Protein AF-A0A812RZK5-F1 (afdb_monomer_lite)

Secondary structure (DSSP, 8-state):
--B--BS-BSTTS---GGGEEEEEE--BHHHHSTTSHHHHTT--HHHHHTTHHHHHHHHHHHHHTT-EEEEEEE-B-TT-TTS-HHHHHHHHHTT--TTSEETTEETTBTTSGGGSBPGGGPPPTT-EEEEESSSSSSTTSSHHHHHHHTT--EEEEEEE-IIIIIHHHHHHHHHTT-EEEEEEEEEE-SSHHHHHHHHHHHHSTTTSS-EEE-HHHHHHHTT----HHHHHTEEEEEEETTEEEEEEPPPTT-----SGGGT-PPP-SPPPTT-B--BSSSBSTTSS--TTTEEEEEE---HHHHSTTSHHHHTT---HHHHHTHHHHHHHHHHHHHTT-EEEEEEE-B-TT-TTS-GGGGGS-TT-EETTEETTBTTSGGGSPPGGGPPPTTSEEEEESSSSTTTTSSHHHHHHHTT--EEEEEES-IIIIIHHHHHHHHHTT-EEEEEEEEE--S-HHHHHHHHHHHHHHHHTT-EEE-HHHHHHHHHHHHTTS--

InterPro domains:
  IPR000868 Isochorismatase-like domain [PF00857] (20-212)
  IPR000868 Isochorismatase-like domain [PF00857] (294-484)
  IPR036380 Isochorismatase-like superfamily [G3DSA:3.40.50.850] (14-223)
  IPR036380 Isochorismatase-like superfamily [G3DSA:3.40.50.850] (288-495)
  IPR036380 Isochorismatase-like superfamily [SSF52499] (5-219)
  IPR036380 Isochorismatase-like superfamily [SSF52499] (277-490)
  IPR050272 Isochorismatase-like hydrolase [PTHR43540] (4-222)

pLDDT: mean 92.92, std 10.5, range [37.25, 98.88]

Structure (mmCIF, N/CA/C/O backbone):
data_AF-A0A812RZK5-F1
#
_entry.id   AF-A0A812RZK5-F1
#
loop_
_atom_site.group_PDB
_atom_site.id
_atom_site.type_symbol
_atom_site.label_atom_id
_atom_site.label_alt_id
_atom_site.label_comp_id
_atom_site.label_asym_id
_atom_site.label_entity_id
_atom_site.label_seq_id
_atom_site.pdbx_PDB_ins_code
_atom_site.Cartn_x
_atom_site.Cartn_y
_atom_site.Cartn_z
_atom_site.occupancy
_atom_site.B_iso_or_equiv
_atom_site.auth_seq_id
_atom_site.auth_comp_id
_atom_site.auth_asym_id
_atom_site.auth_atom_id
_atom_site.pdbx_PDB_model_num
ATOM 1 N N . MET A 1 1 ? -19.596 20.618 13.378 1.00 61.50 1 MET A N 1
ATOM 2 C CA . MET A 1 1 ? -18.471 21.515 13.007 1.00 61.50 1 MET A CA 1
ATOM 3 C C . MET A 1 1 ? -17.629 20.790 11.958 1.00 61.50 1 MET A C 1
ATOM 5 O O . MET A 1 1 ? -17.820 19.596 11.800 1.00 61.50 1 MET A O 1
ATOM 9 N N . ALA A 1 2 ? -16.742 21.446 11.209 1.00 83.06 2 ALA A N 1
ATOM 10 C CA . ALA A 1 2 ? -15.856 20.712 10.293 1.00 83.06 2 ALA A CA 1
ATOM 11 C C . ALA A 1 2 ? -14.781 19.939 11.082 1.00 83.06 2 ALA A C 1
ATOM 13 O O . ALA A 1 2 ? -14.304 20.433 12.106 1.00 83.06 2 ALA A O 1
ATOM 14 N N . VAL A 1 3 ? -14.393 18.746 10.618 1.00 92.31 3 VAL A N 1
ATOM 15 C CA . VAL A 1 3 ? -13.252 18.012 11.192 1.00 92.31 3 VAL A CA 1
ATOM 16 C C . VAL A 1 3 ? -11.978 18.792 10.871 1.00 92.31 3 VAL A C 1
ATOM 18 O O . VAL A 1 3 ? -11.711 19.108 9.711 1.00 92.31 3 VAL A O 1
ATOM 21 N N . ARG A 1 4 ? -11.166 19.097 11.890 1.00 93.69 4 ARG A N 1
ATOM 22 C CA . ARG A 1 4 ? -9.840 19.697 11.683 1.00 93.69 4 ARG A CA 1
ATOM 23 C C . ARG A 1 4 ? -8.889 18.625 11.143 1.00 93.69 4 ARG A C 1
ATOM 25 O O . ARG A 1 4 ? -8.203 17.955 11.906 1.00 93.69 4 ARG A O 1
ATOM 32 N N . ALA A 1 5 ? -8.868 18.479 9.824 1.00 94.44 5 ALA A N 1
ATOM 33 C CA . ALA A 1 5 ? -7.996 17.564 9.099 1.00 94.44 5 ALA A CA 1
ATOM 34 C C . ALA A 1 5 ? -7.138 18.321 8.081 1.00 94.44 5 ALA A C 1
ATOM 36 O O . ALA A 1 5 ? -7.543 19.375 7.580 1.00 94.44 5 ALA A O 1
ATOM 37 N N . PHE A 1 6 ? -5.977 17.764 7.740 1.00 92.88 6 PHE A N 1
ATOM 38 C CA . PHE A 1 6 ? -5.187 18.234 6.606 1.00 92.88 6 PHE A CA 1
ATOM 39 C C . PHE A 1 6 ? -4.929 17.098 5.607 1.00 92.88 6 PHE A C 1
ATOM 41 O O . PHE A 1 6 ? -4.591 15.990 6.028 1.00 92.88 6 PHE A O 1
ATOM 48 N N . PRO A 1 7 ? -5.090 17.355 4.295 1.00 92.19 7 PRO A N 1
ATOM 49 C CA . PRO A 1 7 ? -5.936 18.421 3.719 1.00 92.19 7 PRO A CA 1
ATOM 50 C C . PRO A 1 7 ? -7.391 18.380 4.259 1.00 92.19 7 PRO A C 1
ATOM 52 O O . PRO A 1 7 ? -7.775 17.380 4.869 1.00 92.19 7 PRO A O 1
ATOM 55 N N . PRO A 1 8 ? -8.219 19.426 4.059 1.00 93.62 8 PRO A N 1
ATOM 56 C CA . PRO A 1 8 ? -9.573 19.492 4.623 1.00 93.62 8 PRO A CA 1
ATOM 57 C C . PRO A 1 8 ? -10.441 18.285 4.257 1.00 93.62 8 PRO A C 1
ATOM 59 O O . PRO A 1 8 ? -10.485 17.903 3.089 1.00 93.62 8 PRO A O 1
ATOM 62 N N . TRP A 1 9 ? -11.137 17.707 5.238 1.00 95.06 9 TRP A N 1
ATOM 63 C CA . TRP A 1 9 ? -11.994 16.529 5.073 1.00 95.06 9 TRP A CA 1
ATOM 64 C C . TRP A 1 9 ? -13.361 16.743 5.746 1.00 95.06 9 TRP A C 1
ATOM 66 O O . TRP A 1 9 ? -13.399 17.331 6.832 1.00 95.06 9 TRP A O 1
ATOM 76 N N . PRO A 1 10 ? -14.467 16.235 5.171 1.00 94.25 10 PRO A N 1
ATOM 77 C CA . PRO A 1 10 ? -14.548 15.541 3.880 1.00 94.25 10 PRO A CA 1
ATOM 78 C C . PRO A 1 10 ? -14.326 16.449 2.664 1.00 94.25 10 PRO A C 1
ATOM 80 O O . PRO A 1 10 ? -14.496 17.663 2.746 1.00 94.25 10 PRO A O 1
ATOM 83 N N . LEU A 1 11 ? -13.974 15.856 1.523 1.00 90.25 11 LEU A N 1
ATOM 84 C CA . LEU A 1 11 ? -13.768 16.529 0.236 1.00 90.25 11 LEU A CA 1
ATOM 85 C C . LEU A 1 11 ? -14.982 17.342 -0.229 1.00 90.25 11 LEU A C 1
ATOM 87 O O . LEU A 1 11 ? -14.821 18.382 -0.864 1.00 90.25 11 LEU A O 1
ATOM 91 N N . ASP A 1 12 ? -16.188 16.850 0.049 1.00 90.00 12 ASP A N 1
ATOM 92 C CA . ASP A 1 12 ? -17.458 17.498 -0.295 1.00 90.00 12 ASP A CA 1
ATOM 93 C C . ASP A 1 12 ? -18.018 18.377 0.839 1.00 90.00 12 ASP A C 1
ATOM 95 O O . ASP A 1 12 ? -19.047 19.021 0.658 1.00 90.00 12 ASP A O 1
ATOM 99 N N . GLY A 1 13 ? -17.347 18.418 1.996 1.00 89.81 13 GLY A N 1
ATOM 100 C CA . GLY A 1 13 ? -17.791 19.138 3.191 1.00 89.81 13 GLY A CA 1
ATOM 101 C C . GLY A 1 13 ? -18.961 18.493 3.946 1.00 89.81 13 GLY A C 1
ATOM 102 O O . GLY A 1 13 ? -19.357 19.011 4.990 1.00 89.81 13 GLY A O 1
ATOM 103 N N . CYS A 1 14 ? -19.498 17.364 3.476 1.00 89.81 14 CYS A N 1
ATOM 104 C CA . CYS A 1 14 ? -20.695 16.731 4.029 1.00 89.81 14 CYS A CA 1
ATOM 105 C C . CYS A 1 14 ? -20.331 15.489 4.843 1.00 89.81 14 CYS A C 1
ATOM 107 O O . CYS A 1 14 ? -19.944 14.468 4.285 1.00 89.81 14 CYS A O 1
ATOM 109 N N . LEU A 1 15 ? -20.491 15.529 6.164 1.00 93.50 15 LEU A N 1
ATOM 110 C CA . LEU A 1 15 ? -20.230 14.375 7.026 1.00 93.50 15 LEU A CA 1
ATOM 111 C C . LEU A 1 15 ? -21.544 13.746 7.502 1.00 93.50 15 LEU A C 1
ATOM 113 O O . LEU A 1 15 ? -22.174 14.230 8.439 1.00 93.50 15 LEU A O 1
ATOM 117 N N . GLU A 1 16 ? -21.951 12.672 6.828 1.00 95.31 16 GLU A N 1
ATOM 118 C CA . GLU A 1 16 ? -23.228 11.983 7.044 1.00 95.31 16 GLU A CA 1
ATOM 119 C C . GLU A 1 16 ? -22.983 10.598 7.672 1.00 95.31 16 GLU A C 1
ATOM 121 O O . GLU A 1 16 ? -22.227 9.806 7.089 1.00 95.31 16 GLU A O 1
ATOM 126 N N . PRO A 1 17 ? -23.605 10.269 8.822 1.00 97.50 17 PRO A N 1
ATOM 127 C CA . PRO A 1 17 ? -23.391 8.984 9.493 1.00 97.50 17 PRO A CA 1
ATOM 128 C C . PRO A 1 17 ? -23.720 7.764 8.624 1.00 97.50 17 PRO A C 1
ATOM 130 O O . PRO A 1 17 ? -22.959 6.801 8.588 1.00 97.50 17 PRO A O 1
ATOM 133 N N . ASP A 1 18 ? -24.797 7.820 7.838 1.00 97.56 18 ASP A N 1
ATOM 134 C CA . ASP A 1 18 ? -25.257 6.704 7.006 1.00 97.56 18 ASP A CA 1
ATOM 135 C C . ASP A 1 18 ? -24.410 6.488 5.737 1.00 97.56 18 ASP A C 1
ATOM 137 O O . ASP A 1 18 ? -24.559 5.463 5.068 1.00 97.56 18 ASP A O 1
ATOM 141 N N . LYS A 1 19 ? -23.522 7.434 5.403 1.00 97.88 19 LYS A N 1
ATOM 142 C CA . LYS A 1 19 ? -22.592 7.387 4.258 1.00 97.88 19 LYS A CA 1
ATOM 143 C C . LYS A 1 19 ? -21.128 7.273 4.682 1.00 97.88 19 LYS A C 1
ATOM 145 O O . LYS A 1 19 ? -20.245 7.287 3.817 1.00 97.88 19 LYS A O 1
ATOM 150 N N . THR A 1 20 ? -20.865 7.148 5.980 1.00 98.62 20 THR A N 1
ATOM 151 C CA . THR A 1 20 ? -19.516 7.140 6.547 1.00 98.62 20 THR A CA 1
ATOM 152 C C . THR A 1 20 ? -19.315 5.904 7.411 1.00 98.62 20 THR A C 1
ATOM 154 O O . THR A 1 20 ? -20.154 5.592 8.254 1.00 98.62 20 THR A O 1
ATOM 157 N N . ALA A 1 21 ? -18.198 5.205 7.216 1.00 98.75 21 ALA A N 1
ATOM 158 C CA . ALA A 1 21 ? -17.830 4.061 8.042 1.00 98.75 21 ALA A CA 1
ATOM 159 C C . ALA A 1 21 ? -16.449 4.242 8.675 1.00 98.75 21 ALA A C 1
ATOM 161 O O . ALA A 1 21 ? -15.533 4.752 8.031 1.00 98.75 21 ALA A O 1
ATOM 162 N N . LEU A 1 22 ? -16.290 3.781 9.914 1.00 98.88 22 LEU A N 1
ATOM 163 C CA . LEU A 1 22 ? -14.983 3.486 10.491 1.00 98.88 22 LEU A CA 1
ATOM 164 C C . LEU A 1 22 ? -14.555 2.078 10.072 1.00 98.88 22 LEU A C 1
ATOM 166 O O . LEU A 1 22 ? -15.308 1.127 10.268 1.00 98.88 22 LEU A O 1
ATOM 170 N N . LEU A 1 23 ? -13.341 1.952 9.540 1.00 98.81 23 LEU A N 1
ATOM 171 C CA . LEU A 1 23 ? -12.631 0.685 9.409 1.00 98.81 23 LEU A CA 1
ATOM 172 C C . LEU A 1 23 ? -11.642 0.563 10.573 1.00 98.81 23 LEU A C 1
ATOM 174 O O . LEU A 1 23 ? -10.639 1.280 10.612 1.00 98.81 23 LEU A O 1
ATOM 178 N N . ALA A 1 24 ? -11.943 -0.325 11.519 1.00 98.75 24 ALA A N 1
ATOM 179 C CA . ALA A 1 24 ? -11.078 -0.677 12.638 1.00 98.75 24 ALA A CA 1
ATOM 180 C C . ALA A 1 24 ? -10.235 -1.902 12.266 1.00 98.75 24 ALA A C 1
ATOM 182 O O . ALA A 1 24 ? -10.737 -3.025 12.199 1.00 98.75 24 ALA A O 1
ATOM 183 N N . ILE A 1 25 ? -8.960 -1.666 11.967 1.00 98.88 25 ILE A N 1
ATOM 184 C CA . ILE A 1 25 ? -8.109 -2.651 11.303 1.00 98.88 25 ILE A CA 1
ATOM 185 C C . ILE A 1 25 ? -7.287 -3.446 12.317 1.00 98.88 25 ILE A C 1
ATOM 187 O O . ILE A 1 25 ? -6.461 -2.884 13.034 1.00 98.88 25 ILE A O 1
ATOM 191 N N . ASP A 1 26 ? -7.510 -4.759 12.333 1.00 98.75 26 ASP A N 1
ATOM 192 C CA . ASP A 1 26 ? -6.625 -5.791 12.885 1.00 98.75 26 ASP A CA 1
ATOM 193 C C . ASP A 1 26 ? -6.194 -5.563 14.345 1.00 98.75 26 ASP A C 1
ATOM 195 O O . ASP A 1 26 ? -5.062 -5.851 14.736 1.00 98.75 26 ASP A O 1
ATOM 199 N N . MET A 1 27 ? -7.114 -5.084 15.189 1.00 98.81 27 MET A N 1
ATOM 200 C CA . MET A 1 27 ? -6.910 -4.972 16.642 1.00 98.81 27 MET A CA 1
ATOM 201 C C . MET A 1 27 ? -7.002 -6.351 17.320 1.00 98.81 27 MET A C 1
ATOM 203 O O . MET A 1 27 ? -7.849 -6.586 18.180 1.00 98.81 27 MET A O 1
ATOM 207 N N . GLN A 1 28 ? -6.153 -7.280 16.880 1.00 98.88 28 GLN A N 1
ATOM 208 C CA . GLN A 1 28 ? -6.097 -8.679 17.305 1.00 98.88 28 GLN A CA 1
ATOM 209 C C . GLN A 1 28 ? -4.957 -8.916 18.297 1.00 98.88 28 GLN A C 1
ATOM 211 O O . GLN A 1 28 ? -3.947 -8.206 18.288 1.00 98.88 28 GLN A O 1
ATOM 216 N N . ILE A 1 29 ? -5.079 -9.973 19.102 1.00 98.75 29 ILE A N 1
ATOM 217 C CA . ILE A 1 29 ? -4.019 -10.412 20.025 1.00 98.75 29 ILE A CA 1
ATOM 218 C C . ILE A 1 29 ? -2.714 -10.687 19.260 1.00 98.75 29 ILE A C 1
ATOM 220 O O . ILE A 1 29 ? -1.642 -10.318 19.730 1.00 98.75 29 ILE A O 1
ATOM 224 N N . ASP A 1 30 ? -2.784 -11.228 18.045 1.00 98.69 30 ASP A N 1
ATOM 225 C CA . ASP A 1 30 ? -1.613 -11.474 17.204 1.00 98.69 30 ASP A CA 1
ATOM 226 C C . ASP A 1 30 ? -0.828 -10.192 16.872 1.00 98.69 30 ASP A C 1
ATOM 228 O O . ASP A 1 30 ? 0.386 -10.253 16.694 1.00 98.69 30 ASP A O 1
ATOM 232 N N . PHE A 1 31 ? -1.464 -9.017 16.846 1.00 98.56 31 PHE A N 1
ATOM 233 C CA . PHE A 1 31 ? -0.800 -7.757 16.488 1.00 98.56 31 PHE A CA 1
ATOM 234 C C . PHE A 1 31 ? -0.451 -6.854 17.678 1.00 98.56 31 PHE A C 1
ATOM 236 O O . PHE A 1 31 ? 0.464 -6.029 17.578 1.00 98.56 31 PHE A O 1
ATOM 243 N N . CYS A 1 32 ? -1.159 -6.979 18.801 1.00 98.19 32 CYS A N 1
ATOM 244 C CA . CYS A 1 32 ? -0.963 -6.109 19.966 1.00 98.19 32 CYS A CA 1
ATOM 245 C C . CYS A 1 32 ? -1.107 -6.817 21.324 1.00 98.19 32 CYS A C 1
ATOM 247 O O . CYS A 1 32 ? -1.241 -6.166 22.362 1.00 98.19 32 CYS A O 1
ATOM 249 N N . GLY A 1 33 ? -1.094 -8.147 21.348 1.00 97.56 33 GLY A N 1
ATOM 250 C CA . GLY A 1 33 ? -1.139 -8.969 22.553 1.00 97.56 33 GLY A CA 1
ATOM 251 C C . GLY A 1 33 ? 0.172 -9.711 22.810 1.00 97.56 33 GLY A C 1
ATOM 252 O O . GLY A 1 33 ? 0.972 -9.944 21.906 1.00 97.56 33 GLY A O 1
ATOM 253 N N . LYS A 1 34 ? 0.384 -10.096 24.073 1.00 97.50 34 LYS A N 1
ATOM 254 C CA . LYS A 1 34 ? 1.516 -10.947 24.469 1.00 97.50 34 LYS A CA 1
ATOM 255 C C . LYS A 1 34 ? 1.360 -12.346 23.878 1.00 97.50 34 LYS A C 1
ATOM 257 O O . LYS A 1 34 ? 0.262 -12.892 23.907 1.00 97.50 34 LYS A O 1
ATOM 262 N N . GLY A 1 35 ? 2.455 -12.930 23.402 1.00 96.00 35 GLY A N 1
ATOM 263 C CA . GLY A 1 35 ? 2.492 -14.256 22.785 1.00 96.00 35 GLY A CA 1
ATOM 264 C C . GLY A 1 35 ? 1.926 -14.327 21.362 1.00 96.00 35 GLY A C 1
ATOM 265 O O . GLY A 1 35 ? 1.909 -15.412 20.782 1.00 96.00 35 GLY A O 1
ATOM 266 N N . GLY A 1 36 ? 1.471 -13.201 20.804 1.00 97.31 36 GLY A N 1
ATOM 267 C CA . GLY A 1 36 ? 0.966 -13.101 19.437 1.00 97.31 36 GLY A CA 1
ATOM 268 C C . GLY A 1 36 ? 2.069 -13.019 18.375 1.00 97.31 36 GLY A C 1
ATOM 269 O O . GLY A 1 36 ? 3.261 -12.975 18.692 1.00 97.31 36 GLY A O 1
ATOM 270 N N . TYR A 1 37 ? 1.672 -12.953 17.102 1.00 97.88 37 TYR A N 1
ATOM 271 C CA . TYR A 1 37 ? 2.569 -12.788 15.947 1.00 97.88 37 TYR A CA 1
ATOM 272 C C . TYR A 1 37 ? 3.606 -11.656 16.108 1.00 97.88 37 TYR A C 1
ATOM 274 O O . TYR A 1 37 ? 4.801 -11.887 15.932 1.00 97.88 37 TYR A O 1
ATOM 282 N N . VAL A 1 38 ? 3.185 -10.439 16.472 1.00 97.19 38 VAL A N 1
ATOM 283 C CA . VAL A 1 38 ? 4.072 -9.264 16.598 1.00 97.19 38 VAL A CA 1
ATOM 284 C C . VAL A 1 38 ? 5.032 -9.372 17.779 1.00 97.19 38 VAL A C 1
ATOM 286 O O . VAL A 1 38 ? 6.207 -9.033 17.633 1.00 97.19 38 VAL A O 1
ATOM 289 N N . ASP A 1 39 ? 4.561 -9.895 18.910 1.00 97.06 39 ASP A N 1
ATOM 290 C CA . ASP A 1 39 ? 5.392 -10.145 20.093 1.00 97.06 39 ASP A CA 1
ATOM 291 C C . ASP A 1 39 ? 6.445 -11.229 19.810 1.00 97.06 39 ASP A C 1
ATOM 293 O O . ASP A 1 39 ? 7.616 -11.076 20.149 1.00 97.06 39 ASP A O 1
ATOM 297 N N . SER A 1 40 ? 6.066 -12.282 19.075 1.00 94.94 40 SER A N 1
ATOM 298 C CA . SER A 1 40 ? 6.971 -13.375 18.681 1.00 94.94 40 SER A CA 1
ATOM 299 C C . SER A 1 40 ? 8.107 -12.913 17.758 1.00 94.94 40 SER A C 1
ATOM 301 O O . SER A 1 40 ? 9.180 -13.510 17.759 1.00 94.94 40 SER A O 1
ATOM 303 N N . MET A 1 41 ? 7.902 -11.828 17.002 1.00 93.00 41 MET A N 1
ATOM 304 C CA . MET A 1 41 ? 8.948 -11.176 16.201 1.00 93.00 41 MET A CA 1
ATOM 305 C C . MET A 1 41 ? 9.883 -10.273 17.033 1.00 93.00 41 MET A C 1
ATOM 307 O O . MET A 1 41 ? 10.865 -9.759 16.496 1.00 93.00 41 MET A O 1
ATOM 311 N N . GLY A 1 42 ? 9.589 -10.049 18.319 1.00 93.81 42 GLY A N 1
ATOM 312 C CA . GLY A 1 42 ? 10.382 -9.213 19.225 1.00 93.81 42 GLY A CA 1
ATOM 313 C C . GLY A 1 42 ? 10.115 -7.707 19.124 1.00 93.81 42 GLY A C 1
ATOM 314 O O . GLY A 1 42 ? 10.941 -6.914 19.576 1.00 93.81 42 GLY A O 1
ATOM 315 N N . TYR A 1 43 ? 8.997 -7.289 18.520 1.00 93.06 43 TYR A N 1
ATOM 316 C CA . TYR A 1 43 ? 8.611 -5.876 18.483 1.00 93.06 43 TYR A CA 1
ATOM 317 C C . TYR A 1 43 ? 7.982 -5.418 19.804 1.00 93.06 43 TYR A C 1
ATOM 319 O O . TYR A 1 43 ? 7.334 -6.187 20.509 1.00 93.06 43 TYR A O 1
ATOM 327 N N . ASP A 1 44 ? 8.112 -4.125 20.104 1.00 90.88 44 ASP A N 1
ATOM 328 C CA . ASP A 1 44 ? 7.465 -3.517 21.265 1.00 90.88 44 ASP A CA 1
ATOM 329 C C . ASP A 1 44 ? 5.950 -3.366 21.043 1.00 90.88 44 ASP A C 1
ATOM 331 O O . ASP A 1 44 ? 5.471 -2.415 20.418 1.00 90.88 44 ASP A O 1
ATOM 335 N N . ILE A 1 45 ? 5.177 -4.303 21.593 1.00 94.62 45 ILE A N 1
ATOM 336 C CA . ILE A 1 45 ? 3.712 -4.284 21.524 1.00 94.62 45 ILE A CA 1
ATOM 337 C C . ILE A 1 45 ? 3.081 -3.105 22.277 1.00 94.62 45 ILE A C 1
ATOM 339 O O . ILE A 1 45 ? 1.911 -2.804 22.048 1.00 94.62 45 ILE A O 1
ATOM 343 N N . SER A 1 46 ? 3.807 -2.393 23.151 1.00 91.62 46 SER A N 1
ATOM 344 C CA . SER A 1 46 ? 3.263 -1.183 23.784 1.00 91.62 46 SER A CA 1
ATOM 345 C C . SER A 1 46 ? 2.933 -0.110 22.740 1.00 91.62 46 SER A C 1
ATOM 347 O O . SER A 1 46 ? 1.926 0.589 22.870 1.00 91.62 46 SER A O 1
ATOM 349 N N . MET A 1 47 ? 3.699 -0.063 21.642 1.00 89.94 47 MET A N 1
ATOM 350 C CA . MET A 1 47 ? 3.429 0.818 20.511 1.00 89.94 47 MET A CA 1
ATOM 351 C C . MET A 1 47 ? 2.121 0.450 19.809 1.00 89.94 47 MET A C 1
ATOM 353 O O . MET A 1 47 ? 1.277 1.317 19.599 1.00 89.94 47 MET A O 1
ATOM 357 N N . THR A 1 48 ? 1.912 -0.828 19.475 1.00 95.44 48 THR A N 1
ATOM 358 C CA . THR A 1 48 ? 0.695 -1.275 18.771 1.00 95.44 48 THR A CA 1
ATOM 359 C C . THR A 1 48 ? -0.545 -1.316 19.667 1.00 95.44 48 THR A C 1
ATOM 361 O O . THR A 1 48 ? -1.663 -1.352 19.156 1.00 95.44 48 THR A O 1
ATOM 364 N N . ARG A 1 49 ? -0.377 -1.230 20.993 1.00 97.00 49 ARG A N 1
ATOM 365 C CA . ARG A 1 49 ? -1.466 -1.054 21.970 1.00 97.00 49 ARG A CA 1
ATOM 366 C C . ARG A 1 49 ? -1.837 0.406 22.238 1.00 97.00 49 ARG A C 1
ATOM 368 O O . ARG A 1 49 ? -2.947 0.656 22.704 1.00 97.00 49 ARG A O 1
ATOM 375 N N . ALA A 1 50 ? -0.963 1.369 21.939 1.00 94.25 50 ALA A N 1
ATOM 376 C CA . ALA A 1 50 ? -1.219 2.794 22.182 1.00 94.25 50 ALA A CA 1
ATOM 377 C C . ALA A 1 50 ? -2.558 3.321 21.602 1.00 94.25 50 ALA A C 1
ATOM 379 O O . ALA A 1 50 ? -3.198 4.137 22.269 1.00 94.25 50 ALA A O 1
ATOM 380 N N . PRO A 1 51 ? -3.047 2.840 20.438 1.00 97.00 51 PRO A N 1
ATOM 381 C CA . PRO A 1 51 ? -4.333 3.263 19.878 1.00 97.00 51 PRO A CA 1
ATOM 382 C C . PRO A 1 51 ? -5.591 2.848 20.652 1.00 97.00 51 PRO A C 1
ATOM 384 O O . PRO A 1 51 ? -6.664 3.361 20.344 1.00 97.00 51 PRO A O 1
ATOM 387 N N . ILE A 1 52 ? -5.509 1.909 21.606 1.00 97.94 52 ILE A N 1
ATOM 388 C CA . ILE A 1 52 ? -6.694 1.256 22.196 1.00 97.94 52 ILE A CA 1
ATOM 389 C C . ILE A 1 52 ? -7.614 2.260 22.901 1.00 97.94 52 ILE A C 1
ATOM 391 O O . ILE A 1 52 ? -8.813 2.294 22.625 1.00 97.94 52 ILE A O 1
ATOM 395 N N . GLU A 1 53 ? -7.075 3.093 23.793 1.00 96.06 53 GLU A N 1
ATOM 396 C CA . GLU A 1 53 ? -7.900 4.025 24.573 1.00 96.06 53 GLU A CA 1
ATOM 397 C C . GLU A 1 53 ? -8.533 5.135 23.713 1.00 96.06 53 GLU A C 1
ATOM 399 O O . GLU A 1 53 ? -9.747 5.331 23.820 1.00 96.06 53 GLU A O 1
ATOM 404 N N . PRO A 1 54 ? -7.803 5.812 22.800 1.00 96.88 54 PRO A N 1
ATOM 405 C CA . PRO A 1 54 ? -8.425 6.716 21.830 1.00 96.88 54 PRO A CA 1
ATOM 406 C C . PRO A 1 54 ? -9.524 6.040 21.000 1.00 96.88 54 PRO A C 1
ATOM 408 O O . PRO A 1 54 ? -10.604 6.607 20.815 1.00 96.88 54 PRO A O 1
ATOM 411 N N . LEU A 1 55 ? -9.292 4.802 20.555 1.00 97.94 55 LEU A N 1
ATOM 412 C CA . LEU A 1 55 ? -10.230 4.079 19.703 1.00 97.94 55 LEU A CA 1
ATOM 413 C C . LEU A 1 55 ? -11.514 3.673 20.442 1.00 97.94 55 LEU A C 1
ATOM 415 O O . LEU A 1 55 ? -12.590 3.756 19.851 1.00 97.94 55 LEU A O 1
ATOM 419 N N . LYS A 1 56 ? -11.449 3.340 21.739 1.00 98.06 56 LYS A N 1
ATOM 420 C CA . LYS A 1 56 ? -12.643 3.106 22.581 1.00 98.06 56 LYS A CA 1
ATOM 421 C C . LYS A 1 56 ? -13.565 4.324 22.615 1.00 98.06 56 LYS A C 1
ATOM 423 O O . LYS A 1 56 ? -14.781 4.180 22.472 1.00 98.06 56 LYS A O 1
ATOM 428 N N . VAL A 1 57 ? -12.995 5.524 22.753 1.00 97.94 57 VAL A N 1
ATOM 429 C CA . VAL A 1 57 ? -13.765 6.779 22.748 1.00 97.94 57 VAL A CA 1
ATOM 430 C C . VAL A 1 57 ? -14.384 7.028 21.371 1.00 97.94 57 VAL A C 1
ATOM 432 O O . VAL A 1 57 ? -15.560 7.380 21.278 1.00 97.94 57 VAL A O 1
ATOM 435 N N . VAL A 1 58 ? -13.629 6.793 20.291 1.00 98.56 58 VAL A N 1
ATOM 436 C CA . VAL A 1 58 ? -14.148 6.914 18.920 1.00 98.56 58 VAL A CA 1
ATOM 437 C C . VAL A 1 58 ? -15.287 5.921 18.672 1.00 98.56 58 VAL A C 1
ATOM 439 O O . VAL A 1 58 ? -16.327 6.328 18.162 1.00 98.56 58 VAL A O 1
ATOM 442 N N . PHE A 1 59 ? -15.153 4.653 19.074 1.00 98.62 59 PHE A N 1
ATOM 443 C CA . PHE A 1 59 ? -16.221 3.653 18.951 1.00 98.62 59 PHE A CA 1
ATOM 444 C C . PHE A 1 59 ? -17.491 4.099 19.670 1.00 98.62 59 PHE A C 1
ATOM 446 O O . PHE A 1 59 ? -18.567 4.088 19.076 1.00 98.62 59 PHE A O 1
ATOM 453 N N . GLN A 1 60 ? -17.373 4.535 20.927 1.00 98.19 60 GLN A N 1
ATOM 454 C CA . GLN A 1 60 ? -18.508 5.045 21.693 1.00 98.19 60 GLN A CA 1
ATOM 455 C C . GLN A 1 60 ? -19.208 6.190 20.952 1.00 98.19 60 GLN A C 1
ATOM 457 O O . GLN A 1 60 ? -20.429 6.167 20.787 1.00 98.19 60 GLN A O 1
ATOM 462 N N . ALA A 1 61 ? -18.440 7.170 20.479 1.00 98.31 61 ALA A N 1
ATOM 463 C CA . ALA A 1 61 ? -18.984 8.336 19.804 1.00 98.31 61 ALA A CA 1
ATOM 464 C C . ALA A 1 61 ? -19.673 7.987 18.481 1.00 98.31 61 ALA A C 1
ATOM 466 O O . ALA A 1 61 ? -20.791 8.434 18.225 1.00 98.31 61 ALA A O 1
ATOM 467 N N . LEU A 1 62 ? -19.035 7.160 17.653 1.00 98.50 62 LEU A N 1
ATOM 468 C CA . LEU A 1 62 ? -19.572 6.754 16.359 1.00 98.50 62 LEU A CA 1
ATOM 469 C C . LEU A 1 62 ? -20.830 5.891 16.502 1.00 98.50 62 LEU A C 1
ATOM 471 O O . LEU A 1 62 ? -21.799 6.140 15.786 1.00 98.50 62 LEU A O 1
ATOM 475 N N . ARG A 1 63 ? -20.870 4.972 17.479 1.00 98.12 63 ARG A N 1
ATOM 476 C CA . ARG A 1 63 ? -22.075 4.195 17.826 1.00 98.12 63 ARG A CA 1
ATOM 477 C C . ARG A 1 63 ? -23.230 5.113 18.227 1.00 98.12 63 ARG A C 1
ATOM 479 O O . ARG A 1 63 ? -24.320 5.003 17.676 1.00 98.12 63 ARG A O 1
ATOM 486 N N . GLN A 1 64 ? -22.989 6.069 19.128 1.00 97.81 64 GLN A N 1
ATOM 487 C CA . GLN A 1 64 ? -24.022 7.013 19.582 1.00 97.81 64 GLN A CA 1
ATOM 488 C C . GLN A 1 64 ? -24.525 7.943 18.470 1.00 97.81 64 GLN A C 1
ATOM 490 O O . GLN A 1 64 ? -25.678 8.371 18.495 1.00 97.81 64 GLN A O 1
ATOM 495 N N . LYS A 1 65 ? -23.672 8.265 17.495 1.00 97.31 65 LYS A N 1
ATOM 496 C CA . LYS A 1 65 ? -24.019 9.121 16.354 1.00 97.31 65 LYS A CA 1
ATOM 497 C C . LYS A 1 65 ? -24.531 8.340 15.135 1.00 97.31 65 LYS A C 1
ATOM 499 O O . LYS A 1 65 ? -24.837 8.966 14.124 1.00 97.31 65 LYS A O 1
ATOM 504 N N . GLY A 1 66 ? -24.641 7.011 15.222 1.00 97.25 66 GLY A N 1
ATOM 505 C CA . GLY A 1 66 ? -25.203 6.161 14.167 1.00 97.25 66 GLY A CA 1
ATOM 506 C C . GLY A 1 66 ? -24.311 5.988 12.934 1.00 97.25 66 GLY A C 1
ATOM 507 O O . GLY A 1 66 ? -24.827 5.809 11.834 1.00 97.25 66 GLY A O 1
ATOM 508 N N . TYR A 1 67 ? -22.989 6.079 13.092 1.00 98.56 67 TYR A N 1
ATOM 509 C CA . TYR A 1 67 ? -22.038 5.756 12.024 1.00 98.56 67 TYR A CA 1
ATOM 510 C C . TYR A 1 67 ? -21.885 4.244 11.875 1.00 98.56 67 TYR A C 1
ATOM 512 O O . TYR A 1 67 ? -22.040 3.489 12.835 1.00 98.56 67 TYR A O 1
ATOM 520 N N . HIS A 1 68 ? -21.500 3.802 10.680 1.00 98.75 68 HIS A N 1
ATOM 521 C CA . HIS A 1 68 ? -21.139 2.403 10.463 1.00 98.75 68 HIS A CA 1
ATOM 522 C C . HIS A 1 68 ? -19.756 2.114 11.054 1.00 98.75 68 HIS A C 1
ATOM 524 O O . HIS A 1 68 ? -18.831 2.914 10.908 1.00 98.75 68 HIS A O 1
ATOM 530 N N . ILE A 1 69 ? -19.593 0.951 11.679 1.00 98.81 69 ILE A N 1
ATOM 531 C CA . ILE A 1 69 ? -18.298 0.454 12.152 1.00 98.81 69 ILE A CA 1
ATOM 532 C C . ILE A 1 69 ? -18.095 -0.940 11.564 1.00 98.81 69 ILE A C 1
ATOM 534 O O . ILE A 1 69 ? -18.985 -1.789 11.623 1.00 98.81 69 ILE A O 1
ATOM 538 N N . ILE A 1 70 ? -16.936 -1.138 10.946 1.00 98.88 70 ILE A N 1
ATOM 539 C CA . ILE A 1 70 ? -16.514 -2.397 10.341 1.00 98.88 70 ILE A CA 1
ATOM 540 C C . ILE A 1 70 ? -15.150 -2.741 10.926 1.00 98.88 70 ILE A C 1
ATOM 542 O O . ILE A 1 70 ? -14.232 -1.920 10.910 1.00 98.88 70 ILE A O 1
ATOM 546 N N . HIS A 1 71 ? -15.014 -3.963 11.418 1.00 98.88 71 HIS A N 1
ATOM 547 C CA . HIS A 1 71 ? -13.777 -4.496 11.975 1.00 98.88 71 HIS A CA 1
ATOM 548 C C . HIS A 1 71 ? -13.113 -5.416 10.965 1.00 98.88 71 HIS A C 1
ATOM 550 O O . HIS A 1 71 ? -13.801 -6.096 10.202 1.00 98.88 71 HIS A O 1
ATOM 556 N N . THR A 1 72 ? -11.786 -5.481 10.969 1.00 98.88 72 THR A N 1
ATOM 557 C CA . THR A 1 72 ? -11.056 -6.471 10.169 1.00 98.88 72 THR A CA 1
ATOM 558 C C . THR A 1 72 ? -10.176 -7.348 11.037 1.00 98.88 72 THR A C 1
ATOM 560 O O . THR A 1 72 ? -9.690 -6.921 12.085 1.00 98.88 72 THR A O 1
ATOM 563 N N . ARG A 1 73 ? -9.982 -8.587 10.585 1.00 98.88 73 ARG A N 1
ATOM 564 C CA . ARG A 1 73 ? -9.030 -9.536 11.150 1.00 98.88 73 ARG A CA 1
ATOM 565 C C . ARG A 1 73 ? -8.178 -10.116 10.033 1.00 98.88 73 ARG A C 1
ATOM 567 O O . ARG A 1 73 ? -8.700 -10.786 9.138 1.00 98.88 73 ARG A O 1
ATOM 574 N N . GLU A 1 74 ? -6.868 -9.908 10.082 1.00 98.88 74 GLU A N 1
ATOM 575 C CA . GLU A 1 74 ? -5.954 -10.646 9.217 1.00 98.88 74 GLU A CA 1
ATOM 576 C C . GLU A 1 74 ? -5.858 -12.092 9.709 1.00 98.88 74 GLU A C 1
ATOM 578 O O . GLU A 1 74 ? -5.569 -12.345 10.877 1.00 98.88 74 GLU A O 1
ATOM 583 N N . GLY A 1 75 ? -6.103 -13.052 8.820 1.00 98.62 75 GLY A N 1
ATOM 584 C CA . GLY A 1 75 ? -5.873 -14.458 9.115 1.00 98.62 75 GLY A CA 1
ATOM 585 C C . GLY A 1 75 ? -6.266 -15.404 7.993 1.00 98.62 75 GLY A C 1
ATOM 586 O O . GLY A 1 75 ? -7.052 -15.087 7.092 1.00 98.62 75 GLY A O 1
ATOM 587 N N . HIS A 1 76 ? -5.731 -16.611 8.086 1.00 98.81 76 HIS A N 1
ATOM 588 C CA . HIS A 1 76 ? -5.828 -17.643 7.064 1.00 98.81 76 HIS A CA 1
ATOM 589 C C . HIS A 1 76 ? -6.755 -18.776 7.482 1.00 98.81 76 HIS A C 1
ATOM 591 O O . HIS A 1 76 ? -6.912 -19.078 8.668 1.00 98.81 76 HIS A O 1
ATOM 597 N N . LYS A 1 77 ? -7.357 -19.440 6.495 1.00 98.62 77 LYS A N 1
ATOM 598 C CA . LYS A 1 77 ? -8.126 -20.667 6.727 1.00 98.62 77 LYS A CA 1
ATOM 599 C C . LYS A 1 77 ? -7.265 -21.689 7.484 1.00 98.62 77 LYS A C 1
ATOM 601 O O . LYS A 1 77 ? -6.062 -21.754 7.238 1.00 98.62 77 LYS A O 1
ATOM 606 N N . PRO A 1 78 ? -7.852 -22.572 8.313 1.00 98.62 78 PRO A N 1
ATOM 607 C CA . PRO A 1 78 ? -7.095 -23.623 8.998 1.00 98.62 78 PRO A CA 1
ATOM 608 C C . PRO A 1 78 ? -6.235 -24.501 8.073 1.00 98.62 78 PRO A C 1
ATOM 610 O O . PRO A 1 78 ? -5.160 -24.941 8.486 1.00 98.62 78 PRO A O 1
ATOM 613 N N . SER A 1 79 ? -6.675 -24.705 6.824 1.00 98.31 79 SER A N 1
ATOM 614 C CA . SER A 1 79 ? -5.946 -25.429 5.772 1.00 98.31 79 SER A CA 1
ATOM 615 C C . SER A 1 79 ? -4.797 -24.646 5.128 1.00 98.31 79 SER A C 1
ATOM 617 O O . SER A 1 79 ? -4.033 -25.227 4.366 1.00 98.31 79 SER A O 1
ATOM 619 N N . LEU A 1 80 ? -4.686 -23.342 5.399 1.00 98.44 80 LEU A N 1
ATOM 620 C CA . LEU A 1 80 ? -3.751 -22.396 4.780 1.00 98.44 80 LEU A CA 1
ATOM 621 C C . LEU A 1 80 ? -3.908 -22.238 3.257 1.00 98.44 80 LEU A C 1
ATOM 623 O O . LEU A 1 80 ? -3.036 -21.668 2.613 1.00 98.44 80 LEU A O 1
ATOM 627 N N . ALA A 1 81 ? -5.025 -22.690 2.677 1.00 97.94 81 ALA A N 1
ATOM 628 C CA . ALA A 1 81 ? -5.270 -22.622 1.231 1.00 97.94 81 ALA A CA 1
ATOM 629 C C . ALA A 1 81 ? -5.351 -21.187 0.669 1.00 97.94 81 ALA A C 1
ATOM 631 O O . ALA A 1 81 ? -5.328 -20.998 -0.541 1.00 97.94 81 ALA A O 1
ATOM 632 N N . ASP A 1 82 ? -5.488 -20.184 1.535 1.00 97.94 82 ASP A N 1
ATOM 633 C CA . ASP A 1 82 ? -5.486 -18.759 1.202 1.00 97.94 82 ASP A CA 1
ATOM 634 C C . ASP A 1 82 ? -4.232 -18.032 1.722 1.00 97.94 82 ASP A C 1
ATOM 636 O O . ASP A 1 82 ? -4.240 -16.810 1.859 1.00 97.94 82 ASP A O 1
ATOM 640 N N . CYS A 1 83 ? -3.164 -18.762 2.061 1.00 98.25 83 CYS A N 1
ATOM 641 C CA . CYS A 1 83 ? -1.878 -18.194 2.458 1.00 98.25 83 CYS A CA 1
ATOM 642 C C . CYS A 1 83 ? -0.860 -18.350 1.321 1.00 98.25 83 CYS A C 1
ATOM 644 O O . CYS A 1 83 ? -0.441 -19.478 1.060 1.00 98.25 83 CYS A O 1
ATOM 646 N N . PRO A 1 84 ? -0.442 -17.256 0.656 1.00 97.31 84 PRO A N 1
ATOM 647 C CA . PRO A 1 84 ? 0.601 -17.324 -0.360 1.00 97.31 84 PRO A CA 1
ATOM 648 C C . PRO A 1 84 ? 1.906 -17.923 0.178 1.00 97.31 84 PRO A C 1
ATOM 650 O O . PRO A 1 84 ? 2.322 -17.624 1.304 1.00 97.31 84 PRO A O 1
ATOM 653 N N . ASP A 1 85 ? 2.579 -18.729 -0.645 1.00 97.06 85 ASP A N 1
ATOM 654 C CA . ASP A 1 85 ? 3.792 -19.450 -0.244 1.00 97.06 85 ASP A CA 1
ATOM 655 C C . ASP A 1 85 ? 4.908 -18.510 0.213 1.00 97.06 85 ASP A C 1
ATOM 657 O O . ASP A 1 85 ? 5.560 -18.776 1.223 1.00 97.06 85 ASP A O 1
ATOM 661 N N . ASN A 1 86 ? 5.084 -17.372 -0.463 1.00 96.56 86 ASN A N 1
ATOM 662 C CA . ASN A 1 86 ? 6.074 -16.372 -0.076 1.00 96.56 86 ASN A CA 1
ATOM 663 C C . ASN A 1 86 ? 5.752 -15.742 1.289 1.00 96.56 86 ASN A C 1
ATOM 665 O O . ASN A 1 86 ? 6.628 -15.655 2.147 1.00 96.56 86 ASN A O 1
ATOM 669 N N . LYS A 1 87 ? 4.492 -15.372 1.549 1.00 98.31 87 LYS A N 1
ATOM 670 C CA . LYS A 1 87 ? 4.042 -14.845 2.847 1.00 98.31 87 LYS A CA 1
ATOM 671 C C . LYS A 1 87 ? 4.331 -15.847 3.967 1.00 98.31 87 LYS A C 1
ATOM 673 O O . LYS A 1 87 ? 4.904 -15.485 4.997 1.00 98.31 87 LYS A O 1
ATOM 678 N N . ARG A 1 88 ? 3.993 -17.121 3.741 1.00 97.75 88 ARG A N 1
ATOM 679 C CA . ARG A 1 88 ? 4.262 -18.210 4.687 1.00 97.75 88 ARG A CA 1
ATOM 680 C C . ARG A 1 88 ? 5.760 -18.413 4.898 1.00 97.75 88 ARG A C 1
ATOM 682 O O . ARG A 1 88 ? 6.205 -18.494 6.042 1.00 97.75 88 ARG A O 1
ATOM 689 N N . TRP A 1 89 ? 6.544 -18.456 3.824 1.00 97.88 89 TRP A N 1
ATOM 690 C CA . TRP A 1 89 ? 7.993 -18.625 3.885 1.00 97.88 89 TRP A CA 1
ATOM 691 C C . TRP A 1 89 ? 8.660 -17.510 4.700 1.00 97.88 89 TRP A C 1
ATOM 693 O O . TRP A 1 89 ? 9.410 -17.821 5.625 1.00 97.88 89 TRP A O 1
ATOM 703 N N . ARG A 1 90 ? 8.324 -16.236 4.444 1.00 97.31 90 ARG A N 1
ATOM 704 C CA . ARG A 1 90 ? 8.893 -15.071 5.152 1.00 97.31 90 ARG A CA 1
ATOM 705 C C . ARG A 1 90 ? 8.578 -15.089 6.642 1.00 97.31 90 ARG A C 1
ATOM 707 O O . ARG A 1 90 ? 9.473 -14.888 7.455 1.00 97.31 90 ARG A O 1
ATOM 714 N N . SER A 1 91 ? 7.333 -15.409 7.004 1.00 97.56 91 SER A N 1
ATOM 715 C CA . SER A 1 91 ? 6.923 -15.499 8.413 1.00 97.56 91 SER A CA 1
ATOM 716 C C . SER A 1 91 ? 7.741 -16.532 9.206 1.00 97.56 91 SER A C 1
ATOM 718 O O . SER A 1 91 ? 8.055 -16.327 10.376 1.00 97.56 91 SER A O 1
ATOM 720 N N . ARG A 1 92 ? 8.176 -17.619 8.554 1.00 97.25 92 ARG A N 1
ATOM 721 C CA . ARG A 1 92 ? 9.046 -18.631 9.170 1.00 97.25 92 ARG A CA 1
ATOM 722 C C . ARG A 1 92 ? 10.485 -18.162 9.334 1.00 97.25 92 ARG A C 1
ATOM 724 O O . ARG A 1 92 ? 11.115 -18.532 10.319 1.00 97.25 92 ARG A O 1
ATOM 731 N N . GLN A 1 93 ? 10.988 -17.319 8.430 1.00 95.44 93 GLN A N 1
ATOM 732 C CA . GLN A 1 93 ? 12.350 -16.774 8.535 1.00 95.44 93 GLN A CA 1
ATOM 733 C C . GLN A 1 93 ? 12.539 -15.868 9.760 1.00 95.44 93 GLN A C 1
ATOM 735 O O . GLN A 1 93 ? 13.661 -15.671 10.215 1.00 95.44 93 GLN A O 1
ATOM 740 N N . ILE A 1 94 ? 11.446 -15.334 10.309 1.00 93.88 94 ILE A N 1
ATOM 741 C CA . ILE A 1 94 ? 11.441 -14.454 11.489 1.00 93.88 94 ILE A CA 1
ATOM 742 C C . ILE A 1 94 ? 10.925 -15.141 12.754 1.00 93.88 94 ILE A C 1
ATOM 744 O O . ILE A 1 94 ? 10.609 -14.465 13.726 1.00 93.88 94 ILE A O 1
ATOM 748 N N . GLY A 1 95 ? 10.818 -16.474 12.749 1.00 94.50 95 GLY A N 1
ATOM 749 C CA . GLY A 1 95 ? 10.402 -17.242 13.926 1.00 94.50 95 GLY A CA 1
ATOM 750 C C . GLY A 1 95 ? 8.922 -17.104 14.301 1.00 94.50 95 GLY A C 1
ATOM 751 O O . GLY A 1 95 ? 8.534 -17.549 15.375 1.00 94.50 95 GLY A O 1
ATOM 752 N N . ALA A 1 96 ? 8.089 -16.535 13.425 1.00 96.25 96 ALA A N 1
ATOM 753 C CA . ALA A 1 96 ? 6.660 -16.311 13.649 1.00 96.25 96 ALA A CA 1
ATOM 754 C C . ALA A 1 96 ? 5.825 -16.946 12.519 1.00 96.25 96 ALA A C 1
ATOM 756 O O . ALA A 1 96 ? 4.998 -16.300 11.881 1.00 96.25 96 ALA A O 1
ATOM 757 N N . GLY A 1 97 ? 6.094 -18.218 12.211 1.00 98.06 97 GLY A N 1
ATOM 758 C CA . GLY A 1 97 ? 5.547 -18.903 11.040 1.00 98.06 97 GLY A CA 1
ATOM 759 C C . GLY A 1 97 ? 4.019 -18.992 11.026 1.00 98.06 97 GLY A C 1
ATOM 760 O O . GLY A 1 97 ? 3.419 -19.607 11.902 1.00 98.06 97 GLY A O 1
ATOM 761 N N . ILE A 1 98 ? 3.378 -18.438 9.993 1.00 98.62 98 ILE A N 1
ATOM 762 C CA . ILE A 1 98 ? 1.923 -18.516 9.806 1.00 98.62 98 ILE A CA 1
ATOM 763 C C . ILE A 1 98 ? 1.484 -19.983 9.754 1.00 98.62 98 ILE A C 1
ATOM 765 O O . ILE A 1 98 ? 1.931 -20.765 8.906 1.00 98.62 98 ILE A O 1
ATOM 769 N N . GLY A 1 99 ? 0.557 -20.332 10.644 1.00 98.50 99 GLY A N 1
ATOM 770 C CA . GLY A 1 99 ? 0.026 -21.679 10.802 1.00 98.50 99 GLY A CA 1
ATOM 771 C C . GLY A 1 99 ? 0.844 -22.612 11.692 1.00 98.50 99 GLY A C 1
ATOM 772 O O . GLY A 1 99 ? 0.325 -23.688 12.007 1.00 98.50 99 GLY A O 1
ATOM 773 N N . ASP A 1 100 ? 2.049 -22.220 12.104 1.00 98.50 100 ASP A N 1
ATOM 774 C CA . ASP A 1 100 ? 2.850 -22.949 13.086 1.00 98.50 100 ASP A CA 1
ATOM 775 C C . ASP A 1 100 ? 2.297 -22.658 14.509 1.00 98.50 100 ASP A C 1
ATOM 777 O O . ASP A 1 100 ? 1.663 -21.617 14.726 1.00 98.50 100 ASP A O 1
ATOM 781 N N . PRO A 1 101 ? 2.432 -23.585 15.479 1.00 98.19 101 PRO A N 1
ATOM 782 C CA . PRO A 1 101 ? 1.899 -23.394 16.828 1.00 98.19 101 PRO A CA 1
ATOM 783 C C . PRO A 1 101 ? 2.682 -22.323 17.602 1.00 98.19 101 PRO A C 1
ATOM 785 O O . PRO A 1 101 ? 3.911 -22.319 17.590 1.00 98.19 101 PRO A O 1
ATOM 788 N N . GLY A 1 102 ? 1.967 -21.462 18.325 1.00 96.25 102 GLY A N 1
ATOM 789 C CA . GLY A 1 102 ? 2.522 -20.453 19.224 1.00 96.25 102 GLY A CA 1
ATOM 790 C C . GLY A 1 102 ? 1.758 -20.361 20.554 1.00 96.25 102 GLY A C 1
ATOM 791 O O . GLY A 1 102 ? 0.804 -21.112 20.781 1.00 96.25 102 GLY A O 1
ATOM 792 N N . PRO A 1 103 ? 2.154 -19.438 21.452 1.00 97.00 103 PRO A N 1
ATOM 793 C CA . PRO A 1 103 ? 1.543 -19.279 22.777 1.00 97.00 103 PRO A CA 1
ATOM 794 C C . PRO A 1 103 ? 0.032 -19.012 22.755 1.00 97.00 103 PRO A C 1
ATOM 796 O O . PRO A 1 103 ? -0.669 -19.353 23.706 1.00 97.00 103 PRO A O 1
ATOM 799 N N . CYS A 1 104 ? -0.473 -18.422 21.670 1.00 97.56 104 CYS A N 1
ATOM 800 C CA . CYS A 1 104 ? -1.883 -18.083 21.490 1.00 97.56 104 CYS A CA 1
ATOM 801 C C . CYS A 1 104 ? -2.588 -18.963 20.437 1.00 97.56 104 CYS A C 1
ATOM 803 O O . CYS A 1 104 ? -3.565 -18.527 19.832 1.00 97.56 104 CYS A O 1
ATOM 805 N N . GLY A 1 105 ? -2.117 -20.194 20.217 1.00 98.31 105 GLY A N 1
ATOM 806 C CA . GLY A 1 105 ? -2.618 -21.082 19.162 1.00 98.31 105 GLY A CA 1
ATOM 807 C C . GLY A 1 105 ? -1.799 -20.970 17.877 1.00 98.31 105 GLY A C 1
ATOM 808 O O . GLY A 1 105 ? -0.666 -20.487 17.893 1.00 98.31 105 GLY A O 1
ATOM 809 N N . ARG A 1 106 ? -2.331 -21.457 16.754 1.00 98.69 106 ARG A N 1
ATOM 810 C CA . ARG A 1 106 ? -1.648 -21.356 15.454 1.00 98.69 106 ARG A CA 1
ATOM 811 C C . ARG A 1 106 ? -1.633 -19.906 14.970 1.00 98.69 106 ARG A C 1
ATOM 813 O O . ARG A 1 106 ? -2.678 -19.282 14.804 1.00 98.69 106 ARG A O 1
ATOM 820 N N . VAL A 1 107 ? -0.438 -19.399 14.689 1.00 98.62 107 VAL A N 1
ATOM 821 C CA . VAL A 1 107 ? -0.191 -17.996 14.326 1.00 98.62 107 VAL A CA 1
ATOM 822 C C . VAL A 1 107 ? -1.015 -17.577 13.102 1.00 98.62 107 VAL A C 1
ATOM 824 O O . VAL A 1 107 ? -0.903 -18.208 12.044 1.00 98.62 107 VAL A O 1
ATOM 827 N N . LEU A 1 108 ? -1.803 -16.498 13.227 1.00 98.62 108 LEU A N 1
ATOM 828 C CA . LEU A 1 108 ? -2.647 -15.922 12.168 1.00 98.62 108 LEU A CA 1
ATOM 829 C C . LEU A 1 108 ? -3.612 -16.921 11.497 1.00 98.62 108 LEU A C 1
ATOM 831 O O . LEU A 1 108 ? -3.942 -16.781 10.313 1.00 98.62 108 LEU A O 1
ATOM 835 N N . VAL A 1 109 ? -4.090 -17.931 12.231 1.00 98.88 109 VAL A N 1
ATOM 836 C CA . VAL A 1 109 ? -5.097 -18.886 11.743 1.00 98.88 109 VAL A CA 1
ATOM 837 C C . VAL A 1 109 ? -6.476 -18.566 12.313 1.00 98.88 109 VAL A C 1
ATOM 839 O O . VAL A 1 109 ? -6.649 -18.383 13.515 1.00 98.88 109 VAL A O 1
ATOM 842 N N . ARG A 1 110 ? -7.487 -18.540 11.438 1.00 98.81 110 ARG A N 1
ATOM 843 C CA . ARG A 1 110 ? -8.876 -18.252 11.817 1.00 98.81 110 ARG A CA 1
ATOM 844 C C . ARG A 1 110 ? -9.396 -19.263 12.837 1.00 98.81 110 ARG A C 1
ATOM 846 O O . ARG A 1 110 ? -9.292 -20.469 12.618 1.00 98.81 110 ARG A O 1
ATOM 853 N N . GLY A 1 111 ? -10.012 -18.745 13.897 1.00 98.12 111 GLY A N 1
ATOM 854 C CA . GLY A 1 111 ? -10.561 -19.519 15.014 1.00 98.12 111 GLY A CA 1
ATOM 855 C C . GLY A 1 111 ? -9.603 -19.704 16.194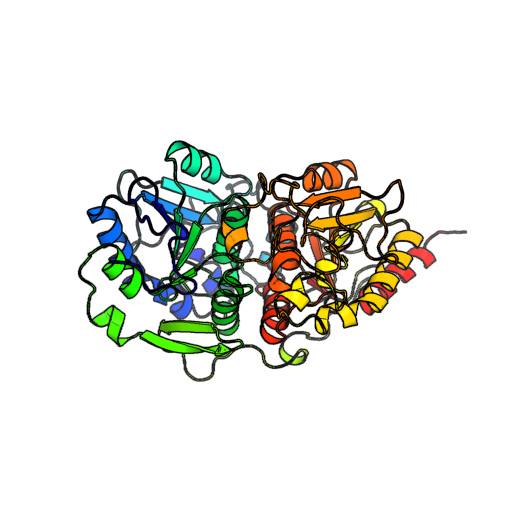 1.00 98.12 111 GLY A C 1
ATOM 856 O O . GLY A 1 111 ? -10.058 -20.082 17.270 1.00 98.12 111 GLY A O 1
ATOM 857 N N . GLU A 1 112 ? -8.313 -19.399 16.037 1.00 98.75 112 GLU A N 1
ATOM 858 C CA . GLU A 1 112 ? -7.344 -19.514 17.129 1.00 98.75 112 GLU A CA 1
ATOM 859 C C . GLU A 1 112 ? -7.438 -18.327 18.104 1.00 98.75 112 GLU A C 1
ATOM 861 O O . GLU A 1 112 ? -7.810 -17.223 17.692 1.00 98.75 112 GLU A O 1
ATOM 866 N N . PRO A 1 113 ? -7.074 -18.502 19.390 1.00 98.50 113 PRO A N 1
ATOM 867 C CA . PRO A 1 113 ? -7.142 -17.433 20.385 1.00 98.50 113 PRO A CA 1
ATOM 868 C C . PRO A 1 113 ? -6.414 -16.148 19.969 1.00 98.50 113 PRO A C 1
ATOM 870 O O . PRO A 1 113 ? -7.008 -15.075 20.037 1.00 98.50 113 PRO A O 1
ATOM 873 N N . GLY A 1 114 ? -5.171 -16.256 19.486 1.00 98.56 114 GLY A N 1
ATOM 874 C CA . GLY A 1 114 ? -4.336 -15.125 19.063 1.00 98.56 114 GLY A CA 1
ATOM 875 C C . GLY A 1 114 ? -4.913 -14.347 17.883 1.00 98.56 114 GLY A C 1
ATOM 876 O O . GLY A 1 114 ? -4.744 -13.135 17.779 1.00 98.56 114 GLY A O 1
ATOM 877 N N . TRP A 1 115 ? -5.681 -15.016 17.031 1.00 98.81 115 TRP A N 1
ATOM 878 C CA . TRP A 1 115 ? -6.298 -14.391 15.872 1.00 98.81 115 TRP A CA 1
ATOM 879 C C . TRP A 1 115 ? -7.518 -13.523 16.230 1.00 98.81 115 TRP A C 1
ATOM 881 O O . TRP A 1 115 ? -7.932 -12.676 15.436 1.00 98.81 115 TRP A O 1
ATOM 891 N N . ASN A 1 116 ? -8.118 -13.687 17.408 1.00 98.56 116 ASN A N 1
ATOM 892 C CA . ASN A 1 116 ? -9.300 -12.912 17.772 1.00 98.56 116 ASN A CA 1
ATOM 893 C C . ASN A 1 116 ? -8.971 -11.442 18.067 1.00 98.56 116 ASN A C 1
ATOM 895 O O . ASN A 1 116 ? -7.861 -11.095 18.480 1.00 98.56 116 ASN A O 1
ATOM 899 N N . LEU A 1 117 ? -9.977 -10.582 17.872 1.00 98.81 117 LEU A N 1
ATOM 900 C CA . LEU A 1 117 ? -9.934 -9.197 18.340 1.00 98.81 117 LEU A CA 1
ATOM 901 C C . LEU A 1 117 ? -9.720 -9.173 19.856 1.00 98.81 117 LEU A C 1
ATOM 903 O O . LEU A 1 117 ? -10.202 -10.057 20.568 1.00 98.81 117 LEU A O 1
ATOM 907 N N . ILE A 1 118 ? -9.011 -8.159 20.342 1.00 98.69 118 ILE A N 1
ATOM 908 C CA . ILE A 1 118 ? -8.776 -7.971 21.774 1.00 98.69 118 ILE A CA 1
ATOM 909 C C . ILE A 1 118 ? -10.086 -7.681 22.524 1.00 98.69 118 ILE A C 1
ATOM 911 O O . ILE A 1 118 ? -11.048 -7.162 21.954 1.00 98.69 118 ILE A O 1
ATOM 915 N N . GLU A 1 119 ? -10.138 -8.006 23.813 1.00 98.06 119 GLU A N 1
ATOM 916 C CA . GLU A 1 119 ? -11.335 -7.832 24.648 1.00 98.06 119 GLU A CA 1
ATOM 917 C C . GLU A 1 119 ? -11.778 -6.360 24.724 1.00 98.06 119 GLU A C 1
ATOM 919 O O . GLU A 1 119 ? -12.967 -6.050 24.690 1.00 98.06 119 GLU A O 1
ATOM 924 N N . GLU A 1 120 ? -10.820 -5.434 24.739 1.00 98.44 120 GLU A N 1
ATOM 925 C CA . GLU A 1 120 ? -11.053 -3.998 24.895 1.00 98.44 120 GLU A CA 1
ATOM 926 C C . GLU A 1 120 ? -11.797 -3.356 23.712 1.00 98.44 120 GLU A C 1
ATOM 928 O O . GLU A 1 120 ? -12.345 -2.260 23.856 1.00 98.44 120 GLU A O 1
ATOM 933 N N . LEU A 1 121 ? -11.797 -4.010 22.544 1.00 98.19 121 LEU A N 1
ATOM 934 C CA . LEU A 1 121 ? -12.305 -3.477 21.276 1.00 98.19 121 LEU A CA 1
ATOM 935 C C . LEU A 1 121 ? -13.233 -4.465 20.559 1.00 98.19 121 LEU A C 1
ATOM 937 O O . LEU A 1 121 ? -13.222 -4.559 19.331 1.00 98.19 121 LEU A O 1
ATOM 941 N N . GLN A 1 122 ? -14.053 -5.197 21.316 1.00 98.25 122 GLN A N 1
ATOM 942 C CA . GLN A 1 122 ? -15.018 -6.117 20.719 1.00 98.25 122 GLN A CA 1
ATOM 943 C C . GLN A 1 122 ? -16.072 -5.386 19.857 1.00 98.25 122 GLN A C 1
ATOM 945 O O . GLN A 1 122 ? -16.550 -4.297 20.223 1.00 98.25 122 GLN A O 1
ATOM 950 N N . PRO A 1 123 ? -16.470 -5.993 18.724 1.00 98.38 123 PRO A N 1
ATOM 951 C CA . PRO A 1 123 ? -17.594 -5.526 17.927 1.00 98.38 123 PRO A CA 1
ATOM 952 C C . PRO A 1 123 ? -18.892 -5.521 18.740 1.00 98.38 123 PRO A C 1
ATOM 954 O O . PRO A 1 123 ? -19.153 -6.435 19.523 1.00 98.38 123 PRO A O 1
ATOM 957 N N . ALA A 1 124 ? -19.718 -4.497 18.542 1.00 97.75 124 ALA A N 1
ATOM 958 C CA . ALA A 1 124 ? -21.089 -4.486 19.039 1.00 97.75 124 ALA A CA 1
ATOM 959 C C . ALA A 1 124 ? -22.012 -5.285 18.104 1.00 97.75 124 ALA A C 1
ATOM 961 O O . ALA A 1 124 ? -21.666 -5.583 16.958 1.00 97.75 124 ALA A O 1
ATOM 962 N N . GLU A 1 125 ? -23.211 -5.613 18.583 1.00 96.00 125 GLU A N 1
ATOM 963 C CA . GLU A 1 125 ? -24.230 -6.261 17.757 1.00 96.00 125 GLU A CA 1
ATOM 964 C C . GLU A 1 125 ? -24.519 -5.435 16.489 1.00 96.00 125 GLU A C 1
ATOM 966 O O . GLU A 1 125 ? -24.739 -4.225 16.552 1.00 96.00 125 GLU A O 1
ATOM 971 N N . GLY A 1 126 ? -24.501 -6.096 15.328 1.00 93.69 126 GLY A N 1
ATOM 972 C CA . GLY A 1 126 ? -24.738 -5.470 14.024 1.00 93.69 126 GLY A CA 1
ATOM 973 C C . GLY A 1 126 ? -23.514 -4.814 13.370 1.00 93.69 126 GLY A C 1
ATOM 974 O O . GLY A 1 126 ? -23.624 -4.364 12.227 1.00 93.69 126 GLY A O 1
ATOM 975 N N . GLU A 1 127 ? -22.356 -4.775 14.037 1.00 98.31 127 GLU A N 1
ATOM 976 C CA . GLU A 1 127 ? -21.096 -4.339 13.424 1.00 98.31 127 GLU A CA 1
ATOM 977 C C . GLU A 1 127 ? -20.486 -5.464 12.579 1.00 98.31 127 GLU A C 1
ATOM 979 O O . GLU A 1 127 ? -20.404 -6.616 13.006 1.00 98.31 127 GLU A O 1
ATOM 984 N N . GLU A 1 128 ? -20.054 -5.134 11.361 1.00 98.00 128 GLU A N 1
ATOM 985 C CA . GLU A 1 128 ? -19.487 -6.123 10.439 1.00 98.00 128 GLU A CA 1
ATOM 986 C C . GLU A 1 128 ? -18.074 -6.515 10.893 1.00 98.00 128 GLU A C 1
ATOM 988 O O . GLU A 1 128 ? -17.281 -5.651 11.276 1.00 98.00 128 GLU A O 1
ATOM 993 N N . VAL A 1 129 ? -17.726 -7.799 10.787 1.00 98.50 129 VAL A N 1
ATOM 994 C CA . VAL A 1 129 ? -16.368 -8.301 11.043 1.00 98.50 129 VAL A CA 1
ATOM 995 C C . VAL A 1 129 ? -15.876 -9.045 9.812 1.00 98.50 129 VAL A C 1
ATOM 997 O O . VAL A 1 129 ? -16.446 -10.059 9.417 1.00 98.50 129 VAL A O 1
ATOM 1000 N N . LEU A 1 130 ? -14.812 -8.530 9.207 1.00 98.12 130 LEU A N 1
ATOM 1001 C CA . LEU A 1 130 ? -14.260 -9.014 7.953 1.00 98.12 130 LEU A CA 1
ATOM 1002 C C . LEU A 1 130 ? -12.966 -9.795 8.177 1.00 98.12 130 LEU A C 1
ATOM 1004 O O . LEU A 1 130 ? -11.996 -9.260 8.713 1.00 98.12 130 LEU A O 1
ATOM 1008 N N . ASP A 1 131 ? -12.908 -11.017 7.660 1.00 98.75 131 ASP A N 1
ATOM 1009 C CA . ASP A 1 131 ? -11.691 -11.825 7.689 1.00 98.75 131 ASP A CA 1
ATOM 1010 C C . ASP A 1 131 ? -10.941 -11.699 6.367 1.00 98.75 131 ASP A C 1
ATOM 1012 O O . ASP A 1 131 ? -11.470 -12.042 5.307 1.00 98.75 131 ASP A O 1
ATOM 1016 N N . LYS A 1 132 ? -9.691 -11.236 6.424 1.00 98.62 132 LYS A N 1
ATOM 1017 C CA . LYS A 1 132 ? -8.865 -10.992 5.237 1.00 98.62 132 LYS A CA 1
ATOM 1018 C C . LYS A 1 132 ? -7.597 -11.854 5.233 1.00 98.62 132 LYS A C 1
ATOM 1020 O O . LYS A 1 132 ? -6.913 -11.936 6.254 1.00 98.62 132 LYS A O 1
ATOM 1025 N N . PRO A 1 133 ? -7.240 -12.489 4.102 1.00 98.31 133 PRO A N 1
ATOM 1026 C CA . PRO A 1 133 ? -5.982 -13.230 3.983 1.00 98.31 133 PRO A CA 1
ATOM 1027 C C . PRO A 1 133 ? -4.780 -12.322 3.653 1.00 98.31 133 PRO A C 1
ATOM 1029 O O . PRO A 1 133 ? -3.632 -12.712 3.877 1.00 98.31 133 PRO A O 1
ATOM 1032 N N . GLY A 1 134 ? -5.023 -11.125 3.111 1.00 97.31 134 GLY A N 1
ATOM 1033 C CA . GLY A 1 134 ? -4.002 -10.149 2.719 1.00 97.31 134 GLY A CA 1
ATOM 1034 C C . GLY A 1 134 ? -3.790 -9.026 3.737 1.00 97.31 134 GLY A C 1
ATOM 1035 O O . GLY A 1 134 ? -4.429 -8.969 4.794 1.00 97.31 134 GLY A O 1
ATOM 1036 N N . LYS A 1 135 ? -2.879 -8.108 3.406 1.00 98.50 135 LYS A N 1
ATOM 1037 C CA . LYS A 1 135 ? -2.665 -6.870 4.163 1.00 98.50 135 LYS A CA 1
ATOM 1038 C C . LYS A 1 135 ? -3.796 -5.883 3.895 1.00 98.50 135 LYS A C 1
ATOM 1040 O O . LYS A 1 135 ? -4.381 -5.375 4.851 1.00 98.50 135 LYS A O 1
ATOM 1045 N N . GLY A 1 136 ? -4.117 -5.651 2.625 1.00 98.38 136 GLY A N 1
ATOM 1046 C CA . GLY A 1 136 ? -5.280 -4.894 2.183 1.00 98.38 136 GLY A CA 1
ATOM 1047 C C . GLY A 1 136 ? -6.584 -5.634 2.457 1.00 98.38 136 GLY A C 1
ATOM 1048 O O . GLY A 1 136 ? -6.693 -6.842 2.239 1.00 98.38 136 GLY A O 1
ATOM 1049 N N . SER A 1 137 ? -7.588 -4.914 2.952 1.00 98.62 137 SER A N 1
ATOM 1050 C CA . SER A 1 137 ? -8.883 -5.505 3.299 1.00 98.62 137 SER A CA 1
ATOM 1051 C C . SER A 1 137 ? -9.826 -5.682 2.110 1.00 98.62 137 SER A C 1
ATOM 1053 O O . SER A 1 137 ? -10.911 -6.216 2.311 1.00 98.62 137 SER A O 1
ATOM 1055 N N . PHE A 1 138 ? -9.467 -5.252 0.893 1.00 98.19 138 PHE A N 1
ATOM 1056 C CA . PHE A 1 138 ? -10.328 -5.401 -0.291 1.00 98.19 138 PHE A CA 1
ATOM 1057 C C . PHE A 1 138 ? -10.044 -6.665 -1.110 1.00 98.19 138 PHE A C 1
ATOM 1059 O O . PHE A 1 138 ? -10.955 -7.213 -1.730 1.00 98.19 138 PHE A O 1
ATOM 1066 N N . VAL A 1 139 ? -8.792 -7.123 -1.156 1.00 94.00 139 VAL A N 1
ATOM 1067 C CA . VAL A 1 139 ? -8.403 -8.286 -1.967 1.00 94.00 139 VAL A CA 1
ATOM 1068 C C . VAL A 1 139 ? -8.924 -9.572 -1.328 1.00 94.00 139 VAL A C 1
ATOM 1070 O O . VAL A 1 139 ? -8.655 -9.845 -0.162 1.00 94.00 139 VAL A O 1
ATOM 1073 N N . ALA A 1 140 ? -9.636 -10.380 -2.120 1.00 95.56 140 ALA A N 1
ATOM 1074 C CA . ALA A 1 140 ? -10.216 -11.660 -1.703 1.00 95.56 140 ALA A CA 1
ATOM 1075 C C . ALA A 1 140 ? -11.200 -11.564 -0.514 1.00 95.56 140 ALA A C 1
ATOM 1077 O O . ALA A 1 140 ? -11.336 -12.513 0.260 1.00 95.56 140 ALA A O 1
ATOM 1078 N N . THR A 1 141 ? -11.910 -10.437 -0.393 1.00 98.00 141 THR A N 1
ATOM 1079 C CA . THR A 1 141 ? -12.984 -10.223 0.588 1.00 98.00 141 THR A CA 1
ATOM 1080 C C . THR A 1 141 ? -14.224 -9.609 -0.075 1.00 98.00 141 THR A C 1
ATOM 1082 O O . THR A 1 141 ? -14.206 -9.242 -1.251 1.00 98.00 141 THR A O 1
ATOM 1085 N N . ASP A 1 142 ? -15.315 -9.468 0.676 1.00 97.75 142 ASP A N 1
ATOM 1086 C CA . ASP A 1 142 ? -16.546 -8.799 0.250 1.00 97.75 142 ASP A CA 1
ATOM 1087 C C . ASP A 1 142 ? -16.651 -7.337 0.732 1.00 97.75 142 ASP A C 1
ATOM 1089 O O . ASP A 1 142 ? -17.705 -6.714 0.575 1.00 97.75 142 ASP A O 1
ATOM 1093 N N . LEU A 1 143 ? -15.562 -6.731 1.235 1.00 98.62 143 LEU A N 1
ATOM 1094 C CA . LEU A 1 143 ? -15.583 -5.369 1.789 1.00 98.62 143 LEU A CA 1
ATOM 1095 C C . LEU A 1 143 ? -16.177 -4.344 0.819 1.00 98.62 143 LEU A C 1
ATOM 1097 O O . LEU A 1 143 ? -17.034 -3.549 1.202 1.00 98.62 143 LEU A O 1
ATOM 1101 N N . HIS A 1 144 ? -15.761 -4.360 -0.453 1.00 97.56 144 HIS A N 1
ATOM 1102 C CA . HIS A 1 144 ? -16.290 -3.405 -1.429 1.00 97.56 144 HIS A CA 1
ATOM 1103 C C . HIS A 1 144 ? -17.800 -3.572 -1.634 1.00 97.56 144 HIS A C 1
ATOM 1105 O O . HIS A 1 144 ? -18.521 -2.580 -1.738 1.00 97.56 144 HIS A O 1
ATOM 1111 N N . LEU A 1 145 ? -18.284 -4.816 -1.655 1.00 98.19 145 LEU A N 1
ATOM 1112 C CA . LEU A 1 145 ? -19.702 -5.123 -1.809 1.00 98.19 145 LEU A CA 1
ATOM 1113 C C . LEU A 1 145 ? -20.504 -4.642 -0.592 1.00 98.19 145 LEU A C 1
ATOM 1115 O O . LEU A 1 145 ? -21.553 -4.017 -0.762 1.00 98.19 145 LEU A O 1
ATOM 1119 N N . ILE A 1 146 ? -19.989 -4.868 0.621 1.00 98.25 146 ILE A N 1
ATOM 1120 C CA . ILE A 1 146 ? -20.582 -4.382 1.875 1.00 98.25 146 ILE A CA 1
ATOM 1121 C C . ILE A 1 146 ? -20.695 -2.852 1.853 1.00 98.25 146 ILE A C 1
ATOM 1123 O O . ILE A 1 146 ? -21.778 -2.304 2.082 1.00 98.25 146 ILE A O 1
ATOM 1127 N N . LEU A 1 147 ? -19.602 -2.156 1.524 1.00 98.56 147 LEU A N 1
ATOM 1128 C CA . LEU A 1 147 ? -19.559 -0.694 1.466 1.00 98.56 147 LEU A CA 1
ATOM 1129 C C . LEU A 1 147 ? -20.523 -0.127 0.410 1.00 98.56 147 LEU A C 1
ATOM 1131 O O . LEU A 1 147 ? -21.257 0.819 0.701 1.00 98.56 147 LEU A O 1
ATOM 1135 N N . GLN A 1 148 ? -20.595 -0.733 -0.782 1.00 98.06 148 GLN A N 1
ATOM 1136 C CA . GLN A 1 148 ? -21.546 -0.357 -1.838 1.00 98.06 148 GLN A CA 1
ATOM 1137 C C . GLN A 1 148 ? -23.000 -0.551 -1.391 1.00 98.06 148 GLN A C 1
ATOM 1139 O O . GLN A 1 148 ? -23.820 0.358 -1.545 1.00 98.06 148 GLN A O 1
ATOM 1144 N N . LYS A 1 149 ? -23.321 -1.698 -0.778 1.00 98.06 149 LYS A N 1
ATOM 1145 C CA . LYS A 1 149 ? -24.667 -2.006 -0.270 1.00 98.06 149 LYS A CA 1
ATOM 1146 C C . LYS A 1 149 ? -25.110 -1.007 0.802 1.00 98.06 149 LYS A C 1
ATOM 1148 O O . LYS A 1 149 ? -26.250 -0.548 0.771 1.00 98.06 149 LYS A O 1
ATOM 1153 N N . LYS A 1 150 ? -24.202 -0.624 1.706 1.00 97.75 150 LYS A N 1
ATOM 1154 C CA . LYS A 1 150 ? -24.432 0.413 2.729 1.00 97.75 150 LYS A CA 1
ATOM 1155 C C . LYS A 1 150 ? -24.348 1.843 2.167 1.00 97.75 150 LYS A C 1
ATOM 1157 O O . LYS A 1 150 ? -24.637 2.797 2.879 1.00 97.75 150 LYS A O 1
ATOM 1162 N N . ARG A 1 151 ? -24.018 2.005 0.876 1.00 97.56 151 ARG A N 1
ATOM 1163 C CA . ARG A 1 151 ? -23.835 3.286 0.168 1.00 97.56 151 ARG A CA 1
ATOM 1164 C C . ARG A 1 151 ? -22.762 4.178 0.798 1.00 97.56 151 ARG A C 1
ATOM 1166 O O . ARG A 1 151 ? -22.850 5.399 0.687 1.00 97.56 151 ARG A O 1
ATOM 1173 N N . ILE A 1 152 ? -21.750 3.582 1.422 1.00 98.38 152 ILE A N 1
ATOM 1174 C CA . ILE A 1 152 ? -20.640 4.313 2.032 1.00 98.38 152 ILE A CA 1
ATOM 1175 C C . ILE A 1 152 ? -19.869 5.073 0.954 1.00 98.38 152 ILE A C 1
ATOM 1177 O O . ILE A 1 152 ? -19.666 4.582 -0.157 1.00 98.38 152 ILE A O 1
ATOM 1181 N N . LYS A 1 153 ? -19.464 6.296 1.285 1.00 96.88 153 LYS A N 1
ATOM 1182 C CA . LYS A 1 153 ? -18.640 7.178 0.447 1.00 96.88 153 LYS A CA 1
ATOM 1183 C C . LYS A 1 153 ? -17.380 7.641 1.168 1.00 96.88 153 LYS A C 1
ATOM 1185 O O . LYS A 1 153 ? -16.398 7.973 0.512 1.00 96.88 153 LYS A O 1
ATOM 1190 N N . LYS A 1 154 ? -17.412 7.636 2.500 1.00 97.88 154 LYS A N 1
ATOM 1191 C CA . LYS A 1 154 ? -16.370 8.178 3.368 1.00 97.88 154 LYS A CA 1
ATOM 1192 C C . LYS A 1 154 ? -15.880 7.095 4.316 1.00 97.88 154 LYS A C 1
ATOM 1194 O O . LYS A 1 154 ? -16.693 6.384 4.907 1.00 97.88 154 LYS A O 1
ATOM 1199 N N . LEU A 1 155 ? -14.566 6.963 4.448 1.00 98.69 155 LEU A N 1
ATOM 1200 C CA . LEU A 1 155 ? -13.946 5.954 5.299 1.00 98.69 155 LEU A CA 1
ATOM 1201 C C . LEU A 1 155 ? -13.000 6.615 6.293 1.00 98.69 155 LEU A C 1
ATOM 1203 O O . LEU A 1 155 ? -12.089 7.343 5.909 1.00 98.69 155 LEU A O 1
ATOM 1207 N N . ILE A 1 156 ? -13.222 6.341 7.572 1.00 98.88 156 ILE A N 1
ATOM 1208 C CA . ILE A 1 156 ? -12.321 6.702 8.661 1.00 98.88 156 ILE A CA 1
ATOM 1209 C C . ILE A 1 156 ? -11.469 5.464 8.953 1.00 98.88 156 ILE A C 1
ATOM 1211 O O . ILE A 1 156 ? -12.002 4.365 9.067 1.00 98.88 156 ILE A O 1
ATOM 1215 N N . PHE A 1 157 ? -10.156 5.625 9.057 1.00 98.88 157 PHE A N 1
ATOM 1216 C CA . PHE A 1 157 ? -9.194 4.546 9.256 1.00 98.88 157 PHE A CA 1
ATOM 1217 C C . PHE A 1 157 ? -8.568 4.640 10.644 1.00 98.88 157 PHE A C 1
ATOM 1219 O O . PHE A 1 157 ? -8.012 5.677 11.019 1.00 98.88 157 PHE A O 1
ATOM 1226 N N . ALA A 1 158 ? -8.636 3.527 11.369 1.00 98.81 158 ALA A N 1
ATOM 1227 C CA . ALA A 1 158 ? -7.998 3.307 12.658 1.00 98.81 158 ALA A CA 1
ATOM 1228 C C . ALA A 1 158 ? -7.526 1.848 12.765 1.00 98.81 158 ALA A C 1
ATOM 1230 O O . ALA A 1 158 ? -7.908 0.999 11.961 1.00 98.81 158 ALA A O 1
ATOM 1231 N N . GLY A 1 159 ? -6.705 1.548 13.765 1.00 98.69 159 GLY A N 1
ATOM 1232 C CA . GLY A 1 159 ? -6.130 0.224 13.986 1.00 98.69 159 GLY A CA 1
ATOM 1233 C C . GLY A 1 159 ? -4.679 0.111 13.524 1.00 98.69 159 GLY A C 1
ATOM 1234 O O . GLY A 1 159 ? -3.966 1.115 13.409 1.00 98.69 159 GLY A O 1
ATOM 1235 N N . ILE A 1 160 ? -4.215 -1.115 13.297 1.00 98.75 160 ILE A N 1
ATOM 1236 C CA . ILE A 1 160 ? -2.792 -1.444 13.168 1.00 98.75 160 ILE A CA 1
ATOM 1237 C C . ILE A 1 160 ? -2.500 -2.441 12.027 1.00 98.75 160 ILE A C 1
ATOM 1239 O O . ILE A 1 160 ? -3.375 -3.155 11.569 1.00 98.75 160 ILE A O 1
ATOM 1243 N N . THR A 1 161 ? -1.274 -2.509 11.503 1.00 98.44 161 THR A N 1
ATOM 1244 C CA . THR A 1 161 ? -0.248 -1.465 11.649 1.00 98.44 161 THR A CA 1
ATOM 1245 C C . THR A 1 161 ? -0.456 -0.353 10.622 1.00 98.44 161 THR A C 1
ATOM 1247 O O . THR A 1 161 ? -0.915 -0.606 9.503 1.00 98.44 161 THR A O 1
ATOM 1250 N N . THR A 1 162 ? -0.111 0.885 10.990 1.00 98.44 162 THR A N 1
ATOM 1251 C CA . THR A 1 162 ? -0.313 2.086 10.162 1.00 98.44 162 THR A CA 1
ATOM 1252 C C . THR A 1 162 ? 0.263 1.908 8.764 1.00 98.44 162 THR A C 1
ATOM 1254 O O . THR A 1 162 ? -0.405 2.186 7.775 1.00 98.44 162 THR A O 1
ATOM 1257 N N . ASP A 1 163 ? 1.491 1.406 8.681 1.00 97.50 163 ASP A N 1
ATOM 1258 C CA . ASP A 1 163 ? 2.303 1.293 7.473 1.00 97.50 163 ASP A CA 1
ATOM 1259 C C . ASP A 1 163 ? 2.058 0.016 6.656 1.00 97.50 163 ASP A C 1
ATOM 1261 O O . ASP A 1 163 ? 2.432 -0.026 5.482 1.00 97.50 163 ASP A O 1
ATOM 1265 N N . VAL A 1 164 ? 1.409 -1.011 7.220 1.00 98.38 164 VAL A N 1
ATOM 1266 C CA . VAL A 1 164 ? 1.143 -2.291 6.539 1.00 98.38 164 VAL A CA 1
ATOM 1267 C C . VAL A 1 164 ? -0.340 -2.428 6.198 1.00 98.38 164 VAL A C 1
ATOM 1269 O O . VAL A 1 164 ? -0.738 -2.018 5.106 1.00 98.38 164 VAL A O 1
ATOM 1272 N N . CYS A 1 165 ? -1.158 -2.991 7.090 1.00 98.69 165 CYS A N 1
ATOM 1273 C CA . CYS A 1 165 ? -2.555 -3.336 6.808 1.00 98.69 165 CYS A CA 1
ATOM 1274 C C . CYS A 1 165 ? -3.415 -2.093 6.589 1.00 98.69 165 CYS A C 1
ATOM 1276 O O . CYS A 1 165 ? -4.165 -2.010 5.611 1.00 98.69 165 CYS A O 1
ATOM 1278 N N . LEU A 1 166 ? -3.244 -1.084 7.450 1.00 98.69 166 LEU A N 1
ATOM 1279 C CA . LEU A 1 166 ? -4.017 0.146 7.363 1.00 98.69 166 LEU A CA 1
ATOM 1280 C C . LEU A 1 166 ? -3.687 0.919 6.086 1.00 98.69 166 LEU A C 1
ATOM 1282 O O . LEU A 1 166 ? -4.594 1.222 5.312 1.00 98.69 166 LEU A O 1
ATOM 1286 N N . SER A 1 167 ? -2.403 1.197 5.819 1.00 98.56 167 SER A N 1
ATOM 1287 C CA . SER A 1 167 ? -2.014 1.938 4.611 1.00 98.56 167 SER A CA 1
ATOM 1288 C C . SER A 1 167 ? -2.416 1.199 3.339 1.00 98.56 167 SER A C 1
ATOM 1290 O O . SER A 1 167 ? -2.884 1.835 2.399 1.00 98.56 167 SER A O 1
ATOM 1292 N N . THR A 1 168 ? -2.277 -0.131 3.292 1.00 98.81 168 THR A N 1
ATOM 1293 C CA . THR A 1 168 ? -2.676 -0.910 2.107 1.00 98.81 168 THR A CA 1
ATOM 1294 C C . THR A 1 168 ? -4.177 -0.786 1.858 1.00 98.81 168 THR A C 1
ATOM 1296 O O . THR A 1 168 ? -4.580 -0.420 0.757 1.00 98.81 168 THR A O 1
ATOM 1299 N N . THR A 1 169 ? -4.995 -0.956 2.899 1.00 98.88 169 THR A N 1
ATOM 1300 C CA . THR A 1 169 ? -6.455 -0.822 2.794 1.00 98.88 169 THR A CA 1
ATOM 1301 C C . THR A 1 169 ? -6.877 0.599 2.413 1.00 98.88 169 THR A C 1
ATOM 1303 O O . THR A 1 169 ? -7.759 0.778 1.576 1.00 98.88 169 THR A O 1
ATOM 1306 N N . MET A 1 170 ? -6.229 1.625 2.972 1.00 98.62 170 MET A N 1
ATOM 1307 C CA . MET A 1 170 ? -6.506 3.026 2.636 1.00 98.62 170 MET A CA 1
ATOM 1308 C C . MET A 1 170 ? -6.144 3.349 1.184 1.00 98.62 170 MET A C 1
ATOM 1310 O O . MET A 1 170 ? -6.894 4.046 0.506 1.00 98.62 170 MET A O 1
ATOM 1314 N N . ARG A 1 171 ? -5.033 2.808 0.670 1.00 98.00 171 ARG A N 1
ATOM 1315 C CA . ARG A 1 171 ? -4.631 2.962 -0.738 1.00 98.00 171 ARG A CA 1
ATOM 1316 C C . ARG A 1 171 ? -5.649 2.326 -1.685 1.00 98.00 171 ARG A C 1
ATOM 1318 O O . ARG A 1 171 ? -6.035 2.958 -2.664 1.00 98.00 171 ARG A O 1
ATOM 1325 N N . GLU A 1 172 ? -6.114 1.118 -1.370 1.00 98.12 172 GLU A N 1
ATOM 1326 C CA . GLU A 1 172 ? -7.147 0.412 -2.139 1.00 98.12 172 GLU A CA 1
ATOM 1327 C C . GLU A 1 172 ? -8.488 1.155 -2.122 1.00 98.12 172 GLU A C 1
ATOM 1329 O O . GLU A 1 172 ? -9.095 1.368 -3.173 1.00 98.12 172 GLU A O 1
ATOM 1334 N N . ALA A 1 173 ? -8.927 1.607 -0.945 1.00 97.75 173 ALA A N 1
ATOM 1335 C CA . ALA A 1 173 ? -10.131 2.414 -0.787 1.00 97.75 173 ALA A CA 1
ATOM 1336 C C . ALA A 1 173 ? -10.057 3.723 -1.581 1.00 97.75 173 ALA A C 1
ATOM 1338 O O . ALA A 1 173 ? -10.989 4.080 -2.304 1.00 97.75 173 ALA A O 1
ATOM 1339 N N . ASN A 1 174 ? -8.935 4.427 -1.468 1.00 95.62 174 ASN A N 1
ATOM 1340 C CA . ASN A 1 174 ? -8.697 5.656 -2.200 1.00 95.62 174 ASN A CA 1
ATOM 1341 C C . ASN A 1 174 ? -8.764 5.414 -3.712 1.00 95.62 174 ASN A C 1
ATOM 1343 O O . ASN A 1 174 ? -9.398 6.203 -4.410 1.00 95.62 174 ASN A O 1
ATOM 1347 N N . ASP A 1 175 ? -8.157 4.332 -4.216 1.00 94.75 175 ASP A N 1
ATOM 1348 C CA . ASP A 1 175 ? -8.231 3.941 -5.628 1.00 94.75 175 ASP A CA 1
ATOM 1349 C C . ASP A 1 175 ? -9.676 3.700 -6.082 1.00 94.75 175 ASP A C 1
ATOM 1351 O O . ASP A 1 175 ? -10.071 4.250 -7.107 1.00 94.75 175 ASP A O 1
ATOM 1355 N N . LEU A 1 176 ? -10.490 3.040 -5.252 1.00 94.12 176 LEU A N 1
ATOM 1356 C CA . LEU A 1 176 ? -11.937 2.844 -5.445 1.00 94.12 176 LEU A CA 1
ATOM 1357 C C . LEU A 1 176 ? -12.783 4.125 -5.298 1.00 94.12 176 LEU A C 1
ATOM 1359 O O . LEU A 1 176 ? -14.001 4.077 -5.477 1.00 94.12 176 LEU A O 1
ATOM 1363 N N . GLY A 1 177 ? -12.163 5.266 -4.986 1.00 92.94 177 GLY A N 1
ATOM 1364 C CA . GLY A 1 177 ? -12.814 6.573 -4.925 1.00 92.94 177 GLY A CA 1
ATOM 1365 C C . GLY A 1 177 ? -13.473 6.915 -3.588 1.00 92.94 177 GLY A C 1
ATOM 1366 O O . GLY A 1 177 ? -14.223 7.890 -3.537 1.00 92.94 177 GLY A O 1
ATOM 1367 N N . TYR A 1 178 ? -13.210 6.157 -2.519 1.00 96.19 178 TYR A N 1
ATOM 1368 C CA . TYR A 1 178 ? -13.652 6.529 -1.172 1.00 96.19 178 TYR A CA 1
ATOM 1369 C C . TYR A 1 178 ? -12.860 7.736 -0.651 1.00 96.19 178 TYR A C 1
ATOM 1371 O O . TYR A 1 178 ? -11.645 7.827 -0.836 1.00 96.19 178 TYR A O 1
ATOM 1379 N N . ASP A 1 179 ? -13.540 8.650 0.041 1.00 96.44 179 ASP A N 1
ATOM 1380 C CA . ASP A 1 179 ? -12.906 9.796 0.694 1.00 96.44 179 ASP A CA 1
ATOM 1381 C C . ASP A 1 179 ? -12.393 9.399 2.084 1.00 96.44 179 ASP A C 1
ATOM 1383 O O . ASP A 1 179 ? -13.171 9.106 2.997 1.00 96.44 179 ASP A O 1
ATOM 1387 N N . CYS A 1 180 ? -11.072 9.342 2.227 1.00 97.75 180 CYS A N 1
ATOM 1388 C CA . CYS A 1 180 ? -10.419 8.658 3.335 1.00 97.75 180 CYS A CA 1
ATOM 1389 C C . CYS A 1 180 ? -9.859 9.637 4.382 1.00 97.75 180 CYS A C 1
ATOM 1391 O O . CYS A 1 180 ? -9.173 10.605 4.045 1.00 97.75 180 CYS A O 1
ATOM 1393 N N . LEU A 1 181 ? -10.085 9.332 5.661 1.00 98.56 181 LEU A N 1
ATOM 1394 C CA . LEU A 1 181 ? -9.510 10.019 6.818 1.00 98.56 181 LEU A CA 1
ATOM 1395 C C . LEU A 1 181 ? -8.713 9.029 7.669 1.00 98.56 181 LEU A C 1
ATOM 1397 O O . LEU A 1 181 ? -9.270 8.042 8.129 1.00 98.56 181 LEU A O 1
ATOM 1401 N N . LEU A 1 182 ? -7.440 9.307 7.934 1.00 98.75 182 LEU A N 1
ATOM 1402 C CA . LEU A 1 182 ? -6.606 8.546 8.864 1.00 98.75 182 LEU A CA 1
ATOM 1403 C C . LEU A 1 182 ? -6.541 9.243 10.226 1.00 98.75 182 LEU A C 1
ATOM 1405 O O . LEU A 1 182 ? -6.198 10.425 10.303 1.00 98.75 182 LEU A O 1
ATOM 1409 N N . LEU A 1 183 ? -6.844 8.507 11.295 1.00 98.69 183 LEU A N 1
ATOM 1410 C CA . LEU A 1 183 ? -6.727 8.993 12.668 1.00 98.69 183 LEU A CA 1
ATOM 1411 C C . LEU A 1 183 ? -5.316 8.753 13.219 1.00 98.69 183 LEU A C 1
ATOM 1413 O O . LEU A 1 183 ? -4.920 7.607 13.421 1.00 98.69 183 LEU A O 1
ATOM 1417 N N . SER A 1 184 ? -4.563 9.826 13.466 1.00 97.31 184 SER A N 1
ATOM 1418 C CA . SER A 1 184 ? -3.147 9.772 13.861 1.00 97.31 184 SER A CA 1
ATOM 1419 C C . SER A 1 184 ? -2.917 9.095 15.215 1.00 97.31 184 SER A C 1
ATOM 1421 O O . SER A 1 184 ? -1.970 8.340 15.373 1.00 97.31 184 SER A O 1
ATOM 1423 N N . ASP A 1 185 ? -3.796 9.317 16.186 1.00 96.25 185 ASP A N 1
ATOM 1424 C CA . ASP A 1 185 ? -3.737 8.765 17.544 1.00 96.25 185 ASP A CA 1
ATOM 1425 C C . ASP A 1 185 ? -4.542 7.468 17.723 1.00 96.25 185 ASP A C 1
ATOM 1427 O O . ASP A 1 185 ? -4.470 6.843 18.778 1.00 96.25 185 ASP A O 1
ATOM 1431 N N . CYS A 1 186 ? -5.270 7.029 16.693 1.00 98.19 186 CYS A N 1
ATOM 1432 C CA . CYS A 1 186 ? -5.960 5.736 16.664 1.00 98.19 186 CYS A CA 1
ATOM 1433 C C . CYS A 1 186 ? -5.257 4.733 15.737 1.00 98.19 186 CYS A C 1
ATOM 1435 O O . CYS A 1 186 ? -5.884 3.797 15.242 1.00 98.19 186 CYS A O 1
ATOM 1437 N N . THR A 1 187 ? -3.959 4.910 15.491 1.00 98.31 187 THR A N 1
ATOM 1438 C CA . THR A 1 187 ? -3.137 3.976 14.721 1.00 98.31 187 THR A CA 1
ATOM 1439 C C . THR A 1 187 ? -1.708 3.922 15.250 1.00 98.31 187 THR A C 1
ATOM 1441 O O . THR A 1 187 ? -1.247 4.847 15.912 1.00 98.31 187 THR A O 1
ATOM 1444 N N . ALA A 1 188 ? -1.006 2.826 14.975 1.00 95.81 188 ALA A N 1
ATOM 1445 C CA . ALA A 1 188 ? 0.397 2.655 15.329 1.00 95.81 188 ALA A CA 1
ATOM 1446 C C . ALA A 1 188 ? 1.095 1.658 14.398 1.00 95.81 188 ALA A C 1
ATOM 1448 O O . ALA A 1 188 ? 0.449 0.824 13.762 1.00 95.81 188 ALA A O 1
ATOM 1449 N N . ALA A 1 189 ? 2.424 1.715 14.346 1.00 93.94 189 ALA A N 1
ATOM 1450 C CA . ALA A 1 189 ? 3.259 0.758 13.629 1.00 93.94 189 ALA A CA 1
ATOM 1451 C C . ALA A 1 189 ? 4.331 0.163 14.545 1.00 93.94 189 ALA A C 1
ATOM 1453 O O . ALA A 1 189 ? 4.637 0.725 15.593 1.00 93.94 189 ALA A O 1
ATOM 1454 N N . THR A 1 190 ? 4.929 -0.953 14.122 1.00 91.62 190 THR A N 1
ATOM 1455 C CA . THR A 1 190 ? 6.061 -1.587 14.825 1.00 91.62 190 THR A CA 1
ATOM 1456 C C . THR A 1 190 ? 7.355 -0.773 14.722 1.00 91.62 190 THR A C 1
ATOM 1458 O O . THR A 1 190 ? 8.317 -1.045 15.431 1.00 91.62 190 THR A O 1
ATOM 1461 N N . ASP A 1 191 ? 7.394 0.209 13.818 1.00 90.19 191 ASP A N 1
ATOM 1462 C CA . ASP A 1 191 ? 8.475 1.176 13.665 1.00 90.19 191 ASP A CA 1
ATOM 1463 C C . ASP A 1 191 ? 7.897 2.593 13.599 1.00 90.19 191 ASP A C 1
ATOM 1465 O O . ASP A 1 191 ? 7.050 2.906 12.758 1.00 90.19 191 ASP A O 1
ATOM 1469 N N . TYR A 1 192 ? 8.374 3.473 14.478 1.00 87.88 192 TYR A N 1
ATOM 1470 C CA . TYR A 1 192 ? 7.838 4.829 14.578 1.00 87.88 192 TYR A CA 1
ATOM 1471 C C . TYR A 1 192 ? 8.144 5.683 13.337 1.00 87.88 192 TYR A C 1
ATOM 1473 O O . TYR A 1 192 ? 7.314 6.486 12.913 1.00 87.88 192 TYR A O 1
ATOM 1481 N N . GLY A 1 193 ? 9.308 5.488 12.708 1.00 88.56 193 GLY A N 1
ATOM 1482 C CA . GLY A 1 193 ? 9.667 6.180 11.468 1.00 88.56 193 GLY A CA 1
ATOM 1483 C C . GLY A 1 193 ? 8.697 5.852 10.330 1.00 88.56 193 GLY A C 1
ATOM 1484 O O . GLY A 1 193 ? 8.255 6.755 9.619 1.00 88.56 193 GLY A O 1
ATOM 1485 N N . ASN A 1 194 ? 8.297 4.584 10.202 1.00 90.88 194 ASN A N 1
ATOM 1486 C CA . ASN A 1 194 ? 7.297 4.151 9.227 1.00 90.88 194 ASN A CA 1
ATOM 1487 C C . ASN A 1 194 ? 5.892 4.694 9.527 1.00 90.88 194 ASN A C 1
ATOM 1489 O O . ASN A 1 194 ? 5.167 5.049 8.591 1.00 90.88 194 ASN A O 1
ATOM 1493 N N . TYR A 1 195 ? 5.513 4.792 10.806 1.00 93.12 195 TYR A N 1
ATOM 1494 C CA . TYR A 1 195 ? 4.281 5.468 11.224 1.00 93.12 195 TYR A CA 1
ATOM 1495 C C . TYR A 1 195 ? 4.270 6.928 10.736 1.00 93.12 195 TYR A C 1
ATOM 1497 O O . TYR A 1 195 ? 3.365 7.318 9.994 1.00 93.12 195 TYR A O 1
ATOM 1505 N N . LEU A 1 196 ? 5.324 7.701 11.029 1.00 92.19 196 LEU A N 1
ATOM 1506 C CA . LEU A 1 196 ? 5.457 9.091 10.567 1.00 92.19 196 LEU A CA 1
ATOM 1507 C C . LEU A 1 196 ? 5.433 9.204 9.038 1.00 92.19 196 LEU A C 1
ATOM 1509 O O . LEU A 1 196 ? 4.750 10.069 8.485 1.00 92.19 196 LEU A O 1
ATOM 1513 N N . ALA A 1 197 ? 6.148 8.315 8.346 1.00 92.19 197 ALA A N 1
ATOM 1514 C CA . ALA A 1 197 ? 6.181 8.288 6.889 1.00 92.19 197 ALA A CA 1
ATOM 1515 C C . ALA A 1 197 ? 4.803 8.053 6.285 1.00 92.19 197 ALA A C 1
ATOM 1517 O O . ALA A 1 197 ? 4.438 8.706 5.313 1.00 92.19 197 ALA A O 1
ATOM 1518 N N . THR A 1 198 ? 4.014 7.165 6.884 1.00 95.56 198 THR A N 1
ATOM 1519 C CA . THR A 1 198 ? 2.674 6.860 6.391 1.00 95.56 198 THR A CA 1
ATOM 1520 C C . THR A 1 198 ? 1.729 8.045 6.569 1.00 95.56 198 THR A C 1
ATOM 1522 O O . THR A 1 198 ? 0.998 8.383 5.635 1.00 95.56 198 THR A O 1
ATOM 1525 N N . LEU A 1 199 ? 1.791 8.741 7.711 1.00 95.69 199 LEU A N 1
ATOM 1526 C CA . LEU A 1 199 ? 1.049 9.991 7.911 1.00 95.69 199 LEU A CA 1
ATOM 1527 C C . LEU A 1 199 ? 1.452 11.052 6.880 1.00 95.69 199 LEU A C 1
ATOM 1529 O O . LEU A 1 199 ? 0.590 11.725 6.310 1.00 95.69 199 LEU A O 1
ATOM 1533 N N . LYS A 1 200 ? 2.755 11.182 6.602 1.00 94.56 200 LYS A N 1
ATOM 1534 C CA . LYS A 1 200 ? 3.282 12.127 5.613 1.00 94.56 200 LYS A CA 1
ATOM 1535 C C . LYS A 1 200 ? 2.819 11.792 4.195 1.00 94.56 200 LYS A C 1
ATOM 1537 O O . LYS A 1 200 ? 2.226 12.643 3.541 1.00 94.56 200 LYS A O 1
ATOM 1542 N N . THR A 1 201 ? 3.039 10.566 3.726 1.00 94.56 201 THR A N 1
ATOM 1543 C CA . THR A 1 201 ? 2.656 10.122 2.376 1.00 94.56 201 THR A CA 1
ATOM 1544 C C . THR A 1 201 ? 1.140 10.206 2.166 1.00 94.56 201 THR A C 1
ATOM 1546 O O . THR A 1 201 ? 0.707 10.571 1.078 1.00 94.56 201 THR A O 1
ATOM 1549 N N . THR A 1 202 ? 0.321 9.971 3.198 1.00 95.88 202 THR A N 1
ATOM 1550 C CA . THR A 1 202 ? -1.142 10.159 3.117 1.00 95.88 202 THR A CA 1
ATOM 1551 C C . THR A 1 202 ? -1.523 11.574 2.664 1.00 95.88 202 THR A C 1
ATOM 1553 O O . THR A 1 202 ? -2.421 11.735 1.838 1.00 95.88 202 THR A O 1
ATOM 1556 N N . GLN A 1 203 ? -0.802 12.582 3.165 1.00 93.44 203 GLN A N 1
ATOM 1557 C CA . GLN A 1 203 ? -1.045 14.010 2.924 1.00 93.44 203 GLN A CA 1
ATOM 1558 C C . GLN A 1 203 ? -0.204 14.594 1.781 1.00 93.44 203 GLN A C 1
ATOM 1560 O O . GLN A 1 203 ? -0.473 15.707 1.325 1.00 93.44 203 GLN A O 1
ATOM 1565 N N . ALA A 1 204 ? 0.819 13.871 1.318 1.00 89.88 204 ALA A N 1
ATOM 1566 C CA . ALA A 1 204 ? 1.641 14.271 0.183 1.00 89.88 204 ALA A CA 1
ATOM 1567 C C . ALA A 1 204 ? 0.778 14.444 -1.074 1.00 89.88 204 ALA A C 1
ATOM 1569 O O . ALA A 1 204 ? -0.331 13.924 -1.151 1.00 89.88 204 ALA A O 1
ATOM 1570 N N . TYR A 1 205 ? 1.270 15.181 -2.067 1.00 88.00 205 TYR A N 1
ATOM 1571 C CA . TYR A 1 205 ? 0.539 15.431 -3.317 1.00 88.00 205 TYR A CA 1
ATOM 1572 C C . TYR A 1 205 ? -0.870 16.022 -3.123 1.00 88.00 205 TYR A C 1
ATOM 1574 O O . TYR A 1 205 ? -1.814 15.641 -3.812 1.00 88.00 205 TYR A O 1
ATOM 1582 N N . GLY A 1 206 ? -1.025 16.899 -2.125 1.00 87.44 206 GLY A N 1
ATOM 1583 C CA . GLY A 1 206 ? -2.311 17.502 -1.780 1.00 87.44 206 GLY A CA 1
ATOM 1584 C C . GLY A 1 206 ? -3.298 16.551 -1.098 1.00 87.44 206 GLY A C 1
ATOM 1585 O O . GLY A 1 206 ? -4.453 16.929 -0.948 1.00 87.44 206 GLY A O 1
ATOM 1586 N N . GLY A 1 207 ? -2.872 15.352 -0.683 1.00 90.88 207 GLY A N 1
ATOM 1587 C CA . GLY A 1 207 ? -3.716 14.304 -0.101 1.00 90.88 207 GLY A CA 1
ATOM 1588 C C . GLY A 1 207 ? -3.806 13.056 -0.973 1.00 90.88 207 GLY A C 1
ATOM 1589 O O . GLY A 1 207 ? -4.910 12.649 -1.330 1.00 90.88 207 GLY A O 1
ATOM 1590 N N . ALA A 1 208 ? -2.659 12.464 -1.324 1.00 90.44 208 ALA A N 1
ATOM 1591 C CA . ALA A 1 208 ? -2.520 11.342 -2.254 1.00 90.44 208 ALA A CA 1
ATOM 1592 C C . ALA A 1 208 ? -3.445 10.164 -1.931 1.00 90.44 208 ALA A C 1
ATOM 1594 O O . ALA A 1 208 ? -3.941 9.514 -2.857 1.00 90.44 208 ALA A O 1
ATOM 1595 N N . PHE A 1 209 ? -3.653 9.911 -0.635 1.00 95.50 209 PHE A N 1
ATOM 1596 C CA . PHE A 1 209 ? -4.499 8.829 -0.130 1.00 95.50 209 PHE A CA 1
ATOM 1597 C C . PHE A 1 209 ? -5.652 9.307 0.751 1.00 95.50 209 PHE A C 1
ATOM 1599 O O . PHE A 1 209 ? -6.471 8.486 1.148 1.00 95.50 209 PHE A O 1
ATOM 1606 N N . GLY A 1 210 ? -5.726 10.602 1.066 1.00 95.50 210 GLY A N 1
ATOM 1607 C CA . GLY A 1 210 ? -6.770 11.157 1.918 1.00 95.50 210 GLY A CA 1
ATOM 1608 C C . GLY A 1 210 ? -6.269 12.285 2.809 1.00 95.50 210 GLY A C 1
ATOM 1609 O O . GLY A 1 210 ? -5.415 13.081 2.418 1.00 95.50 210 GLY A O 1
ATOM 1610 N N . SER A 1 211 ? -6.847 12.358 4.001 1.00 96.75 211 SER A N 1
ATOM 1611 C CA . SER A 1 211 ? -6.563 13.368 5.018 1.00 96.75 211 SER A CA 1
ATOM 1612 C C . SER A 1 211 ? -6.142 12.726 6.336 1.00 96.75 211 SER A C 1
ATOM 1614 O O . SER A 1 211 ? -6.426 11.555 6.573 1.00 96.75 211 SER A O 1
ATOM 1616 N N . VAL A 1 212 ? -5.496 13.495 7.211 1.00 97.94 212 VAL A N 1
ATOM 1617 C CA . VAL A 1 212 ? -5.131 13.064 8.568 1.00 97.94 212 VAL A CA 1
ATOM 1618 C C . VAL A 1 212 ? -5.761 13.997 9.601 1.00 97.94 212 VAL A C 1
ATOM 1620 O O . VAL A 1 212 ? -5.740 15.218 9.429 1.00 97.94 212 VAL A O 1
ATOM 1623 N N . ALA A 1 213 ? -6.299 13.426 10.678 1.00 97.69 213 ALA A N 1
ATOM 1624 C CA . ALA A 1 213 ? -6.798 14.142 11.855 1.00 97.69 213 ALA A CA 1
ATOM 1625 C C . ALA A 1 213 ? -6.502 13.349 13.137 1.00 97.69 213 ALA A C 1
ATOM 1627 O O . ALA A 1 213 ? -6.146 12.179 13.068 1.00 97.69 213 ALA A O 1
ATOM 1628 N N . SER A 1 214 ? -6.668 13.973 14.303 1.00 97.38 214 SER A N 1
ATOM 1629 C CA . SER A 1 214 ? -6.713 13.246 15.581 1.00 97.38 214 SER A CA 1
ATOM 1630 C C . SER A 1 214 ? -8.139 12.790 15.910 1.00 97.38 214 SER A C 1
ATOM 1632 O O . SER A 1 214 ? -9.109 13.343 15.381 1.00 97.38 214 SER A O 1
ATOM 1634 N N . ALA A 1 215 ? -8.289 11.845 16.838 1.00 97.50 215 ALA A N 1
ATOM 1635 C CA . ALA A 1 215 ? -9.574 11.447 17.400 1.00 97.50 215 ALA A CA 1
ATOM 1636 C C . ALA A 1 215 ? -10.318 12.660 17.963 1.00 97.50 215 ALA A C 1
ATOM 1638 O O . ALA A 1 215 ? -11.488 12.862 17.654 1.00 97.50 215 ALA A O 1
ATOM 1639 N N . ALA A 1 216 ? -9.628 13.534 18.701 1.00 96.56 216 ALA A N 1
ATOM 1640 C CA . ALA A 1 216 ? -10.214 14.759 19.242 1.00 96.56 216 ALA A CA 1
ATOM 1641 C C . ALA A 1 216 ? -10.798 15.683 18.156 1.00 96.56 216 ALA A C 1
ATOM 1643 O O . ALA A 1 216 ? -11.860 16.286 18.331 1.00 96.56 216 ALA A O 1
ATOM 1644 N N . ASP A 1 217 ? -10.116 15.798 17.015 1.00 96.50 217 ASP A N 1
ATOM 1645 C CA . ASP A 1 217 ? -10.586 16.611 15.893 1.00 96.50 217 ASP A CA 1
ATOM 1646 C C . ASP A 1 217 ? -11.793 15.975 15.184 1.00 96.50 217 ASP A C 1
ATOM 1648 O O . ASP A 1 217 ? -12.713 16.699 14.789 1.00 96.50 217 ASP A O 1
ATOM 1652 N N . LEU A 1 218 ? -11.839 14.641 15.087 1.00 97.69 218 LEU A N 1
ATOM 1653 C CA . LEU A 1 218 ? -13.012 13.909 14.604 1.00 97.69 218 LEU A CA 1
ATOM 1654 C C . LEU A 1 218 ? -14.214 14.088 15.542 1.00 97.69 218 LEU A C 1
ATOM 1656 O O . LEU A 1 218 ? -15.286 14.472 15.075 1.00 97.69 218 LEU A O 1
ATOM 1660 N N . LEU A 1 219 ? -14.034 13.848 16.847 1.00 97.19 219 LEU A N 1
ATOM 1661 C CA . LEU A 1 219 ? -15.089 13.934 17.867 1.00 97.19 219 LEU A CA 1
ATOM 1662 C C . LEU A 1 219 ? -15.763 15.311 17.850 1.00 97.19 219 LEU A C 1
ATOM 1664 O O . LEU A 1 219 ? -16.988 15.409 17.774 1.00 97.19 219 LEU A O 1
ATOM 1668 N N . ARG A 1 220 ? -14.970 16.387 17.793 1.00 95.06 220 ARG A N 1
ATOM 1669 C CA . ARG A 1 220 ? -15.498 17.751 17.638 1.00 95.06 220 ARG A CA 1
ATOM 1670 C C . ARG A 1 220 ? -16.229 17.964 16.317 1.00 95.06 220 ARG A C 1
ATOM 1672 O O . ARG A 1 220 ? -17.276 18.615 16.295 1.00 95.06 220 ARG A O 1
ATOM 1679 N N . GLY A 1 221 ? -15.709 17.415 15.220 1.00 95.19 221 GLY A N 1
ATOM 1680 C CA . GLY A 1 221 ? -16.358 17.493 13.911 1.00 95.19 221 GLY A CA 1
ATOM 1681 C C . GLY A 1 221 ? -17.775 16.913 13.934 1.00 95.19 221 GLY A C 1
ATOM 1682 O O . GLY A 1 221 ? -18.725 17.565 13.496 1.00 95.19 221 GLY A O 1
ATOM 1683 N N . ILE A 1 222 ? -17.946 15.749 14.565 1.00 96.25 222 ILE A N 1
ATOM 1684 C CA . ILE A 1 222 ? -19.243 15.062 14.691 1.00 96.25 222 ILE A CA 1
ATOM 1685 C C . ILE A 1 222 ? -20.111 15.570 15.859 1.00 96.25 222 ILE A C 1
ATOM 1687 O O . ILE A 1 222 ? -21.184 15.019 16.123 1.00 96.25 222 ILE A O 1
ATOM 1691 N N . GLY A 1 223 ? -19.673 16.622 16.561 1.00 94.81 223 GLY A N 1
ATOM 1692 C CA . GLY A 1 223 ? -20.397 17.217 17.687 1.00 94.81 223 GLY A CA 1
ATOM 1693 C C . GLY A 1 223 ? -20.531 16.264 18.875 1.00 94.81 223 GLY A C 1
ATOM 1694 O O . GLY A 1 223 ? -21.634 16.089 19.398 1.00 94.81 223 GLY A O 1
ATOM 1695 N N . PHE A 1 224 ? -19.440 15.589 19.228 1.00 95.00 224 PHE A N 1
ATOM 1696 C CA . PHE A 1 224 ? -19.309 14.736 20.404 1.00 95.00 224 PHE A CA 1
ATOM 1697 C C . PHE A 1 224 ? -18.332 15.371 21.400 1.00 95.00 224 PHE A C 1
ATOM 1699 O O . PHE A 1 224 ? -17.311 15.929 20.989 1.00 95.00 224 PHE A O 1
ATOM 1706 N N . ASP A 1 225 ? -18.634 15.274 22.694 1.00 92.38 225 ASP A N 1
ATOM 1707 C CA . ASP A 1 225 ? -17.792 15.846 23.744 1.00 92.38 225 ASP A CA 1
ATOM 1708 C C . ASP A 1 225 ? -16.448 15.112 23.803 1.00 92.38 225 ASP A C 1
ATOM 1710 O O . ASP A 1 225 ? -16.377 13.912 24.073 1.00 92.38 225 ASP A O 1
ATOM 1714 N N . CYS A 1 226 ? -15.364 15.831 23.509 1.00 88.94 226 CYS A N 1
ATOM 1715 C CA . CYS A 1 226 ? -14.022 15.263 23.503 1.00 88.94 226 CYS A CA 1
ATOM 1716 C C . CYS A 1 226 ? -13.452 15.225 24.930 1.00 88.94 226 CYS A C 1
ATOM 1718 O O . CYS A 1 226 ? -13.332 16.281 25.554 1.00 88.94 226 CYS A O 1
ATOM 1720 N N . PRO A 1 227 ? -13.030 14.056 25.449 1.00 90.88 227 PRO A N 1
ATOM 1721 C CA . PRO A 1 227 ? -12.330 13.991 26.726 1.00 90.88 227 PRO A CA 1
ATOM 1722 C C . PRO A 1 227 ? -11.026 14.799 26.694 1.00 90.88 227 PRO A C 1
ATOM 1724 O O . PRO A 1 227 ? -10.205 14.624 25.790 1.00 90.88 227 PRO A O 1
ATOM 1727 N N . GLU A 1 228 ? -10.782 15.623 27.719 1.00 88.56 228 GLU A N 1
ATOM 1728 C CA . GLU A 1 228 ? -9.570 16.457 27.802 1.00 88.56 228 GLU A CA 1
ATOM 1729 C C . GLU A 1 228 ? -8.272 15.639 27.722 1.00 88.56 228 GLU A C 1
ATOM 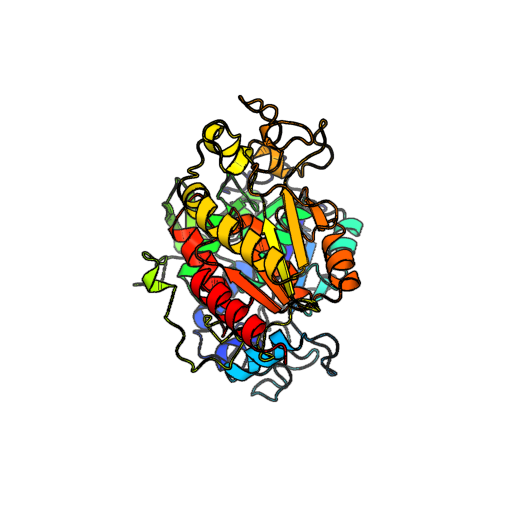1731 O O . GLU A 1 228 ? -7.266 16.112 27.195 1.00 88.56 228 GLU A O 1
ATOM 1736 N N . ALA A 1 229 ? -8.286 14.398 28.220 1.00 86.56 229 ALA A N 1
ATOM 1737 C CA . ALA A 1 229 ? -7.132 13.504 28.195 1.00 86.56 229 ALA A CA 1
ATOM 1738 C C . ALA A 1 229 ? -6.650 13.188 26.767 1.00 86.56 229 ALA A C 1
ATOM 1740 O O . ALA A 1 229 ? -5.443 13.100 26.548 1.00 86.56 229 ALA A O 1
ATOM 1741 N N . LEU A 1 230 ? -7.564 13.073 25.792 1.00 87.12 230 LEU A N 1
ATOM 1742 C CA . LEU A 1 230 ? -7.182 12.872 24.390 1.00 87.12 230 LEU A CA 1
ATOM 1743 C C . LEU A 1 230 ? -6.495 14.111 23.823 1.00 87.12 230 LEU A C 1
ATOM 1745 O O . LEU A 1 230 ? -5.580 13.996 23.021 1.00 87.12 230 LEU A O 1
ATOM 1749 N N . GLU A 1 231 ? -6.891 15.305 24.259 1.00 86.94 231 GLU A N 1
ATOM 1750 C CA . GLU A 1 231 ? -6.317 16.546 23.748 1.00 86.94 231 GLU A CA 1
ATOM 1751 C C . GLU A 1 231 ? -4.950 16.871 24.332 1.00 86.94 231 GLU A C 1
ATOM 1753 O O . GLU A 1 231 ? -4.070 17.324 23.597 1.00 86.94 231 GLU A O 1
ATOM 1758 N N . ARG A 1 232 ? -4.776 16.646 25.639 1.00 85.00 232 ARG A N 1
ATOM 1759 C CA . ARG A 1 232 ? -3.544 16.974 26.373 1.00 85.00 232 ARG A CA 1
ATOM 1760 C C . ARG A 1 232 ? -2.326 16.198 25.868 1.00 85.00 232 ARG A C 1
ATOM 1762 O O . ARG A 1 232 ? -1.211 16.691 25.988 1.00 85.00 232 ARG A O 1
ATOM 1769 N N . ASN A 1 233 ? -2.543 15.024 25.280 1.00 81.69 233 ASN A N 1
ATOM 1770 C CA . ASN A 1 233 ? -1.476 14.160 24.773 1.00 81.69 233 ASN A CA 1
ATOM 1771 C C . ASN A 1 233 ? -1.052 14.483 23.330 1.00 81.69 233 ASN A C 1
ATOM 1773 O O . ASN A 1 233 ? -0.104 13.877 22.826 1.00 81.69 233 ASN A O 1
ATOM 1777 N N . LEU A 1 234 ? -1.740 15.411 22.653 1.00 88.88 234 LEU A N 1
ATOM 1778 C CA . LEU A 1 234 ? -1.490 15.737 21.250 1.00 88.88 234 LEU A CA 1
ATOM 1779 C C . LEU A 1 234 ? -0.546 16.929 21.093 1.00 88.88 234 LEU A C 1
ATOM 1781 O O . LEU A 1 234 ? -0.769 18.005 21.645 1.00 88.88 234 LEU A O 1
ATOM 1785 N N . VAL A 1 235 ? 0.444 16.766 20.223 1.00 89.25 235 VAL A N 1
ATOM 1786 C CA . VAL A 1 235 ? 1.387 17.806 19.805 1.00 89.25 235 VAL A CA 1
ATOM 1787 C C . VAL A 1 235 ? 1.302 18.028 18.296 1.00 89.25 235 VAL A C 1
ATOM 1789 O O . VAL A 1 235 ? 0.938 17.126 17.541 1.00 89.25 235 VAL A O 1
ATOM 1792 N N . GLU A 1 236 ? 1.624 19.239 17.841 1.00 89.62 236 GLU A N 1
ATOM 1793 C CA . GLU A 1 236 ? 1.789 19.523 16.412 1.00 89.62 236 GLU A CA 1
ATOM 1794 C C . GLU A 1 236 ? 3.225 19.190 15.995 1.00 89.62 236 GLU A C 1
ATOM 1796 O O . GLU A 1 236 ? 4.181 19.767 16.514 1.00 89.62 236 GLU A O 1
ATOM 1801 N N . VAL A 1 237 ? 3.381 18.265 15.049 1.00 87.44 237 VAL A N 1
ATOM 1802 C CA . VAL A 1 237 ? 4.683 17.847 14.520 1.00 87.44 237 VAL A CA 1
ATOM 1803 C C . VAL A 1 237 ? 4.783 18.176 13.040 1.00 87.44 237 VAL A C 1
ATOM 1805 O O . VAL A 1 237 ? 3.877 17.904 12.255 1.00 87.44 237 VAL A O 1
ATOM 1808 N N . ASN A 1 238 ? 5.912 18.769 12.657 1.00 87.69 238 ASN A N 1
ATOM 1809 C CA . ASN A 1 238 ? 6.239 19.070 11.272 1.00 87.69 238 ASN A CA 1
ATOM 1810 C C . ASN A 1 238 ? 6.927 17.858 10.631 1.00 87.69 238 ASN A C 1
ATOM 1812 O O . ASN A 1 238 ? 8.030 17.491 11.030 1.00 87.69 238 ASN A O 1
ATOM 1816 N N . LEU A 1 239 ? 6.283 17.257 9.631 1.00 85.06 239 LEU A N 1
ATOM 1817 C CA . LEU A 1 239 ? 6.820 16.121 8.874 1.00 85.06 239 LEU A CA 1
ATOM 1818 C C . LEU A 1 239 ? 7.610 16.574 7.629 1.00 85.06 239 LEU A C 1
ATOM 1820 O O . LEU A 1 239 ? 8.041 15.755 6.820 1.00 85.06 239 LEU A O 1
ATOM 1824 N N . GLY A 1 240 ? 7.823 17.879 7.454 1.00 82.69 240 GLY A N 1
ATOM 1825 C CA . GLY A 1 240 ? 8.487 18.474 6.295 1.00 82.69 240 GLY A CA 1
ATOM 1826 C C . GLY A 1 240 ? 7.544 18.686 5.107 1.00 82.69 240 GLY A C 1
ATOM 1827 O O . GLY A 1 240 ? 6.402 18.235 5.101 1.00 82.69 240 GLY A O 1
ATOM 1828 N N . ASN A 1 241 ? 8.024 19.401 4.082 1.00 77.75 241 ASN A N 1
ATOM 1829 C CA . ASN A 1 241 ? 7.257 19.753 2.872 1.00 77.75 241 ASN A CA 1
ATOM 1830 C C . ASN A 1 241 ? 5.907 20.440 3.160 1.00 77.75 241 ASN A C 1
ATOM 1832 O O . ASN A 1 241 ? 4.929 20.222 2.454 1.00 77.75 241 ASN A O 1
ATOM 1836 N N . GLY A 1 242 ? 5.849 21.247 4.225 1.00 80.38 242 GLY A N 1
ATOM 1837 C CA . GLY A 1 242 ? 4.634 21.953 4.644 1.00 80.38 242 GLY A CA 1
ATOM 1838 C C . GLY A 1 242 ? 3.584 21.078 5.339 1.00 80.38 242 GLY A C 1
ATOM 1839 O O . GLY A 1 242 ? 2.542 21.598 5.726 1.00 80.38 242 GLY A O 1
ATOM 1840 N N . ILE A 1 243 ? 3.848 19.783 5.542 1.00 85.19 243 ILE A N 1
ATOM 1841 C CA . ILE A 1 243 ? 2.918 18.862 6.199 1.00 85.19 243 ILE A CA 1
ATOM 1842 C C . ILE A 1 243 ? 3.111 18.940 7.711 1.00 85.19 243 ILE A C 1
ATOM 1844 O O . ILE A 1 243 ? 4.188 18.648 8.239 1.00 85.19 243 ILE A O 1
ATOM 1848 N N . LYS A 1 244 ? 2.038 19.295 8.415 1.00 87.44 244 LYS A N 1
ATOM 1849 C CA . LYS A 1 244 ? 1.973 19.302 9.874 1.00 87.44 244 LYS A CA 1
ATOM 1850 C C . LYS A 1 244 ? 0.860 18.389 10.347 1.00 87.44 244 LYS A C 1
ATOM 1852 O O . LYS A 1 244 ? -0.241 18.438 9.807 1.00 87.44 244 LYS A O 1
ATOM 1857 N N . VAL A 1 245 ? 1.135 17.597 11.375 1.00 88.94 245 VAL A N 1
ATOM 1858 C CA . VAL A 1 245 ? 0.171 16.642 11.921 1.00 88.94 245 VAL A CA 1
ATOM 1859 C C . VAL A 1 245 ? 0.029 16.843 13.412 1.00 88.94 245 VAL A C 1
ATOM 1861 O O . VAL A 1 245 ? 1.019 16.979 14.127 1.00 88.94 245 VAL A O 1
ATOM 1864 N N . ARG A 1 246 ? -1.218 16.837 13.877 1.00 91.50 246 ARG A N 1
ATOM 1865 C CA . ARG A 1 246 ? -1.539 16.756 15.296 1.00 91.50 246 ARG A CA 1
ATOM 1866 C C . ARG A 1 246 ? -1.630 15.284 15.687 1.00 91.50 246 ARG A C 1
ATOM 1868 O O . ARG A 1 246 ? -2.455 14.561 15.133 1.00 91.50 246 ARG A O 1
ATOM 1875 N N . MET A 1 247 ? -0.751 14.828 16.571 1.00 89.88 247 MET A N 1
ATOM 1876 C CA . MET A 1 247 ? -0.594 13.409 16.919 1.00 89.88 247 MET A CA 1
ATOM 1877 C C . MET A 1 247 ? -0.010 13.244 18.329 1.00 89.88 247 MET A C 1
ATOM 1879 O O . MET A 1 247 ? 0.428 14.247 18.901 1.00 89.88 247 MET A O 1
ATOM 1883 N N . PRO A 1 248 ? 0.005 12.027 18.907 1.00 85.00 248 PRO A N 1
ATOM 1884 C CA . PRO A 1 248 ? 0.567 11.804 20.233 1.00 85.00 248 PRO A CA 1
ATOM 1885 C C . PRO A 1 248 ? 2.039 12.210 20.308 1.00 85.00 248 PRO A C 1
ATOM 1887 O O . PRO A 1 248 ? 2.754 12.188 19.300 1.00 85.00 248 PRO A O 1
ATOM 1890 N N . GLN A 1 249 ? 2.498 12.574 21.505 1.00 79.38 249 GLN A N 1
ATOM 1891 C CA . GLN A 1 249 ? 3.902 12.907 21.721 1.00 79.38 249 GLN A CA 1
ATOM 1892 C C . GLN A 1 249 ? 4.817 11.748 21.270 1.00 79.38 249 GLN A C 1
ATOM 1894 O O . GLN A 1 249 ? 4.623 10.615 21.717 1.00 79.38 249 GLN A O 1
ATOM 1899 N N . PRO A 1 250 ? 5.820 12.010 20.408 1.00 71.25 250 PRO A N 1
ATOM 1900 C CA . PRO A 1 250 ? 6.774 10.991 19.992 1.00 71.25 250 PRO A CA 1
ATOM 1901 C C . PRO A 1 250 ? 7.525 10.391 21.186 1.00 71.25 250 PRO A C 1
ATOM 1903 O O . PRO A 1 250 ? 7.937 11.152 22.069 1.00 71.25 250 PRO A O 1
ATOM 1906 N N . PRO A 1 251 ? 7.808 9.077 21.194 1.00 70.19 251 PRO A N 1
ATOM 1907 C CA . PRO A 1 251 ? 8.804 8.522 22.103 1.00 70.19 251 PRO A CA 1
ATOM 1908 C C . PRO A 1 251 ? 10.168 9.194 21.861 1.00 70.19 251 PRO A C 1
ATOM 1910 O O . PRO A 1 251 ? 10.508 9.549 20.727 1.00 70.19 251 PRO A O 1
ATOM 1913 N N . SER A 1 252 ? 10.961 9.395 22.916 1.00 61.53 252 SER A N 1
ATOM 1914 C CA . SER A 1 252 ? 12.272 10.042 22.802 1.00 61.53 252 SER A CA 1
ATOM 1915 C C . SER A 1 252 ? 13.227 9.232 21.910 1.00 61.53 252 SER A C 1
ATOM 1917 O O . SER A 1 252 ? 13.325 8.014 22.021 1.00 61.53 252 SER A O 1
ATOM 1919 N N . GLY A 1 253 ? 13.952 9.913 21.013 1.00 58.84 253 GLY A N 1
ATOM 1920 C CA . GLY A 1 253 ? 15.003 9.296 20.188 1.00 58.84 253 GLY A CA 1
ATOM 1921 C C . GLY A 1 253 ? 14.551 8.625 18.881 1.00 58.84 253 GLY A C 1
ATOM 1922 O O . GLY A 1 253 ? 15.399 8.085 18.176 1.00 58.84 253 GLY A O 1
ATOM 1923 N N . LEU A 1 254 ? 13.265 8.688 18.514 1.00 62.81 254 LEU A N 1
ATOM 1924 C CA . LEU A 1 254 ? 12.739 8.108 17.269 1.00 62.81 254 LEU A CA 1
ATOM 1925 C C . LEU A 1 254 ? 12.424 9.183 16.213 1.00 62.81 254 LEU A C 1
ATOM 1927 O O . LEU A 1 254 ? 11.898 10.249 16.525 1.00 62.81 254 LEU A O 1
ATOM 1931 N N . GLY A 1 255 ? 12.725 8.903 14.941 1.00 63.16 255 GLY A N 1
ATOM 1932 C CA . GLY A 1 255 ? 12.507 9.830 13.824 1.00 63.16 255 GLY A CA 1
ATOM 1933 C C . GLY A 1 255 ? 12.482 9.134 12.462 1.00 63.16 255 GLY A C 1
ATOM 1934 O O . GLY A 1 255 ? 12.656 7.920 12.371 1.00 63.16 255 GLY A O 1
ATOM 1935 N N . MET A 1 256 ? 12.242 9.900 11.393 1.00 64.44 256 MET A N 1
ATOM 1936 C CA . MET A 1 256 ? 12.273 9.370 10.024 1.00 64.44 256 MET A CA 1
ATOM 1937 C C . MET A 1 256 ? 13.715 9.039 9.593 1.00 64.44 256 MET A C 1
ATOM 1939 O O . MET A 1 256 ? 14.642 9.734 10.028 1.00 64.44 256 MET A O 1
ATOM 1943 N N . PRO A 1 257 ? 13.924 8.022 8.731 1.00 58.03 257 PRO A N 1
ATOM 1944 C CA . PRO A 1 257 ? 15.239 7.733 8.157 1.00 58.03 257 PRO A CA 1
ATOM 1945 C C . PRO A 1 257 ? 15.822 8.973 7.469 1.00 58.03 257 PRO A C 1
ATOM 1947 O O . PRO A 1 257 ? 15.100 9.676 6.757 1.00 58.03 257 PRO A O 1
ATOM 1950 N N . LYS A 1 258 ? 17.118 9.245 7.672 1.00 60.81 258 LYS A N 1
ATOM 1951 C CA . LYS A 1 258 ? 17.768 10.458 7.144 1.00 60.81 258 LYS A CA 1
ATOM 1952 C C . LYS A 1 258 ? 18.597 10.186 5.892 1.00 60.81 258 LYS A C 1
ATOM 1954 O O . LYS A 1 258 ? 18.763 11.094 5.082 1.00 60.81 258 LYS A O 1
ATOM 1959 N N . THR A 1 259 ? 19.111 8.968 5.717 1.00 55.19 259 THR A N 1
ATOM 1960 C CA . THR A 1 259 ? 20.010 8.610 4.610 1.00 55.19 259 THR A CA 1
ATOM 1961 C C . THR A 1 259 ? 19.660 7.269 3.959 1.00 55.19 259 THR A C 1
ATOM 1963 O O . THR A 1 259 ? 19.005 6.416 4.552 1.00 55.19 259 THR A O 1
ATOM 1966 N N . VAL A 1 260 ? 20.121 7.068 2.716 1.00 49.72 260 VAL A N 1
ATOM 1967 C CA . VAL A 1 260 ? 19.961 5.801 1.970 1.00 49.72 260 VAL A CA 1
ATOM 1968 C C . VAL A 1 260 ? 20.676 4.644 2.661 1.00 49.72 260 VAL A C 1
ATOM 1970 O O . VAL A 1 260 ? 20.132 3.544 2.703 1.00 49.72 260 VAL A O 1
ATOM 1973 N N . SER A 1 261 ? 21.840 4.898 3.258 1.00 46.47 261 SER A N 1
ATOM 1974 C CA . SER A 1 261 ? 22.596 3.923 4.052 1.00 46.47 261 SER A CA 1
ATOM 1975 C C . SER A 1 261 ? 21.850 3.441 5.296 1.00 46.47 261 SER A C 1
ATOM 1977 O O . SER A 1 261 ? 22.048 2.303 5.703 1.00 46.47 261 SER A O 1
ATOM 1979 N N . ASP A 1 262 ? 20.955 4.260 5.866 1.00 53.22 262 ASP A N 1
ATOM 1980 C CA . ASP A 1 262 ? 20.108 3.834 6.994 1.00 53.22 262 ASP A CA 1
ATOM 1981 C C . ASP A 1 262 ? 19.083 2.776 6.572 1.00 53.22 262 ASP A C 1
ATOM 1983 O O . ASP A 1 262 ? 18.485 2.106 7.414 1.00 53.22 262 ASP A O 1
ATOM 1987 N N . VAL A 1 263 ? 18.831 2.667 5.265 1.00 55.94 263 VAL A N 1
ATOM 1988 C CA . VAL A 1 263 ? 17.808 1.791 4.716 1.00 55.94 263 VAL A CA 1
ATOM 1989 C C . VAL A 1 263 ? 18.432 0.637 3.964 1.00 55.94 263 VAL A C 1
ATOM 1991 O O . VAL A 1 263 ? 18.074 -0.487 4.267 1.00 55.94 263 VAL A O 1
ATOM 1994 N N . ILE A 1 264 ? 19.326 0.852 3.001 1.00 51.72 264 ILE A N 1
ATOM 1995 C CA . ILE A 1 264 ? 19.923 -0.219 2.191 1.00 51.72 264 ILE A CA 1
ATOM 1996 C C . ILE A 1 264 ? 21.064 -0.873 2.976 1.00 51.72 264 ILE A C 1
ATOM 1998 O O . ILE A 1 264 ? 22.155 -0.313 3.070 1.00 51.72 264 ILE A O 1
ATOM 2002 N N . VAL A 1 265 ? 20.824 -2.070 3.514 1.00 52.00 265 VAL A N 1
ATOM 2003 C CA . VAL A 1 265 ? 21.890 -2.912 4.062 1.00 52.00 265 VAL A CA 1
ATOM 2004 C C . VAL A 1 265 ? 22.372 -3.817 2.933 1.00 52.00 265 VAL A C 1
ATOM 2006 O O . VAL A 1 265 ? 21.561 -4.437 2.246 1.00 52.00 265 VAL A O 1
ATOM 2009 N N . ALA A 1 266 ? 23.687 -3.884 2.713 1.00 52.19 266 ALA A N 1
ATOM 2010 C CA . ALA A 1 266 ? 24.249 -4.833 1.757 1.00 52.19 266 ALA A CA 1
ATOM 2011 C C . ALA A 1 266 ? 23.782 -6.260 2.121 1.00 52.19 266 ALA A C 1
ATOM 2013 O O . ALA A 1 266 ? 23.819 -6.618 3.305 1.00 52.19 266 ALA A O 1
ATOM 2014 N N . PRO A 1 267 ? 23.320 -7.066 1.148 1.00 53.22 267 PRO A N 1
ATOM 2015 C CA . PRO A 1 267 ? 22.799 -8.398 1.423 1.00 53.22 267 PRO A CA 1
ATOM 2016 C C . PRO A 1 267 ? 23.832 -9.230 2.192 1.00 53.22 267 PRO A C 1
ATOM 2018 O O . PRO A 1 267 ? 24.992 -9.325 1.799 1.00 53.22 267 PRO A O 1
ATOM 2021 N N . LYS A 1 268 ? 23.411 -9.824 3.315 1.00 49.25 268 LYS A N 1
ATOM 2022 C CA . LYS A 1 268 ? 24.289 -10.610 4.202 1.00 49.25 268 LYS A CA 1
ATOM 2023 C C . LYS A 1 268 ? 24.522 -12.052 3.725 1.00 49.25 268 LYS A C 1
ATOM 2025 O O . LYS A 1 268 ? 25.292 -12.769 4.356 1.00 49.25 268 LYS A O 1
ATOM 2030 N N . ALA A 1 269 ? 23.848 -12.498 2.664 1.00 52.00 269 ALA A N 1
ATOM 2031 C CA . ALA A 1 269 ? 23.815 -13.902 2.258 1.00 52.00 269 ALA A CA 1
ATOM 2032 C C . ALA A 1 269 ? 24.650 -14.186 1.000 1.00 52.00 269 ALA A C 1
ATOM 2034 O O . ALA A 1 269 ? 24.674 -13.391 0.062 1.00 52.00 269 ALA A O 1
ATOM 2035 N N . SER A 1 270 ? 25.279 -15.366 0.961 1.00 57.44 270 SER A N 1
ATOM 2036 C CA . SER A 1 270 ? 25.811 -15.949 -0.273 1.00 57.44 270 SER A CA 1
ATOM 2037 C C . SER A 1 270 ? 24.660 -16.220 -1.241 1.00 57.44 270 SER A C 1
ATOM 2039 O O . SER A 1 270 ? 23.715 -16.931 -0.895 1.00 57.44 270 SER A O 1
ATOM 2041 N N . VAL A 1 271 ? 24.738 -15.659 -2.441 1.00 69.19 271 VAL A N 1
ATOM 2042 C CA . VAL A 1 271 ? 23.666 -15.726 -3.438 1.00 69.19 271 VAL A CA 1
ATOM 2043 C C . VAL A 1 271 ? 23.882 -16.951 -4.325 1.00 69.19 271 VAL A C 1
ATOM 2045 O O . VAL A 1 271 ? 24.969 -17.140 -4.873 1.00 69.19 271 VAL A O 1
ATOM 2048 N N . SER A 1 272 ? 22.868 -17.810 -4.453 1.00 73.06 272 SER A N 1
ATOM 2049 C CA . SER A 1 272 ? 22.891 -18.916 -5.416 1.00 73.06 272 SER A CA 1
ATOM 2050 C C . SER A 1 272 ? 22.921 -18.381 -6.851 1.00 73.06 272 SER A C 1
ATOM 2052 O O . SER A 1 272 ? 22.375 -17.314 -7.127 1.00 73.06 272 SER A O 1
ATOM 2054 N N . LYS A 1 273 ? 23.527 -19.123 -7.787 1.00 76.62 273 LYS A N 1
ATOM 2055 C CA . LYS A 1 273 ? 23.591 -18.729 -9.207 1.00 76.62 273 LYS A CA 1
ATOM 2056 C C . LYS A 1 273 ? 22.191 -18.395 -9.741 1.00 76.62 273 LYS A C 1
ATOM 2058 O O . LYS A 1 273 ? 21.288 -19.205 -9.584 1.00 76.62 273 LYS A O 1
ATOM 2063 N N . GLY A 1 274 ? 22.028 -17.238 -10.383 1.00 79.31 274 GLY A N 1
ATOM 2064 C CA . GLY A 1 274 ? 20.745 -16.814 -10.961 1.00 79.31 274 GLY A CA 1
ATOM 2065 C C . GLY A 1 274 ? 19.718 -16.266 -9.960 1.00 79.31 274 GLY A C 1
ATOM 2066 O O . GLY A 1 274 ? 18.617 -15.922 -10.380 1.00 79.31 274 GLY A O 1
ATOM 2067 N N . ALA A 1 275 ? 20.053 -16.155 -8.670 1.00 91.06 275 ALA A N 1
ATOM 2068 C CA . ALA A 1 275 ? 19.300 -15.352 -7.707 1.00 91.06 275 ALA A CA 1
ATOM 2069 C C . ALA A 1 275 ? 19.842 -13.911 -7.676 1.00 91.06 275 ALA A C 1
ATOM 2071 O O . ALA A 1 275 ? 21.026 -13.668 -7.916 1.00 91.06 275 ALA A O 1
ATOM 2072 N N . VAL A 1 276 ? 18.986 -12.942 -7.361 1.00 93.62 276 VAL A N 1
ATOM 2073 C CA . VAL A 1 276 ? 19.357 -11.534 -7.181 1.00 93.62 276 VAL A CA 1
ATOM 2074 C C . VAL A 1 276 ? 19.844 -11.312 -5.758 1.00 93.62 276 VAL A C 1
ATOM 2076 O O . VAL A 1 276 ? 19.152 -11.635 -4.791 1.00 93.62 276 VAL A O 1
ATOM 2079 N N . ALA A 1 277 ? 21.011 -10.683 -5.625 1.00 93.31 277 ALA A N 1
ATOM 2080 C CA . ALA A 1 277 ? 21.491 -10.163 -4.353 1.00 93.31 277 ALA A CA 1
ATOM 2081 C C . ALA A 1 277 ? 20.560 -9.033 -3.872 1.00 93.31 277 ALA A C 1
ATOM 2083 O O . ALA A 1 277 ? 20.643 -7.904 -4.355 1.00 93.31 277 ALA A O 1
ATOM 2084 N N . ALA A 1 278 ? 19.654 -9.348 -2.948 1.00 93.56 278 ALA A N 1
ATOM 2085 C CA . ALA A 1 278 ? 18.605 -8.442 -2.493 1.00 93.56 278 ALA A CA 1
ATOM 2086 C C . ALA A 1 278 ? 18.450 -8.472 -0.962 1.00 93.56 278 ALA A C 1
ATOM 2088 O O . ALA A 1 278 ? 18.941 -9.372 -0.279 1.00 93.56 278 ALA A O 1
ATOM 2089 N N . ASP A 1 279 ? 17.793 -7.450 -0.422 1.00 92.31 279 ASP A N 1
ATOM 2090 C CA . ASP A 1 279 ? 17.544 -7.253 1.009 1.00 92.31 279 ASP A CA 1
ATOM 2091 C C . ASP A 1 279 ? 16.025 -7.334 1.257 1.00 92.31 279 ASP A C 1
ATOM 2093 O O . ASP A 1 279 ? 15.278 -6.612 0.586 1.00 92.31 279 ASP A O 1
ATOM 2097 N N . PRO A 1 280 ? 15.530 -8.203 2.163 1.00 93.38 280 PRO A N 1
ATOM 2098 C CA . PRO A 1 280 ? 16.267 -8.913 3.222 1.00 93.38 280 PRO A CA 1
ATOM 2099 C C . PRO A 1 280 ? 16.688 -10.350 2.913 1.00 93.38 280 PRO A C 1
ATOM 2101 O O . PRO A 1 280 ? 17.304 -10.997 3.760 1.00 93.38 280 PRO A O 1
ATOM 2104 N N . TYR A 1 281 ? 16.387 -10.849 1.720 1.00 93.56 281 TYR A N 1
ATOM 2105 C CA . TYR A 1 281 ? 16.783 -12.177 1.264 1.00 93.56 281 TYR A CA 1
ATOM 2106 C C . TYR A 1 281 ? 17.162 -12.139 -0.214 1.00 93.56 281 TYR A C 1
ATOM 2108 O O . TYR A 1 281 ? 16.714 -11.265 -0.956 1.00 93.56 281 TYR A O 1
ATOM 2116 N N . ALA A 1 282 ? 17.970 -13.110 -0.643 1.00 93.94 282 ALA A N 1
ATOM 2117 C CA . ALA A 1 282 ? 18.262 -13.309 -2.056 1.00 93.94 282 ALA A CA 1
ATOM 2118 C C . ALA A 1 282 ? 16.964 -13.637 -2.803 1.00 93.94 282 ALA A C 1
ATOM 2120 O O . ALA A 1 282 ? 16.272 -14.587 -2.446 1.00 93.94 282 ALA A O 1
ATOM 2121 N N . TRP A 1 283 ? 16.628 -12.830 -3.803 1.00 95.88 283 TRP A N 1
ATOM 2122 C CA . TRP A 1 283 ? 15.351 -12.923 -4.500 1.00 95.88 283 TRP A CA 1
ATOM 2123 C C . TRP A 1 283 ? 15.477 -13.757 -5.784 1.00 95.88 283 TRP A C 1
ATOM 2125 O O . TRP A 1 283 ? 16.454 -13.578 -6.513 1.00 95.88 283 TRP A O 1
ATOM 2135 N N . PRO A 1 284 ? 14.486 -14.590 -6.135 1.00 95.88 284 PRO A N 1
ATOM 2136 C CA . PRO A 1 284 ? 13.246 -14.839 -5.396 1.00 95.88 284 PRO A CA 1
ATOM 2137 C C . PRO A 1 284 ? 13.394 -15.849 -4.250 1.00 95.88 284 PRO A C 1
ATOM 2139 O O . PRO A 1 284 ? 14.356 -16.611 -4.204 1.00 95.88 284 PRO A O 1
ATOM 2142 N N . PHE A 1 285 ? 12.417 -15.889 -3.333 1.00 93.38 285 PHE A N 1
ATOM 2143 C CA . PHE A 1 285 ? 12.448 -16.807 -2.180 1.00 93.38 285 PHE A CA 1
ATOM 2144 C C . PHE A 1 285 ? 12.558 -18.301 -2.554 1.00 93.38 285 PHE A C 1
ATOM 2146 O O . PHE A 1 285 ? 13.015 -19.110 -1.745 1.00 93.38 285 PHE A O 1
ATOM 2153 N N . ASP A 1 286 ? 12.129 -18.670 -3.764 1.00 90.50 286 ASP A N 1
ATOM 2154 C CA . ASP A 1 286 ? 12.149 -20.027 -4.316 1.00 90.50 286 ASP A CA 1
ATOM 2155 C C . ASP A 1 286 ? 13.403 -20.329 -5.161 1.00 90.50 286 ASP A C 1
ATOM 2157 O O . ASP A 1 286 ? 13.501 -21.390 -5.780 1.00 90.50 286 ASP A O 1
ATOM 2161 N N . GLY A 1 287 ? 14.399 -19.437 -5.146 1.00 86.94 287 GLY A N 1
ATOM 2162 C CA . GLY A 1 287 ? 15.735 -19.689 -5.674 1.00 86.94 287 GLY A CA 1
ATOM 2163 C C . GLY A 1 287 ? 16.107 -18.772 -6.830 1.00 86.94 287 GLY A C 1
ATOM 2164 O O . GLY A 1 287 ? 16.632 -17.687 -6.612 1.00 86.94 287 GLY A O 1
ATOM 2165 N N . CYS A 1 288 ? 15.935 -19.237 -8.069 1.00 86.19 288 CYS A N 1
ATOM 2166 C CA . CYS A 1 288 ? 16.507 -18.589 -9.256 1.00 86.19 288 CYS A CA 1
ATOM 2167 C C . CYS A 1 288 ? 15.440 -17.913 -10.114 1.00 86.19 288 CYS A C 1
ATOM 2169 O O . CYS A 1 288 ? 14.337 -18.436 -10.285 1.00 86.19 288 CYS A O 1
ATOM 2171 N N . ILE A 1 289 ? 15.810 -16.795 -10.735 1.00 91.56 289 ILE A N 1
ATOM 2172 C CA . ILE A 1 289 ? 14.946 -16.080 -11.669 1.00 91.56 289 ILE A CA 1
ATOM 2173 C C . ILE A 1 289 ? 14.719 -16.922 -12.934 1.00 91.56 289 ILE A C 1
ATOM 2175 O O . ILE A 1 289 ? 15.649 -17.521 -13.473 1.00 91.56 289 ILE A O 1
ATOM 2179 N N . GLN A 1 290 ? 13.483 -16.928 -13.440 1.00 93.00 290 GLN A N 1
ATOM 2180 C CA . GLN A 1 290 ? 13.107 -17.610 -14.682 1.00 93.00 290 GLN A CA 1
ATOM 2181 C C . GLN A 1 290 ? 12.447 -16.611 -15.642 1.00 93.00 290 GLN A C 1
ATOM 2183 O O . GLN A 1 290 ? 11.360 -16.125 -15.314 1.00 93.00 290 GLN A O 1
ATOM 2188 N N . PRO A 1 291 ? 13.014 -16.346 -16.840 1.00 95.31 291 PRO A N 1
ATOM 2189 C CA . PRO A 1 291 ? 12.453 -15.372 -17.785 1.00 95.31 291 PRO A CA 1
ATOM 2190 C C . PRO A 1 291 ? 10.974 -15.619 -18.118 1.00 95.31 291 PRO A C 1
ATOM 2192 O O . PRO A 1 291 ? 10.174 -14.690 -18.186 1.00 95.31 291 PRO A O 1
ATOM 2195 N N . ALA A 1 292 ? 10.573 -16.890 -18.231 1.00 95.31 292 ALA A N 1
ATOM 2196 C CA . ALA A 1 292 ? 9.196 -17.278 -18.533 1.00 95.31 292 ALA A CA 1
ATOM 2197 C C . ALA A 1 292 ? 8.189 -17.007 -17.397 1.00 95.31 292 ALA A C 1
ATOM 2199 O O . ALA A 1 292 ? 6.997 -16.924 -17.676 1.00 95.31 292 ALA A O 1
ATOM 2200 N N . LYS A 1 293 ? 8.649 -16.880 -16.145 1.00 96.88 293 LYS A N 1
ATOM 2201 C CA . LYS A 1 293 ? 7.807 -16.649 -14.956 1.00 96.88 293 LYS A CA 1
ATOM 2202 C C . LYS A 1 293 ? 7.994 -15.267 -14.334 1.00 96.88 293 LYS A C 1
ATOM 2204 O O . LYS A 1 293 ? 7.296 -14.926 -13.381 1.00 96.88 293 LYS A O 1
ATOM 2209 N N . THR A 1 294 ? 8.948 -14.488 -14.835 1.00 98.19 294 THR A N 1
ATOM 2210 C CA . THR A 1 294 ? 9.306 -13.178 -14.295 1.00 98.19 294 THR A CA 1
ATOM 2211 C C . THR A 1 294 ? 8.919 -12.076 -15.267 1.00 98.19 294 THR A C 1
ATOM 2213 O O . THR A 1 294 ? 9.284 -12.118 -16.442 1.00 98.19 294 THR A O 1
ATOM 2216 N N . ALA A 1 295 ? 8.209 -11.073 -14.755 1.00 98.62 295 ALA A N 1
ATOM 2217 C CA . ALA A 1 295 ? 7.910 -9.858 -15.493 1.00 98.62 295 ALA A CA 1
ATOM 2218 C C . ALA A 1 295 ? 8.631 -8.643 -14.904 1.00 98.62 295 ALA A C 1
ATOM 2220 O O . ALA A 1 295 ? 8.659 -8.462 -13.685 1.00 98.62 295 ALA A O 1
ATOM 2221 N N . LEU A 1 296 ? 9.151 -7.781 -15.777 1.00 98.81 296 LEU A N 1
ATOM 2222 C CA . LEU A 1 296 ? 9.513 -6.410 -15.438 1.00 98.81 296 LEU A CA 1
ATOM 2223 C C . LEU A 1 296 ? 8.283 -5.516 -15.619 1.00 98.81 296 LEU A C 1
ATOM 2225 O O . LEU A 1 296 ? 7.741 -5.426 -16.718 1.00 98.81 296 LEU A O 1
ATOM 2229 N N . LEU A 1 297 ? 7.877 -4.828 -14.555 1.00 98.81 297 LEU A N 1
ATOM 2230 C CA . LEU A 1 297 ? 6.820 -3.827 -14.564 1.00 98.81 297 LEU A CA 1
ATOM 2231 C C . LEU A 1 297 ? 7.425 -2.417 -14.515 1.00 98.81 297 LEU A C 1
ATOM 2233 O O . LEU A 1 297 ? 7.892 -1.964 -13.467 1.00 98.81 297 LEU A O 1
ATOM 2237 N N . ALA A 1 298 ? 7.393 -1.725 -15.654 1.00 98.62 298 ALA A N 1
ATOM 2238 C CA . ALA A 1 298 ? 7.845 -0.348 -15.824 1.00 98.62 298 ALA A CA 1
ATOM 2239 C C . ALA A 1 298 ? 6.672 0.628 -15.645 1.00 98.62 298 ALA A C 1
ATOM 2241 O O . ALA A 1 298 ? 5.723 0.616 -16.430 1.00 98.62 298 ALA A O 1
ATOM 2242 N N . MET A 1 299 ? 6.711 1.474 -14.611 1.00 97.56 299 MET A N 1
ATOM 2243 C CA . MET A 1 299 ? 5.555 2.294 -14.236 1.00 97.56 299 MET A CA 1
ATOM 2244 C C . MET A 1 299 ? 5.765 3.801 -14.400 1.00 97.56 299 MET A C 1
ATOM 2246 O O . MET A 1 299 ? 6.644 4.398 -13.781 1.00 97.56 299 MET A O 1
ATOM 2250 N N . ASN A 1 300 ? 4.842 4.432 -15.124 1.00 97.94 300 ASN A N 1
ATOM 2251 C CA . ASN A 1 300 ? 4.655 5.878 -15.232 1.00 97.94 300 ASN A CA 1
ATOM 2252 C C . ASN A 1 300 ? 5.903 6.646 -15.703 1.00 97.94 300 ASN A C 1
ATOM 2254 O O . ASN A 1 300 ? 6.147 7.772 -15.269 1.00 97.94 300 ASN A O 1
ATOM 2258 N N . PHE A 1 301 ? 6.679 6.063 -16.619 1.00 98.50 301 PHE A N 1
ATOM 2259 C CA . PHE A 1 301 ? 7.706 6.791 -17.368 1.00 98.50 301 PHE A CA 1
ATOM 2260 C C . PHE A 1 301 ? 7.047 7.684 -18.430 1.00 98.50 301 PHE A C 1
ATOM 2262 O O . PHE A 1 301 ? 7.113 7.405 -19.624 1.00 98.50 301 PHE A O 1
ATOM 2269 N N . GLN A 1 302 ? 6.349 8.724 -17.969 1.00 98.38 302 GLN A N 1
ATOM 2270 C CA . GLN A 1 302 ? 5.573 9.660 -18.789 1.00 98.38 302 GLN A CA 1
ATOM 2271 C C . GLN A 1 302 ? 6.116 11.088 -18.610 1.00 98.38 302 GLN A C 1
ATOM 2273 O O . GLN A 1 302 ? 6.543 11.431 -17.498 1.00 98.38 302 GLN A O 1
ATOM 2278 N N . PRO A 1 303 ? 6.064 11.953 -19.642 1.00 98.25 303 PRO A N 1
ATOM 2279 C CA . PRO A 1 303 ? 6.492 13.344 -19.533 1.00 98.25 303 PRO A CA 1
ATOM 2280 C C . PRO A 1 303 ? 5.810 14.111 -18.395 1.00 98.25 303 PRO A C 1
ATOM 2282 O O . PRO A 1 303 ? 6.481 14.867 -17.703 1.00 98.25 303 PRO A O 1
ATOM 2285 N N . ASP A 1 304 ? 4.527 13.873 -18.110 1.00 97.62 304 ASP A N 1
ATOM 2286 C CA . ASP A 1 304 ? 3.828 14.560 -17.016 1.00 97.62 304 ASP A CA 1
ATOM 2287 C C . ASP A 1 304 ? 4.468 14.340 -15.642 1.00 97.62 304 ASP A C 1
ATOM 2289 O O . ASP A 1 304 ? 4.369 15.210 -14.777 1.00 97.62 304 ASP A O 1
ATOM 2293 N N . PHE A 1 305 ? 5.151 13.213 -15.437 1.00 96.81 305 PHE A N 1
ATOM 2294 C CA . PHE A 1 305 ? 5.873 12.927 -14.199 1.00 96.81 305 PHE A CA 1
ATOM 2295 C C . PHE A 1 305 ? 7.339 13.367 -14.223 1.00 96.81 305 PHE A C 1
ATOM 2297 O O . PHE A 1 305 ? 7.920 13.527 -13.150 1.00 96.81 305 PHE A O 1
ATOM 2304 N N . LEU A 1 306 ? 7.961 13.480 -15.402 1.00 97.19 306 LEU A N 1
ATOM 2305 C CA . LEU A 1 306 ? 9.424 13.410 -15.538 1.00 97.19 306 LEU A CA 1
ATOM 2306 C C . LEU A 1 306 ? 10.039 14.457 -16.481 1.00 97.19 306 LEU A C 1
ATOM 2308 O O . LEU A 1 306 ? 11.245 14.671 -16.419 1.00 97.19 306 LEU A O 1
ATOM 2312 N N . ALA A 1 307 ? 9.254 15.122 -17.328 1.00 96.75 307 ALA A N 1
ATOM 2313 C CA . ALA A 1 307 ? 9.720 16.239 -18.151 1.00 96.75 307 ALA A CA 1
ATOM 2314 C C . ALA A 1 307 ? 9.566 17.559 -17.391 1.00 96.75 307 ALA A C 1
ATOM 2316 O O . ALA A 1 307 ? 8.607 17.723 -16.641 1.00 96.75 307 ALA A O 1
ATOM 2317 N N . ALA A 1 308 ? 10.468 18.519 -17.612 1.00 95.50 308 ALA A N 1
ATOM 2318 C CA . ALA A 1 308 ? 10.432 19.821 -16.939 1.00 95.50 308 ALA A CA 1
ATOM 2319 C C . ALA A 1 308 ? 9.117 20.582 -17.193 1.00 95.50 308 ALA A C 1
ATOM 2321 O O . ALA A 1 308 ? 8.618 21.265 -16.301 1.00 95.50 308 ALA A O 1
ATOM 2322 N N . GLU A 1 309 ? 8.531 20.419 -18.381 1.00 95.81 309 GLU A N 1
ATOM 2323 C CA . GLU A 1 309 ? 7.245 20.999 -18.775 1.00 95.81 309 GLU A CA 1
ATOM 2324 C C . GLU A 1 309 ? 6.030 20.116 -18.427 1.00 95.81 309 GLU A C 1
ATOM 2326 O O . GLU A 1 309 ? 4.899 20.436 -18.802 1.00 95.81 309 GLU A O 1
ATOM 2331 N N . GLY A 1 310 ? 6.246 18.992 -17.739 1.00 96.19 310 GLY A N 1
ATOM 2332 C CA . GLY A 1 310 ? 5.199 18.054 -17.344 1.00 96.19 310 GLY A CA 1
ATOM 2333 C C . GLY A 1 310 ? 4.229 18.621 -16.308 1.00 96.19 310 GLY A C 1
ATOM 2334 O O . GLY A 1 310 ? 4.513 19.602 -15.610 1.00 96.19 310 GLY A O 1
ATOM 2335 N N . GLY A 1 311 ? 3.071 17.976 -16.165 1.00 94.69 311 GLY A N 1
ATOM 2336 C CA . GLY A 1 311 ? 2.047 18.375 -15.205 1.00 94.69 311 GLY A CA 1
ATOM 2337 C C . GLY A 1 311 ? 2.492 18.361 -13.736 1.00 94.69 311 GLY A C 1
ATOM 2338 O O . GLY A 1 311 ? 2.114 19.265 -12.990 1.00 94.69 311 GLY A O 1
ATOM 2339 N N . MET A 1 312 ? 3.317 17.397 -13.300 1.00 93.25 312 MET A N 1
ATOM 2340 C CA . MET A 1 312 ? 3.793 17.349 -11.908 1.00 93.25 312 MET A CA 1
ATOM 2341 C C . MET A 1 312 ? 4.745 18.509 -11.576 1.00 93.25 312 MET A C 1
ATOM 2343 O O . MET A 1 312 ? 4.475 19.213 -10.599 1.00 93.25 312 MET A O 1
ATOM 2347 N N . PRO A 1 313 ? 5.805 18.787 -12.363 1.00 93.75 313 PRO A N 1
ATOM 2348 C CA . PRO A 1 313 ? 6.630 19.979 -12.150 1.00 93.75 313 PRO A CA 1
ATOM 2349 C C . PRO A 1 313 ? 5.855 21.285 -12.259 1.00 93.75 313 PRO A C 1
ATOM 2351 O O . PRO A 1 313 ? 6.056 22.177 -11.438 1.00 93.75 313 PRO A O 1
ATOM 2354 N N . SER A 1 314 ? 4.921 21.379 -13.213 1.00 93.19 314 SER A N 1
ATOM 2355 C CA . SER A 1 314 ? 4.057 22.557 -13.371 1.00 93.19 314 SER A CA 1
ATOM 2356 C C . SER A 1 314 ? 3.198 22.818 -12.126 1.00 93.19 314 SER A C 1
ATOM 2358 O O . SER A 1 314 ? 2.895 23.966 -11.811 1.00 93.19 314 SER A O 1
ATOM 2360 N N . ALA A 1 315 ? 2.850 21.767 -11.377 1.00 90.50 315 ALA A N 1
ATOM 2361 C CA . ALA A 1 315 ? 2.164 21.850 -10.087 1.00 90.50 315 ALA A CA 1
ATOM 2362 C C . ALA A 1 315 ? 3.109 22.060 -8.882 1.00 90.50 315 ALA A C 1
ATOM 2364 O O . ALA A 1 315 ? 2.662 22.029 -7.736 1.00 90.50 315 ALA A O 1
ATOM 2365 N N . GLY A 1 316 ? 4.408 22.274 -9.117 1.00 91.44 316 GLY A N 1
ATOM 2366 C CA . GLY A 1 316 ? 5.411 22.559 -8.087 1.00 91.44 316 GLY A CA 1
ATOM 2367 C C . GLY A 1 316 ? 6.050 21.325 -7.442 1.00 91.44 316 GLY A C 1
ATOM 2368 O O . GLY A 1 316 ? 6.768 21.458 -6.447 1.00 91.44 316 GLY A O 1
ATOM 2369 N N . TYR A 1 317 ? 5.816 20.122 -7.974 1.00 91.38 317 TYR A N 1
ATOM 2370 C CA . TYR A 1 317 ? 6.436 18.902 -7.458 1.00 91.38 317 TYR A CA 1
ATOM 2371 C C . TYR A 1 317 ? 7.873 18.740 -7.963 1.00 91.38 317 TYR A C 1
ATOM 2373 O O . TYR A 1 317 ? 8.160 18.890 -9.148 1.00 91.38 317 TYR A O 1
ATOM 2381 N N . LYS A 1 318 ? 8.786 18.377 -7.057 1.00 92.12 318 LYS A N 1
ATOM 2382 C CA . LYS A 1 318 ? 10.188 18.093 -7.394 1.00 92.12 318 LYS A CA 1
ATOM 2383 C C . LYS A 1 318 ? 10.313 16.738 -8.079 1.00 92.12 318 LYS A C 1
ATOM 2385 O O . LYS A 1 318 ? 9.888 15.733 -7.516 1.00 92.12 318 LYS A O 1
ATOM 2390 N N . ILE A 1 319 ? 10.945 16.693 -9.244 1.00 93.88 319 ILE A N 1
ATOM 2391 C CA . ILE A 1 319 ? 11.065 15.462 -10.043 1.00 93.88 319 ILE A CA 1
ATOM 2392 C C . ILE A 1 319 ? 12.498 14.945 -10.156 1.00 93.88 319 ILE A C 1
ATOM 2394 O O . ILE A 1 319 ? 12.722 13.910 -10.775 1.00 93.88 319 ILE A O 1
ATOM 2398 N N . ASP A 1 320 ? 13.468 15.605 -9.518 1.00 94.88 320 ASP A N 1
ATOM 2399 C CA . ASP A 1 320 ? 14.898 15.313 -9.657 1.00 94.88 320 ASP A CA 1
ATOM 2400 C C . ASP A 1 320 ? 15.227 13.836 -9.400 1.00 94.88 320 ASP A C 1
ATOM 2402 O O . ASP A 1 320 ? 16.045 13.245 -10.098 1.00 94.88 320 ASP A O 1
ATOM 2406 N N . SER A 1 321 ? 14.577 13.218 -8.404 1.00 92.88 321 SER A N 1
ATOM 2407 C CA . SER A 1 321 ? 14.771 11.792 -8.108 1.00 92.88 321 SER A CA 1
ATOM 2408 C C . SER A 1 321 ? 14.248 10.889 -9.222 1.00 92.88 321 SER A C 1
ATOM 2410 O O . SER A 1 321 ? 14.901 9.912 -9.565 1.00 92.88 321 SER A O 1
ATOM 2412 N N . GLY A 1 322 ? 13.103 11.228 -9.818 1.00 92.81 322 GLY A N 1
ATOM 2413 C CA . GLY A 1 322 ? 12.544 10.488 -10.949 1.00 92.81 322 GLY A CA 1
ATOM 2414 C C . GLY A 1 322 ? 13.388 10.628 -12.217 1.00 92.81 322 GLY A C 1
ATOM 2415 O O . GLY A 1 322 ? 13.622 9.644 -12.908 1.00 92.81 322 GLY A O 1
ATOM 2416 N N . VAL A 1 323 ? 13.907 11.827 -12.498 1.00 96.25 323 VAL A N 1
ATOM 2417 C CA . VAL A 1 323 ? 14.762 12.068 -13.673 1.00 96.25 323 VAL A CA 1
ATOM 2418 C C . VAL A 1 323 ? 16.086 11.311 -13.561 1.00 96.25 323 VAL A C 1
ATOM 2420 O O . VAL A 1 323 ? 16.526 10.693 -14.529 1.00 96.25 323 VAL A O 1
ATOM 2423 N N . ARG A 1 324 ? 16.700 11.285 -12.370 1.00 95.69 324 ARG A N 1
ATOM 2424 C CA . ARG A 1 324 ? 17.977 10.586 -12.136 1.00 95.69 324 ARG A CA 1
ATOM 2425 C C . ARG A 1 324 ? 17.933 9.084 -12.419 1.00 95.69 324 ARG A C 1
ATOM 2427 O O . ARG A 1 324 ? 18.983 8.508 -12.672 1.00 95.69 324 ARG A O 1
ATOM 2434 N N . VAL A 1 325 ? 16.760 8.450 -12.366 1.00 96.38 325 VAL A N 1
ATOM 2435 C CA . VAL A 1 325 ? 16.643 6.997 -12.570 1.00 96.38 325 VAL A CA 1
ATOM 2436 C C . VAL A 1 325 ? 16.355 6.596 -14.017 1.00 96.38 325 VAL A C 1
ATOM 2438 O O . VAL A 1 325 ? 16.323 5.401 -14.305 1.00 96.38 325 VAL A O 1
ATOM 2441 N N . LEU A 1 326 ? 16.149 7.550 -14.934 1.00 98.12 326 LEU A N 1
ATOM 2442 C CA . LEU A 1 326 ? 15.754 7.270 -16.321 1.00 98.12 326 LEU A CA 1
ATOM 2443 C C . LEU A 1 326 ? 16.778 6.409 -17.065 1.00 98.12 326 LEU A C 1
ATOM 2445 O O . LEU A 1 326 ? 16.413 5.382 -17.633 1.00 98.12 326 LEU A O 1
ATOM 2449 N N . GLU A 1 327 ? 18.056 6.791 -17.030 1.00 98.00 327 GLU A N 1
ATOM 2450 C CA . GLU A 1 327 ? 19.117 6.073 -17.745 1.00 98.00 327 GLU A CA 1
ATOM 2451 C C . GLU A 1 327 ? 19.261 4.633 -17.236 1.00 98.00 327 GLU A C 1
ATOM 2453 O O . GLU A 1 327 ? 19.228 3.678 -18.019 1.00 98.00 327 GLU A O 1
ATOM 2458 N N . THR A 1 328 ? 19.339 4.469 -15.913 1.00 98.12 328 THR A N 1
ATOM 2459 C CA . THR A 1 328 ? 19.433 3.162 -15.255 1.00 98.12 328 THR A CA 1
ATOM 2460 C C . THR A 1 328 ? 18.212 2.293 -15.556 1.00 98.12 328 THR A C 1
ATOM 2462 O O . THR A 1 328 ? 18.358 1.127 -15.924 1.00 98.12 328 THR A O 1
ATOM 2465 N N . SER A 1 329 ? 17.006 2.861 -15.490 1.00 98.69 329 SER A N 1
ATOM 2466 C CA . SER A 1 329 ? 15.761 2.132 -15.767 1.00 98.69 329 SER A CA 1
ATOM 2467 C C . SER A 1 329 ? 15.659 1.712 -17.236 1.00 98.69 329 SER A C 1
ATOM 2469 O O . SER A 1 329 ? 15.266 0.584 -17.528 1.00 98.69 329 SER A O 1
ATOM 2471 N N . ALA A 1 330 ? 16.073 2.570 -18.175 1.00 98.69 330 ALA A N 1
ATOM 2472 C CA . ALA A 1 330 ? 16.116 2.238 -19.598 1.00 98.69 330 ALA A CA 1
ATOM 2473 C C . ALA A 1 330 ? 17.154 1.141 -19.896 1.00 98.69 330 ALA A C 1
ATOM 2475 O O . ALA A 1 330 ? 16.920 0.272 -20.739 1.00 98.69 330 ALA A O 1
ATOM 2476 N N . LYS A 1 331 ? 18.291 1.137 -19.182 1.00 98.44 331 LYS A N 1
ATOM 2477 C CA . LYS A 1 331 ? 19.275 0.050 -19.253 1.00 98.44 331 LYS A CA 1
ATOM 2478 C C . LYS A 1 331 ? 18.661 -1.273 -18.792 1.00 98.44 331 LYS A C 1
ATOM 2480 O O . LYS A 1 331 ? 18.776 -2.252 -19.528 1.00 98.44 331 LYS A O 1
ATOM 2485 N N . VAL A 1 332 ? 17.993 -1.297 -17.635 1.00 98.69 332 VAL A N 1
ATOM 2486 C CA . VAL A 1 332 ? 17.301 -2.494 -17.122 1.00 98.69 332 VAL A CA 1
ATOM 2487 C C . VAL A 1 332 ? 16.255 -2.989 -18.115 1.00 98.69 332 VAL A C 1
ATOM 2489 O O . VAL A 1 332 ? 16.263 -4.169 -18.454 1.00 98.69 332 VAL A O 1
ATOM 2492 N N . LEU A 1 333 ? 15.414 -2.091 -18.636 1.00 98.75 333 LEU A N 1
ATOM 2493 C CA . LEU A 1 333 ? 14.386 -2.423 -19.621 1.00 98.75 333 LEU A CA 1
ATOM 2494 C C . LEU A 1 333 ? 14.967 -3.142 -20.844 1.00 98.75 333 LEU A C 1
ATOM 2496 O O . LEU A 1 333 ? 14.469 -4.199 -21.217 1.00 98.75 333 LEU A O 1
ATOM 2500 N N . ARG A 1 334 ? 16.034 -2.597 -21.444 1.00 98.19 334 ARG A N 1
ATOM 2501 C CA . ARG A 1 334 ? 16.695 -3.212 -22.607 1.00 98.19 334 ARG A CA 1
ATOM 2502 C C . ARG A 1 334 ? 17.273 -4.588 -22.285 1.00 98.19 334 ARG A C 1
ATOM 2504 O O . ARG A 1 334 ? 16.964 -5.539 -22.982 1.00 98.19 334 ARG A O 1
ATOM 2511 N N . HIS A 1 335 ? 18.027 -4.720 -21.196 1.00 97.25 335 HIS A N 1
ATOM 2512 C CA . HIS A 1 335 ? 18.653 -6.005 -20.858 1.00 97.25 335 HIS A CA 1
ATOM 2513 C C . HIS A 1 335 ? 17.613 -7.079 -20.520 1.00 97.25 335 HIS A C 1
ATOM 2515 O O . HIS A 1 335 ? 17.790 -8.242 -20.864 1.00 97.25 335 HIS A O 1
ATOM 2521 N N . MET A 1 336 ? 16.512 -6.701 -19.864 1.00 97.50 336 MET A N 1
ATOM 2522 C CA . MET A 1 336 ? 15.432 -7.638 -19.558 1.00 97.50 336 MET A CA 1
ATOM 2523 C C . MET A 1 336 ? 14.691 -8.079 -20.825 1.00 97.50 336 MET A C 1
ATOM 2525 O O . MET A 1 336 ? 14.371 -9.260 -20.952 1.00 97.50 336 MET A O 1
ATOM 2529 N N . ARG A 1 337 ? 14.477 -7.159 -21.777 1.00 96.50 337 ARG A N 1
ATOM 2530 C CA . ARG A 1 337 ? 13.962 -7.477 -23.118 1.00 96.50 337 ARG A CA 1
ATOM 2531 C C . ARG A 1 337 ? 14.878 -8.462 -23.844 1.00 96.50 337 ARG A C 1
ATOM 2533 O O . ARG A 1 337 ? 14.404 -9.503 -24.286 1.00 96.50 337 ARG A O 1
ATOM 2540 N N . ASP A 1 338 ? 16.173 -8.160 -23.911 1.00 95.94 338 ASP A N 1
ATOM 2541 C CA . ASP A 1 338 ? 17.165 -8.969 -24.631 1.00 95.94 338 ASP A CA 1
ATOM 2542 C C . ASP A 1 338 ? 17.298 -10.382 -24.035 1.00 95.94 338 ASP A C 1
ATOM 2544 O O . ASP A 1 338 ? 17.453 -11.355 -24.770 1.00 95.94 338 ASP A O 1
ATOM 2548 N N . ALA A 1 339 ? 17.146 -10.514 -22.713 1.00 95.44 339 ALA A N 1
ATOM 2549 C CA . ALA A 1 339 ? 17.152 -11.794 -22.002 1.00 95.44 339 ALA A CA 1
ATOM 2550 C C . ALA A 1 339 ? 15.797 -12.546 -22.036 1.00 95.44 339 ALA A C 1
ATOM 2552 O O . ALA A 1 339 ? 15.619 -13.546 -21.336 1.00 95.44 339 ALA A O 1
ATOM 2553 N N . GLY A 1 340 ? 14.814 -12.074 -22.814 1.00 95.56 340 GLY A N 1
ATOM 2554 C CA . GLY A 1 340 ? 13.545 -12.775 -23.051 1.00 95.56 340 GLY A CA 1
ATOM 2555 C C . GLY A 1 340 ? 12.556 -12.755 -21.880 1.00 95.56 340 GLY A C 1
ATOM 2556 O O . GLY A 1 340 ? 11.684 -13.625 -21.788 1.00 95.56 340 GLY A O 1
ATOM 2557 N N . PHE A 1 341 ? 12.679 -11.791 -20.967 1.00 97.50 341 PHE A N 1
ATOM 2558 C CA . PHE A 1 341 ? 11.729 -11.618 -19.869 1.00 97.50 341 PHE A CA 1
ATOM 2559 C C . PHE A 1 341 ? 10.413 -11.021 -20.355 1.00 97.50 341 PHE A C 1
ATOM 2561 O O . PHE A 1 341 ? 10.352 -10.320 -21.365 1.00 97.50 341 P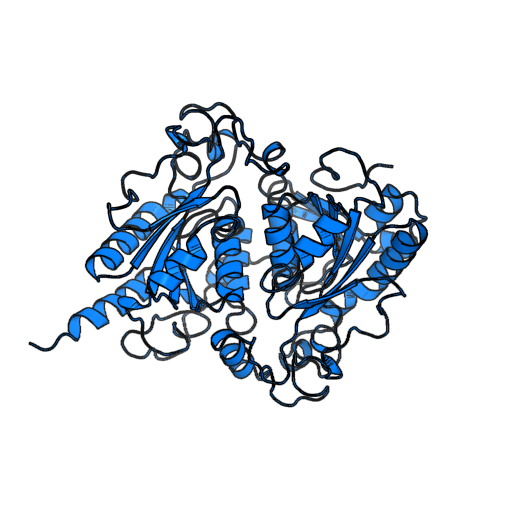HE A O 1
ATOM 2568 N N . ARG A 1 342 ? 9.336 -11.250 -19.596 1.00 98.00 342 ARG A N 1
ATOM 2569 C CA . ARG A 1 342 ? 8.061 -10.580 -19.871 1.00 98.00 342 ARG A CA 1
ATOM 2570 C C . ARG A 1 342 ? 8.172 -9.107 -19.498 1.00 98.00 342 ARG A C 1
ATOM 2572 O O . ARG A 1 342 ? 8.624 -8.773 -18.406 1.00 98.00 342 ARG A O 1
ATOM 2579 N N . ILE A 1 343 ? 7.728 -8.227 -20.386 1.00 98.50 343 ILE A N 1
ATOM 2580 C CA . ILE A 1 343 ? 7.740 -6.785 -20.150 1.00 98.50 343 ILE A CA 1
ATOM 2581 C C . ILE A 1 343 ? 6.306 -6.290 -20.053 1.00 98.50 343 ILE A C 1
ATOM 2583 O O . ILE A 1 343 ? 5.461 -6.593 -20.898 1.00 98.50 343 ILE A O 1
ATOM 2587 N N . VAL A 1 344 ? 6.048 -5.531 -18.995 1.00 98.69 344 VAL A N 1
ATOM 2588 C CA . VAL A 1 344 ? 4.769 -4.892 -18.730 1.00 98.69 344 VAL A CA 1
ATOM 2589 C C . VAL A 1 344 ? 5.016 -3.411 -18.494 1.00 98.69 344 VAL A C 1
ATOM 2591 O O . VAL A 1 344 ? 5.845 -3.028 -17.670 1.00 98.69 344 VAL A O 1
ATOM 2594 N N . HIS A 1 345 ? 4.259 -2.568 -19.180 1.00 98.75 345 HIS A N 1
ATOM 2595 C CA . HIS A 1 345 ? 4.250 -1.128 -18.954 1.00 98.75 345 HIS A CA 1
ATOM 2596 C C . HIS A 1 345 ? 2.957 -0.737 -18.272 1.00 98.75 345 HIS A C 1
ATOM 2598 O O . HIS A 1 345 ? 1.890 -1.224 -18.634 1.00 98.75 345 HIS A O 1
ATOM 2604 N N . ALA A 1 346 ? 3.026 0.178 -17.316 1.00 98.44 346 ALA A N 1
ATOM 2605 C CA . ALA A 1 346 ? 1.843 0.809 -16.755 1.00 98.44 346 ALA A CA 1
ATOM 2606 C C . ALA A 1 346 ? 1.962 2.327 -16.845 1.00 98.44 346 ALA A C 1
ATOM 2608 O O . ALA A 1 346 ? 3.012 2.884 -16.528 1.00 98.44 346 ALA A O 1
ATOM 2609 N N . ARG A 1 347 ? 0.879 3.004 -17.227 1.00 97.75 347 ARG A N 1
ATOM 2610 C CA . ARG A 1 347 ? 0.800 4.471 -17.249 1.00 97.75 347 ARG A CA 1
ATOM 2611 C C . ARG A 1 347 ? -0.488 4.971 -16.612 1.00 97.75 347 ARG A C 1
ATOM 2613 O O . ARG A 1 347 ? -1.550 4.377 -16.804 1.00 97.75 347 ARG A O 1
ATOM 2620 N N . LEU A 1 348 ? -0.397 6.056 -15.845 1.00 96.50 348 LEU A N 1
ATOM 2621 C CA . LEU A 1 348 ? -1.557 6.711 -15.245 1.00 96.50 348 LEU A CA 1
ATOM 2622 C C . LEU A 1 348 ? -2.207 7.628 -16.279 1.00 96.50 348 LEU A C 1
ATOM 2624 O O . LEU A 1 348 ? -1.524 8.453 -16.880 1.00 96.50 348 LEU A O 1
ATOM 2628 N N . GLY A 1 349 ? -3.522 7.518 -16.450 1.00 95.56 349 GLY A N 1
ATOM 2629 C CA . GLY A 1 349 ? -4.277 8.464 -17.258 1.00 95.56 349 GLY A CA 1
ATOM 2630 C C . GLY A 1 349 ? -5.780 8.398 -17.042 1.00 95.56 349 GLY A C 1
ATOM 2631 O O . GLY A 1 349 ? -6.319 7.370 -16.629 1.00 95.56 349 GLY A O 1
ATOM 2632 N N . PHE A 1 350 ? -6.443 9.504 -17.364 1.00 95.50 350 PHE A N 1
ATOM 2633 C CA . PHE A 1 350 ? -7.878 9.710 -17.209 1.00 95.50 350 PHE A CA 1
ATOM 2634 C C . PHE A 1 350 ? -8.550 9.983 -18.554 1.00 95.50 350 PHE A C 1
ATOM 2636 O O . PHE A 1 350 ? -7.938 10.489 -19.498 1.00 95.50 350 PHE A O 1
ATOM 2643 N N . ALA A 1 351 ? -9.835 9.659 -18.642 1.00 95.12 351 ALA A N 1
ATOM 2644 C CA . ALA A 1 351 ? -10.674 10.013 -19.773 1.00 95.12 351 ALA A CA 1
ATOM 2645 C C . ALA A 1 351 ? -10.700 11.538 -19.964 1.00 95.12 351 ALA A C 1
ATOM 2647 O O . ALA A 1 351 ? -10.573 12.296 -19.005 1.00 95.12 351 ALA A O 1
ATOM 2648 N N . ARG A 1 352 ? -10.920 12.007 -21.198 1.00 93.38 352 ARG A N 1
ATOM 2649 C CA . ARG A 1 352 ? -10.949 13.450 -21.527 1.00 93.38 352 ARG A CA 1
ATOM 2650 C C . ARG A 1 352 ? -11.989 14.250 -20.740 1.00 93.38 352 ARG A C 1
ATOM 2652 O O . ARG A 1 352 ? -11.803 15.430 -20.488 1.00 93.38 352 ARG A O 1
ATOM 2659 N N . ASN A 1 353 ? -13.085 13.608 -20.349 1.00 93.06 353 ASN A N 1
ATOM 2660 C CA . ASN A 1 353 ? -14.128 14.188 -19.499 1.00 93.06 353 ASN A CA 1
ATOM 2661 C C . ASN A 1 353 ? -13.890 13.945 -17.994 1.00 93.06 353 ASN A C 1
ATOM 2663 O O . ASN A 1 353 ? -14.769 14.249 -17.192 1.00 93.06 353 ASN A O 1
ATOM 2667 N N . LEU A 1 354 ? -12.750 13.352 -17.623 1.00 91.94 354 LEU A N 1
ATOM 2668 C CA . LEU A 1 354 ? -12.356 12.978 -16.263 1.00 91.94 354 LEU A CA 1
ATOM 2669 C C . LEU A 1 354 ? -13.345 12.040 -15.547 1.00 91.94 354 LEU A C 1
ATOM 2671 O O . LEU A 1 354 ? -13.340 11.969 -14.321 1.00 91.94 354 LEU A O 1
ATOM 2675 N N . SER A 1 355 ? -14.189 11.296 -16.275 1.00 91.81 355 SER A N 1
ATOM 2676 C CA . SER A 1 355 ? -15.236 10.457 -15.664 1.00 91.81 355 SER A CA 1
ATOM 2677 C C . SER A 1 355 ? -14.700 9.286 -14.841 1.00 91.81 355 SER A C 1
ATOM 2679 O O . SER A 1 355 ? -15.401 8.760 -13.983 1.00 91.81 355 SER A O 1
ATOM 2681 N N . ASP A 1 356 ? -13.473 8.861 -15.121 1.00 91.25 356 ASP A N 1
ATOM 2682 C CA . ASP A 1 356 ? -12.739 7.840 -14.375 1.00 91.25 356 ASP A CA 1
ATOM 2683 C C . ASP A 1 356 ? -11.663 8.447 -13.462 1.00 91.25 356 ASP A C 1
ATOM 2685 O O . ASP A 1 356 ? -10.860 7.714 -12.885 1.00 91.25 356 ASP A O 1
ATOM 2689 N N . CYS A 1 357 ? -11.646 9.778 -13.316 1.00 89.06 357 CYS A N 1
ATOM 2690 C CA . CYS A 1 357 ? -10.831 10.452 -12.326 1.00 89.06 357 CYS A CA 1
ATOM 2691 C C . CYS A 1 357 ? -11.577 10.426 -10.978 1.00 89.06 357 CYS A C 1
ATOM 2693 O O . CYS A 1 357 ? -12.641 11.037 -10.837 1.00 89.06 357 CYS A O 1
ATOM 2695 N N . PRO A 1 358 ? -11.057 9.717 -9.967 1.00 82.06 358 PRO A N 1
ATOM 2696 C CA . PRO A 1 358 ? -11.687 9.646 -8.652 1.00 82.06 358 PRO A CA 1
ATOM 2697 C C . PRO A 1 358 ? -11.720 11.029 -7.995 1.00 82.06 358 PRO A C 1
ATOM 2699 O O . PRO A 1 358 ? -10.919 11.894 -8.333 1.00 82.06 358 PRO A O 1
ATOM 2702 N N . GLN A 1 359 ? -12.603 11.251 -7.012 1.00 72.81 359 GLN A N 1
ATOM 2703 C CA . GLN A 1 359 ? -12.800 12.587 -6.416 1.00 72.81 359 GLN A CA 1
ATOM 2704 C C . GLN A 1 359 ? -11.513 13.224 -5.861 1.00 72.81 359 GLN A C 1
ATOM 2706 O O . GLN A 1 359 ? -11.386 14.450 -5.868 1.00 72.81 359 GLN A O 1
ATOM 2711 N N . ARG A 1 360 ? -10.529 12.407 -5.454 1.00 72.69 360 ARG A N 1
ATOM 2712 C CA . ARG A 1 360 ? -9.178 12.860 -5.076 1.00 72.69 360 ARG A CA 1
ATOM 2713 C C . ARG A 1 360 ? -8.455 13.632 -6.183 1.00 72.69 360 ARG A C 1
ATOM 2715 O O . ARG A 1 360 ? -7.577 14.427 -5.880 1.00 72.69 360 ARG A O 1
ATOM 2722 N N . GLY A 1 361 ? -8.833 13.441 -7.447 1.00 67.31 361 GLY A N 1
ATOM 2723 C CA . GLY A 1 361 ? -8.349 14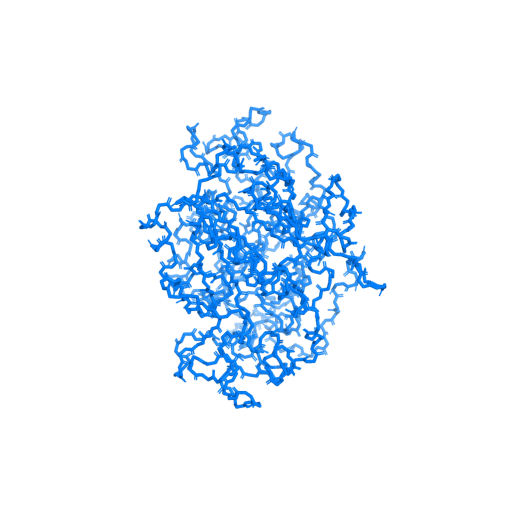.199 -8.598 1.00 67.31 361 GLY A CA 1
ATOM 2724 C C . GLY A 1 361 ? -8.534 15.707 -8.443 1.00 67.31 361 GLY A C 1
ATOM 2725 O O . GLY A 1 361 ? -7.783 16.458 -9.037 1.00 67.31 361 GLY A O 1
ATOM 2726 N N . LYS A 1 362 ? -9.433 16.166 -7.559 1.00 71.19 362 LYS A N 1
ATOM 2727 C CA . LYS A 1 362 ? -9.551 17.584 -7.173 1.00 71.19 362 LYS A CA 1
ATOM 2728 C C . LYS A 1 362 ? -8.344 18.131 -6.396 1.00 71.19 362 LYS A C 1
ATOM 2730 O O . LYS A 1 362 ? -8.170 19.341 -6.323 1.00 71.19 362 LYS A O 1
ATOM 2735 N N . ARG A 1 363 ? -7.548 17.262 -5.766 1.00 77.69 363 ARG A N 1
ATOM 2736 C CA . ARG A 1 363 ? -6.350 17.602 -4.972 1.00 77.69 363 ARG A CA 1
ATOM 2737 C C . ARG A 1 363 ? -5.045 17.428 -5.757 1.00 77.69 363 ARG A C 1
ATOM 2739 O O . ARG A 1 363 ? -3.971 17.721 -5.244 1.00 77.69 363 ARG A O 1
ATOM 2746 N N . PHE A 1 364 ? -5.144 16.948 -6.991 1.00 81.62 364 PHE A N 1
ATOM 2747 C CA . PHE A 1 364 ? -4.034 16.588 -7.861 1.00 81.62 364 PHE A CA 1
ATOM 2748 C C . PHE A 1 364 ? -4.189 17.341 -9.192 1.00 81.62 364 PHE A C 1
ATOM 2750 O O . PHE A 1 364 ? -5.316 17.660 -9.553 1.00 81.62 364 PHE A O 1
ATOM 2757 N N . PRO A 1 365 ? -3.129 17.643 -9.962 1.00 88.25 365 PRO A N 1
ATOM 2758 C CA . PRO A 1 365 ? -3.268 18.437 -11.189 1.00 88.25 365 PRO A CA 1
ATOM 2759 C C . PRO A 1 365 ? -3.940 17.685 -12.359 1.00 88.25 365 PRO A C 1
ATOM 2761 O O . PRO A 1 365 ? -3.735 18.056 -13.507 1.00 88.25 365 PRO A O 1
ATOM 2764 N N . ALA A 1 366 ? -4.725 16.633 -12.110 1.00 90.94 366 ALA A N 1
ATOM 2765 C CA . ALA A 1 366 ? -5.395 15.858 -13.153 1.00 90.94 366 ALA A CA 1
ATOM 2766 C C . ALA A 1 366 ? -6.341 16.746 -13.980 1.00 90.94 366 ALA A C 1
ATOM 2768 O O . ALA A 1 366 ? -7.227 17.402 -13.434 1.00 90.94 366 ALA A O 1
ATOM 2769 N N . GLY A 1 367 ? -6.145 16.775 -15.300 1.00 93.25 367 GLY A N 1
ATOM 2770 C CA . GLY A 1 367 ? -6.911 17.618 -16.221 1.00 93.25 367 GLY A CA 1
ATOM 2771 C C . GLY A 1 367 ? -6.521 19.100 -16.224 1.00 93.25 367 GLY A C 1
ATOM 2772 O O . GLY A 1 367 ? -7.081 19.865 -17.008 1.00 93.25 367 GLY A O 1
ATOM 2773 N N . ALA A 1 368 ? -5.563 19.528 -15.393 1.00 93.62 368 ALA A N 1
ATOM 2774 C CA . ALA A 1 368 ? -5.052 20.893 -15.440 1.00 93.62 368 ALA A CA 1
ATOM 2775 C C . ALA A 1 368 ? -4.331 21.141 -16.773 1.00 93.62 368 ALA A C 1
ATOM 2777 O O . ALA A 1 368 ? -3.544 20.309 -17.229 1.00 93.62 368 ALA A O 1
ATOM 2778 N N . GLN A 1 369 ? -4.594 22.290 -17.395 1.00 96.00 369 GLN A N 1
ATOM 2779 C CA . GLN A 1 369 ? -3.941 22.666 -18.645 1.00 96.00 369 GLN A CA 1
ATOM 2780 C C . GLN A 1 369 ? -2.467 23.005 -18.394 1.00 96.00 369 GLN A C 1
ATOM 2782 O O . GLN A 1 369 ? -2.163 23.866 -17.570 1.00 96.00 369 GLN A O 1
ATOM 2787 N N . GLY A 1 370 ? -1.570 22.373 -19.148 1.00 95.44 370 GLY A N 1
ATOM 2788 C CA . GLY A 1 370 ? -0.137 22.649 -19.133 1.00 95.44 370 GLY A CA 1
ATOM 2789 C C . GLY A 1 370 ? 0.479 22.703 -20.538 1.00 95.44 370 GLY A C 1
ATOM 2790 O O . GLY A 1 370 ? -0.237 22.577 -21.540 1.00 95.44 370 GLY A O 1
ATOM 2791 N N . PRO A 1 371 ? 1.809 22.892 -20.629 1.00 96.38 371 PRO A N 1
ATOM 2792 C CA . PRO A 1 371 ? 2.530 22.982 -21.904 1.00 96.38 371 PRO A CA 1
ATOM 2793 C C . PRO A 1 371 ? 2.462 21.705 -22.753 1.00 96.38 371 PRO A C 1
ATOM 2795 O O . PRO A 1 371 ? 2.508 21.772 -23.980 1.00 96.38 371 PRO A O 1
ATOM 2798 N N . LEU A 1 372 ? 2.330 20.542 -22.107 1.00 97.44 372 LEU A N 1
ATOM 2799 C CA . LEU A 1 372 ? 2.227 19.237 -22.765 1.00 97.44 372 LEU A CA 1
ATOM 2800 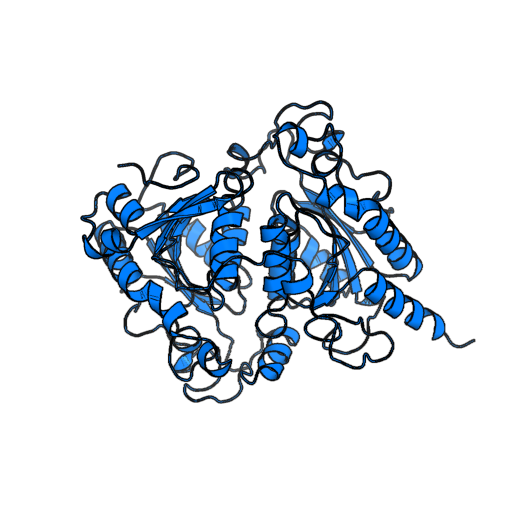C C . LEU A 1 372 ? 0.776 18.753 -22.936 1.00 97.44 372 LEU A C 1
ATOM 2802 O O . LEU A 1 372 ? 0.549 17.575 -23.209 1.00 97.44 372 LEU A O 1
ATOM 2806 N N . GLY A 1 373 ? -0.200 19.657 -22.818 1.00 97.19 373 GLY A N 1
ATOM 2807 C CA . GLY A 1 373 ? -1.623 19.328 -22.885 1.00 97.19 373 GLY A CA 1
ATOM 2808 C C . GLY A 1 373 ? -2.282 19.280 -21.510 1.00 97.19 373 GLY A C 1
ATOM 2809 O O . GLY A 1 373 ? -1.769 19.844 -20.541 1.00 97.19 373 GLY A O 1
ATOM 2810 N N . GLN A 1 374 ? -3.446 18.643 -21.425 1.00 96.56 374 GLN A N 1
ATOM 2811 C CA . GLN A 1 374 ? -4.106 18.416 -20.138 1.00 96.56 374 GLN A CA 1
ATOM 2812 C C . GLN A 1 374 ? -3.381 17.309 -19.359 1.00 96.56 374 GLN A C 1
ATOM 2814 O O . GLN A 1 374 ? -3.258 16.179 -19.828 1.00 96.56 374 GLN A O 1
ATOM 2819 N N . CYS A 1 375 ? -2.918 17.633 -18.152 1.00 96.56 375 CYS A N 1
ATOM 2820 C CA . CYS A 1 375 ? -2.127 16.736 -17.312 1.00 96.56 375 CYS A CA 1
ATOM 2821 C C . CYS A 1 375 ? -2.852 15.400 -17.065 1.00 96.56 375 CYS A C 1
ATOM 2823 O O . CYS A 1 375 ? -3.977 15.367 -16.553 1.00 96.56 375 CYS A O 1
ATOM 2825 N N . LEU A 1 376 ? -2.178 14.300 -17.412 1.00 95.75 376 LEU A N 1
ATOM 2826 C CA . LEU A 1 376 ? -2.625 12.910 -17.305 1.00 95.75 376 LEU A CA 1
ATOM 2827 C C . LEU A 1 376 ? -3.925 12.584 -18.047 1.00 95.75 376 LEU A C 1
ATOM 2829 O O . LEU A 1 376 ? -4.592 11.603 -17.718 1.00 95.75 376 LEU A O 1
ATOM 2833 N N . VAL A 1 377 ? -4.308 13.369 -19.048 1.00 97.19 377 VAL A N 1
ATOM 2834 C CA . VAL A 1 377 ? -5.458 13.043 -19.895 1.00 97.19 377 VAL A CA 1
ATOM 2835 C C . VAL A 1 377 ? -5.009 12.173 -21.067 1.00 97.19 377 VAL A C 1
ATOM 2837 O O . VAL A 1 377 ? -4.018 12.460 -21.736 1.00 97.19 377 VAL A O 1
ATOM 2840 N N . ARG A 1 378 ? -5.743 11.084 -21.329 1.00 97.44 378 ARG A N 1
ATOM 2841 C CA . ARG A 1 378 ? -5.400 10.135 -22.398 1.00 97.44 378 ARG A CA 1
ATOM 2842 C C . ARG A 1 378 ? -5.363 10.812 -23.772 1.00 97.44 378 ARG A C 1
ATOM 2844 O O . ARG A 1 378 ? -6.320 11.477 -24.184 1.00 97.44 378 ARG A O 1
ATOM 2851 N N . GLY A 1 379 ? -4.276 10.563 -24.497 1.00 96.12 379 GLY A N 1
ATOM 2852 C CA . GLY A 1 379 ? -3.973 11.120 -25.815 1.00 96.12 379 GLY A CA 1
ATOM 2853 C C . GLY A 1 379 ? -3.299 12.497 -25.797 1.00 96.12 379 GLY A C 1
ATOM 2854 O O . GLY A 1 379 ? -3.026 13.032 -26.869 1.00 96.12 379 GLY A O 1
ATOM 2855 N N . GLU A 1 380 ? -3.042 13.083 -24.624 1.00 98.12 380 GLU A N 1
ATOM 2856 C CA . GLU A 1 380 ? -2.236 14.302 -24.502 1.00 98.12 380 GLU A CA 1
ATOM 2857 C C . GLU A 1 380 ? -0.738 13.972 -24.517 1.00 98.12 380 GLU A C 1
ATOM 2859 O O . GLU A 1 380 ? -0.317 12.897 -24.088 1.00 98.12 380 GLU A O 1
ATOM 2864 N N . LYS A 1 381 ? 0.098 14.920 -24.962 1.00 98.06 381 LYS A N 1
ATOM 2865 C CA . LYS A 1 381 ? 1.554 14.702 -25.078 1.00 98.06 381 LYS A CA 1
ATOM 2866 C C . LYS A 1 381 ? 2.201 14.384 -23.728 1.00 98.06 381 LYS A C 1
ATOM 2868 O O . LYS A 1 381 ? 3.124 13.580 -23.672 1.00 98.06 381 LYS A O 1
ATOM 2873 N N . GLY A 1 382 ? 1.710 15.002 -22.654 1.00 97.81 382 GLY A N 1
ATOM 2874 C CA . GLY A 1 382 ? 2.167 14.768 -21.283 1.00 97.81 382 GLY A CA 1
ATOM 2875 C C . GLY A 1 382 ? 1.921 13.338 -20.792 1.00 97.81 382 GLY A C 1
ATOM 2876 O O . GLY A 1 382 ? 2.676 12.823 -19.966 1.00 97.81 382 GLY A O 1
ATOM 2877 N N . TRP A 1 383 ? 0.901 12.677 -21.340 1.00 97.94 383 TRP A N 1
ATOM 2878 C CA . TRP A 1 383 ? 0.462 11.348 -20.929 1.00 97.94 383 TRP A CA 1
ATOM 2879 C C . TRP A 1 383 ? 1.173 10.199 -21.661 1.00 97.94 383 TRP A C 1
ATOM 2881 O O . TRP A 1 383 ? 1.161 9.066 -21.168 1.00 97.94 383 TRP A O 1
ATOM 2891 N N . GLU A 1 384 ? 1.787 10.455 -22.814 1.00 97.94 384 GLU A N 1
ATOM 2892 C CA . GLU A 1 384 ? 2.488 9.420 -23.578 1.00 97.94 384 GLU A CA 1
ATOM 2893 C C . GLU A 1 384 ? 3.672 8.810 -22.809 1.00 97.94 384 GLU A C 1
ATOM 2895 O O . GLU A 1 384 ? 4.093 9.302 -21.763 1.00 97.94 384 GLU A O 1
ATOM 2900 N N . PHE A 1 385 ? 4.218 7.703 -23.312 1.00 98.44 385 PHE A N 1
ATOM 2901 C CA . PHE A 1 385 ? 5.478 7.180 -22.786 1.00 98.44 385 PHE A CA 1
ATOM 2902 C C . PHE A 1 385 ? 6.647 8.075 -23.204 1.00 98.44 385 PHE A C 1
ATOM 2904 O O . PHE A 1 385 ? 6.667 8.626 -24.306 1.00 98.44 385 PHE A O 1
ATOM 2911 N N . LEU A 1 386 ? 7.653 8.185 -22.337 1.00 98.38 386 LEU A N 1
ATOM 2912 C CA . LEU A 1 386 ? 8.961 8.691 -22.746 1.00 98.38 386 LEU A CA 1
ATOM 2913 C C . LEU A 1 386 ? 9.541 7.787 -23.852 1.00 98.38 386 LEU A C 1
ATOM 2915 O O . LEU A 1 386 ? 9.359 6.567 -23.773 1.00 98.38 386 LEU A O 1
ATOM 2919 N N . PRO A 1 387 ? 10.251 8.336 -24.859 1.00 97.69 387 PRO A N 1
ATOM 2920 C CA . PRO A 1 387 ? 10.710 7.571 -26.021 1.00 97.69 387 PRO A CA 1
ATOM 2921 C C . PRO A 1 387 ? 11.468 6.282 -25.673 1.00 97.69 387 PRO A C 1
ATOM 2923 O O . PRO A 1 387 ? 11.203 5.233 -26.262 1.00 97.69 387 PRO A O 1
ATOM 2926 N N . GLU A 1 388 ? 12.346 6.325 -24.670 1.00 97.19 388 GLU A N 1
ATOM 2927 C CA . GLU A 1 388 ? 13.170 5.200 -24.210 1.00 97.19 388 GLU A CA 1
ATOM 2928 C C . GLU A 1 388 ? 12.353 4.067 -23.566 1.00 97.19 388 GLU A C 1
ATOM 2930 O O . GLU A 1 388 ? 12.838 2.939 -23.445 1.00 97.19 388 GLU A O 1
ATOM 2935 N N . PHE A 1 389 ? 11.113 4.361 -23.171 1.00 98.25 389 PHE A N 1
ATOM 2936 C CA . PHE A 1 389 ? 10.179 3.458 -22.499 1.00 98.25 389 PHE A CA 1
ATOM 2937 C C . PHE A 1 389 ? 8.979 3.095 -23.376 1.00 98.25 389 PHE A C 1
ATOM 2939 O O . PHE A 1 389 ? 8.015 2.518 -22.882 1.00 98.25 389 PHE A O 1
ATOM 2946 N N . THR A 1 390 ? 9.031 3.401 -24.675 1.00 97.94 390 THR A N 1
ATOM 2947 C CA . THR A 1 390 ? 7.974 3.014 -25.613 1.00 97.94 390 THR A CA 1
ATOM 2948 C C . THR A 1 390 ? 7.785 1.487 -25.587 1.00 97.94 390 THR A C 1
ATOM 2950 O O . THR A 1 390 ? 8.775 0.749 -25.723 1.00 97.94 390 THR A O 1
ATOM 2953 N N . PRO A 1 391 ? 6.549 0.991 -25.391 1.00 98.38 391 PRO A N 1
ATOM 2954 C CA . PRO A 1 391 ? 6.258 -0.436 -25.460 1.00 98.38 391 PRO A CA 1
ATOM 2955 C C . PRO A 1 391 ? 6.499 -1.004 -26.862 1.00 98.38 391 PRO A C 1
ATOM 2957 O O . PRO A 1 391 ? 6.196 -0.351 -27.863 1.00 98.38 391 PRO A O 1
ATOM 2960 N N . LEU A 1 392 ? 7.015 -2.230 -26.938 1.00 97.94 392 LEU A N 1
ATOM 2961 C CA . LEU A 1 392 ? 7.025 -3.003 -28.185 1.00 97.94 392 LEU A CA 1
ATOM 2962 C C . LEU A 1 392 ? 5.632 -3.618 -28.442 1.00 97.94 392 LEU A C 1
ATOM 2964 O O . LEU A 1 392 ? 4.864 -3.770 -27.491 1.00 97.94 392 LEU A O 1
ATOM 2968 N N . PRO A 1 393 ? 5.291 -3.999 -29.692 1.00 95.44 393 PRO A N 1
ATOM 2969 C CA . PRO A 1 393 ? 3.947 -4.482 -30.039 1.00 95.44 393 PRO A CA 1
ATOM 2970 C C . PRO A 1 393 ? 3.413 -5.646 -29.188 1.00 95.44 393 PRO A C 1
ATOM 2972 O O . PRO A 1 393 ? 2.213 -5.697 -28.935 1.00 95.44 393 PRO A O 1
ATOM 2975 N N . ASP A 1 394 ? 4.291 -6.539 -28.721 1.00 92.06 394 ASP A N 1
ATOM 2976 C CA . ASP A 1 394 ? 3.919 -7.734 -27.945 1.00 92.06 394 ASP A CA 1
ATOM 2977 C C . ASP A 1 394 ? 4.029 -7.540 -26.418 1.00 92.06 394 ASP A C 1
ATOM 2979 O O . ASP A 1 394 ? 3.845 -8.482 -25.644 1.00 92.06 394 ASP A O 1
ATOM 2983 N N . GLU A 1 395 ? 4.347 -6.328 -25.954 1.00 97.81 395 GLU A N 1
ATOM 2984 C CA . GLU A 1 395 ? 4.470 -6.025 -24.527 1.00 97.81 395 GLU A CA 1
ATOM 2985 C C . GLU A 1 395 ? 3.126 -5.603 -23.933 1.00 97.81 395 GLU A C 1
ATOM 2987 O O . GLU A 1 395 ? 2.375 -4.817 -24.512 1.00 97.81 395 GLU A O 1
ATOM 2992 N N . LEU A 1 396 ? 2.818 -6.098 -22.732 1.00 97.94 396 LEU A N 1
ATOM 2993 C CA . LEU A 1 396 ? 1.551 -5.789 -22.075 1.00 97.94 396 LEU A CA 1
ATOM 2994 C C . LEU A 1 396 ? 1.543 -4.328 -21.608 1.00 97.94 396 LEU A C 1
ATOM 2996 O O . LEU A 1 396 ? 2.391 -3.923 -20.815 1.00 97.94 396 LEU A O 1
ATOM 3000 N N . VAL A 1 397 ? 0.550 -3.552 -22.041 1.00 98.44 397 VAL A N 1
ATOM 3001 C CA . VAL A 1 397 ? 0.362 -2.157 -21.620 1.00 98.44 397 VAL A CA 1
ATOM 3002 C C . VAL A 1 397 ? -0.882 -2.030 -20.751 1.00 98.44 397 VAL A C 1
ATOM 3004 O O . VAL A 1 397 ? -1.986 -2.385 -21.159 1.00 98.44 397 VAL A O 1
ATOM 3007 N N . ILE A 1 398 ? -0.701 -1.486 -19.551 1.00 98.19 398 ILE A N 1
ATOM 3008 C CA . ILE A 1 398 ? -1.747 -1.257 -18.561 1.00 98.19 398 ILE A CA 1
ATOM 3009 C C . ILE A 1 398 ? -2.001 0.239 -18.415 1.00 98.19 398 ILE A C 1
ATOM 3011 O O . ILE A 1 398 ? -1.186 0.996 -17.883 1.00 98.19 398 ILE A O 1
ATOM 3015 N N . GLU A 1 399 ? -3.180 0.670 -18.841 1.00 96.31 399 GLU A N 1
ATOM 3016 C CA . GLU A 1 399 ? -3.676 2.010 -18.551 1.00 96.31 399 GLU A CA 1
ATOM 3017 C C . GLU A 1 399 ? -4.469 1.974 -17.252 1.00 96.31 399 GLU A C 1
ATOM 3019 O O . GLU A 1 399 ? -5.469 1.268 -17.135 1.00 96.31 399 GLU A O 1
ATOM 3024 N N . LYS A 1 400 ? -4.014 2.733 -16.258 1.00 95.44 400 LYS A N 1
ATOM 3025 C CA . LYS A 1 400 ? -4.644 2.783 -14.936 1.00 95.44 400 LYS A CA 1
ATOM 3026 C C . LYS A 1 400 ? -5.189 4.180 -14.657 1.00 95.44 400 LYS A C 1
ATOM 3028 O O . LYS A 1 400 ? -4.585 5.168 -15.064 1.00 95.44 400 LYS A O 1
ATOM 3033 N N . CYS A 1 401 ? -6.289 4.260 -13.912 1.00 92.62 401 CYS A N 1
ATOM 3034 C CA . CYS A 1 401 ? -6.806 5.499 -13.306 1.00 92.62 401 CYS A CA 1
ATOM 3035 C C . CYS A 1 401 ? -6.595 5.537 -11.773 1.00 92.62 401 CYS A C 1
ATOM 3037 O O . CYS A 1 401 ? -6.712 6.584 -11.132 1.00 92.62 401 CYS A O 1
ATOM 3039 N N . GLY A 1 402 ? -6.234 4.397 -11.173 1.00 92.38 402 GLY A N 1
ATOM 3040 C CA . GLY A 1 402 ? -5.774 4.266 -9.789 1.00 92.38 402 GLY A CA 1
ATOM 3041 C C . GLY A 1 402 ? -4.277 4.537 -9.627 1.00 92.38 402 GLY A C 1
ATOM 3042 O O . GLY A 1 402 ? -3.514 4.555 -10.599 1.00 92.38 402 GLY A O 1
ATOM 3043 N N . HIS A 1 403 ? -3.824 4.715 -8.388 1.00 94.94 403 HIS A N 1
ATOM 3044 C CA . HIS A 1 403 ? -2.400 4.684 -8.058 1.00 94.94 403 HIS A CA 1
ATOM 3045 C C . HIS A 1 403 ? -1.828 3.288 -8.302 1.00 94.94 403 HIS A C 1
ATOM 3047 O O . HIS A 1 403 ? -0.815 3.169 -8.996 1.00 94.94 403 HIS A O 1
ATOM 3053 N N . GLY A 1 404 ? -2.500 2.254 -7.791 1.00 97.06 404 GLY A N 1
ATOM 3054 C CA . GLY A 1 404 ? -2.153 0.853 -7.989 1.00 97.06 404 GLY A CA 1
ATOM 3055 C C . GLY A 1 404 ? -2.536 0.332 -9.374 1.00 97.06 404 GLY A C 1
ATOM 3056 O O . GLY A 1 404 ? -3.644 0.564 -9.852 1.00 97.06 404 GLY A O 1
ATOM 3057 N N . ALA A 1 405 ? -1.627 -0.388 -10.032 1.00 97.81 405 ALA A N 1
ATOM 3058 C CA . ALA A 1 405 ? -1.846 -0.875 -11.393 1.00 97.81 405 ALA A CA 1
ATOM 3059 C C . ALA A 1 405 ? -2.821 -2.058 -11.490 1.00 97.81 405 ALA A C 1
ATOM 3061 O O . ALA A 1 405 ? -3.278 -2.346 -12.589 1.00 97.81 405 ALA A O 1
ATOM 3062 N N . PHE A 1 406 ? -3.170 -2.720 -10.380 1.00 97.69 406 PHE A N 1
ATOM 3063 C CA . PHE A 1 406 ? -4.171 -3.799 -10.358 1.00 97.69 406 PHE A CA 1
ATOM 3064 C C . PHE A 1 406 ? -5.610 -3.278 -10.286 1.00 97.69 406 PHE A C 1
ATOM 3066 O O . PHE A 1 406 ? -6.559 -4.014 -10.547 1.00 97.69 406 PHE A O 1
ATOM 3073 N N . HIS A 1 407 ? -5.793 -2.021 -9.884 1.00 93.12 407 HIS A N 1
ATOM 3074 C CA . HIS A 1 407 ? -7.114 -1.467 -9.648 1.00 93.12 407 HIS A CA 1
ATOM 3075 C C . HIS A 1 407 ? -7.861 -1.217 -10.965 1.00 93.12 407 HIS A C 1
ATOM 3077 O O . HIS A 1 407 ? -7.494 -0.318 -11.719 1.00 93.12 407 HIS A O 1
ATOM 3083 N N . LEU A 1 408 ? -8.936 -1.983 -11.196 1.00 91.56 408 LEU A N 1
ATOM 3084 C CA . LEU A 1 408 ? -9.808 -1.884 -12.377 1.00 91.56 408 LEU A CA 1
ATOM 3085 C C . LEU A 1 408 ? -9.049 -1.995 -13.711 1.00 91.56 408 LEU A C 1
ATOM 3087 O O . LEU A 1 408 ? -9.389 -1.326 -14.684 1.00 91.56 408 LEU A O 1
ATOM 3091 N N . THR A 1 409 ? -8.030 -2.855 -13.766 1.00 96.38 409 THR A N 1
ATOM 3092 C CA . THR A 1 409 ? -7.270 -3.131 -14.992 1.00 96.38 409 THR A CA 1
ATOM 3093 C C . THR A 1 409 ? -7.205 -4.628 -15.289 1.00 96.38 409 THR A C 1
ATOM 3095 O O . THR A 1 409 ? -7.569 -5.469 -14.467 1.00 96.38 409 THR A O 1
ATOM 3098 N N . SER A 1 410 ? -6.692 -4.970 -16.469 1.00 96.75 410 SER A N 1
ATOM 3099 C CA . SER A 1 410 ? -6.407 -6.346 -16.877 1.00 96.75 410 SER A CA 1
ATOM 3100 C C . SER A 1 410 ? -5.065 -6.884 -16.360 1.00 96.75 410 SER A C 1
ATOM 3102 O O . SER A 1 410 ? -4.692 -7.987 -16.750 1.00 96.75 410 SER A O 1
ATOM 3104 N N . LEU A 1 411 ? -4.333 -6.158 -15.499 1.00 98.31 411 LEU A N 1
ATOM 3105 C CA . LEU A 1 411 ? -2.970 -6.539 -15.102 1.00 98.31 411 LEU A CA 1
ATOM 3106 C C . LEU A 1 411 ? -2.906 -7.942 -14.488 1.00 98.31 411 LEU A C 1
ATOM 3108 O O . LEU A 1 411 ? -2.081 -8.744 -14.909 1.00 98.31 411 LEU A O 1
ATOM 3112 N N . GLU A 1 412 ? -3.777 -8.256 -13.527 1.00 97.50 412 GLU A N 1
ATOM 3113 C CA . GLU A 1 412 ? -3.768 -9.566 -12.859 1.00 97.50 412 GLU A CA 1
ATOM 3114 C C . GLU A 1 412 ? -4.000 -10.714 -13.843 1.00 97.50 412 GLU A C 1
ATOM 3116 O O . GLU A 1 412 ? -3.206 -11.650 -13.903 1.00 97.50 412 GLU A O 1
ATOM 3121 N N . LEU A 1 413 ? -5.052 -10.595 -14.657 1.00 97.00 413 LEU A N 1
ATOM 3122 C CA . LEU A 1 413 ? -5.398 -11.580 -15.681 1.00 97.00 413 LEU A CA 1
ATOM 3123 C C . LEU A 1 413 ? -4.281 -11.719 -16.721 1.00 97.00 413 LEU A C 1
ATOM 3125 O O . LEU A 1 413 ? -3.957 -12.832 -17.129 1.00 97.00 413 LEU A O 1
ATOM 3129 N N . GLY A 1 414 ? -3.667 -10.604 -17.124 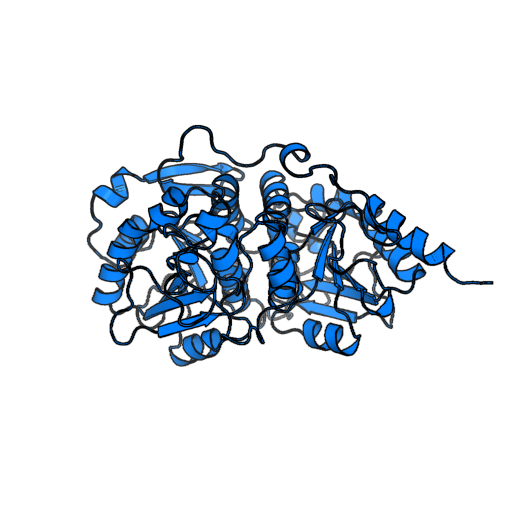1.00 97.75 414 GLY A N 1
ATOM 3130 C CA . GLY A 1 414 ? -2.540 -10.586 -18.050 1.00 97.75 414 GLY A CA 1
ATOM 3131 C C . GLY A 1 414 ? -1.329 -11.324 -17.485 1.00 97.75 414 GLY A C 1
ATOM 3132 O O . GLY A 1 414 ? -0.817 -12.234 -18.128 1.00 97.75 414 GLY A O 1
ATOM 3133 N N . LEU A 1 415 ? -0.909 -11.004 -16.259 1.00 98.25 415 LEU A N 1
ATOM 3134 C CA . LEU A 1 415 ? 0.206 -11.685 -15.593 1.00 98.25 415 LEU A CA 1
ATOM 3135 C C . LEU A 1 415 ? -0.058 -13.191 -15.439 1.00 98.25 415 LEU A C 1
ATOM 3137 O O . LEU A 1 415 ? 0.808 -14.000 -15.773 1.00 98.25 415 LEU A O 1
ATOM 3141 N N . GLN A 1 416 ? -1.264 -13.576 -15.012 1.00 96.75 416 GLN A N 1
ATOM 3142 C CA . GLN A 1 416 ? -1.662 -14.982 -14.877 1.00 96.75 416 GLN A CA 1
ATOM 3143 C C . GLN A 1 416 ? -1.655 -15.716 -16.224 1.00 96.75 416 GLN A C 1
ATOM 3145 O O . GLN A 1 416 ? -1.098 -16.808 -16.323 1.00 96.75 416 GLN A O 1
ATOM 3150 N N . SER A 1 417 ? -2.206 -15.107 -17.279 1.00 96.75 417 SER A N 1
ATOM 3151 C CA . SER A 1 417 ? -2.206 -15.684 -18.629 1.00 96.75 417 SER A CA 1
ATOM 3152 C C . SER A 1 417 ? -0.797 -15.860 -19.197 1.00 96.75 417 SER A C 1
ATOM 3154 O O . SER A 1 417 ? -0.582 -16.733 -20.036 1.00 96.75 417 SER A O 1
ATOM 3156 N N . LEU A 1 418 ? 0.161 -15.036 -18.766 1.00 96.12 418 LEU A N 1
ATOM 3157 C CA . LEU A 1 418 ? 1.566 -15.142 -19.159 1.00 96.12 418 LEU A CA 1
ATOM 3158 C C . LEU A 1 418 ? 2.351 -16.139 -18.286 1.00 96.12 418 LEU A C 1
ATOM 3160 O O . LEU A 1 418 ? 3.518 -16.387 -18.582 1.00 96.12 418 LEU A O 1
ATOM 3164 N N . GLY A 1 419 ? 1.732 -16.717 -17.248 1.00 96.88 419 GLY A N 1
ATOM 3165 C CA . GLY A 1 419 ? 2.381 -17.625 -16.298 1.00 96.88 419 GLY A CA 1
ATOM 3166 C C . GLY A 1 419 ? 3.340 -16.923 -15.334 1.00 96.88 419 GLY A C 1
ATOM 3167 O O . GLY A 1 419 ? 4.244 -17.562 -14.795 1.00 96.88 419 GLY A O 1
ATOM 3168 N N . VAL A 1 420 ? 3.176 -15.612 -15.139 1.00 98.19 420 VAL A N 1
ATOM 3169 C CA . VAL A 1 420 ? 4.049 -14.814 -14.277 1.00 98.19 420 VAL A CA 1
ATOM 3170 C C . VAL A 1 420 ? 3.744 -15.107 -12.812 1.00 98.19 420 VAL A C 1
ATOM 3172 O O . VAL A 1 420 ? 2.599 -15.030 -12.377 1.00 98.19 420 VAL A O 1
ATOM 3175 N N . THR A 1 421 ? 4.790 -15.388 -12.042 1.00 97.62 421 THR A N 1
ATOM 3176 C CA . THR A 1 421 ? 4.748 -15.546 -10.579 1.00 97.62 421 THR A CA 1
ATOM 3177 C C . THR A 1 421 ? 5.660 -14.551 -9.864 1.00 97.62 421 THR A C 1
ATOM 3179 O O . THR A 1 421 ? 5.478 -14.285 -8.677 1.00 97.62 421 THR A O 1
ATOM 3182 N N . HIS A 1 422 ? 6.606 -13.956 -10.593 1.00 98.19 422 HIS A N 1
ATOM 3183 C CA . HIS A 1 422 ? 7.630 -13.056 -10.073 1.00 98.19 422 HIS A CA 1
ATOM 3184 C C . HIS A 1 422 ? 7.535 -11.687 -10.746 1.00 98.19 422 HIS A C 1
ATOM 3186 O O . HIS A 1 422 ? 7.446 -11.594 -11.971 1.00 98.19 422 HIS A O 1
ATOM 3192 N N . LEU A 1 423 ? 7.575 -10.615 -9.957 1.00 98.44 423 LEU A N 1
ATOM 3193 C CA . LEU A 1 423 ? 7.407 -9.250 -10.448 1.00 98.44 423 LEU A CA 1
ATOM 3194 C C . LEU A 1 423 ? 8.572 -8.362 -10.010 1.00 98.44 423 LEU A C 1
ATOM 3196 O O . LEU A 1 423 ? 8.732 -8.070 -8.825 1.00 98.44 423 LEU A O 1
ATOM 3200 N N . VAL A 1 424 ? 9.359 -7.892 -10.974 1.00 98.75 424 VAL A N 1
ATOM 3201 C CA . VAL A 1 424 ? 10.370 -6.850 -10.773 1.00 98.75 424 VAL A CA 1
ATOM 3202 C C . VAL A 1 424 ? 9.722 -5.502 -11.063 1.00 98.75 424 VAL A C 1
ATOM 3204 O O . VAL A 1 424 ? 9.198 -5.294 -12.152 1.00 98.75 424 VAL A O 1
ATOM 3207 N N . VAL A 1 425 ? 9.739 -4.577 -10.107 1.00 98.81 425 VAL A N 1
ATOM 3208 C CA . VAL A 1 425 ? 9.023 -3.299 -10.201 1.00 98.81 425 VAL A CA 1
ATOM 3209 C C . VAL A 1 425 ? 10.003 -2.130 -10.242 1.00 98.81 425 VAL A C 1
ATOM 3211 O O . VAL A 1 425 ? 10.901 -2.020 -9.403 1.00 98.81 425 VAL A O 1
ATOM 3214 N N . MET A 1 426 ? 9.784 -1.222 -11.194 1.00 98.50 426 MET A N 1
ATOM 3215 C CA . MET A 1 426 ? 10.480 0.060 -11.319 1.00 98.50 426 MET A CA 1
ATOM 3216 C C . MET A 1 426 ? 9.518 1.176 -11.753 1.00 98.50 426 MET A C 1
ATOM 3218 O O . MET A 1 426 ? 8.417 0.907 -12.239 1.00 98.50 426 MET A O 1
ATOM 3222 N N . GLY A 1 427 ? 9.927 2.436 -11.601 1.00 98.19 427 GLY A N 1
ATOM 3223 C CA . GLY A 1 427 ? 9.137 3.595 -12.022 1.00 98.19 427 GLY A CA 1
ATOM 3224 C C . GLY A 1 427 ? 8.862 4.616 -10.922 1.00 98.19 427 GLY A C 1
ATOM 3225 O O . GLY A 1 427 ? 9.542 4.653 -9.891 1.00 98.19 427 GLY A O 1
ATOM 3226 N N . VAL A 1 428 ? 7.856 5.467 -11.138 1.00 97.81 428 VAL A N 1
ATOM 3227 C CA . VAL A 1 428 ? 7.559 6.629 -10.278 1.00 97.81 428 VAL A CA 1
ATOM 3228 C C . VAL A 1 428 ? 6.055 6.812 -9.992 1.00 97.81 428 VAL A C 1
ATOM 3230 O O . VAL A 1 428 ? 5.216 6.337 -10.754 1.00 97.81 428 VAL A O 1
ATOM 3233 N N . PRO A 1 429 ? 5.665 7.502 -8.902 1.00 97.06 429 PRO A N 1
ATOM 3234 C CA . PRO A 1 429 ? 6.482 7.790 -7.728 1.00 97.06 429 PRO A CA 1
ATOM 3235 C C . PRO A 1 429 ? 6.677 6.533 -6.869 1.00 97.06 429 PRO A C 1
ATOM 3237 O O . PRO A 1 429 ? 5.751 5.719 -6.758 1.00 97.06 429 PRO A O 1
ATOM 3240 N N . THR A 1 430 ? 7.833 6.412 -6.208 1.00 98.00 430 THR A N 1
ATOM 3241 C CA . THR A 1 430 ? 8.178 5.283 -5.324 1.00 98.00 430 THR A CA 1
ATOM 3242 C C . THR A 1 430 ? 7.108 5.012 -4.270 1.00 98.00 430 THR A C 1
ATOM 3244 O O . THR A 1 430 ? 6.563 3.919 -4.215 1.00 98.00 430 THR A O 1
ATOM 3247 N N . ASP A 1 431 ? 6.768 6.003 -3.451 1.00 95.81 431 ASP A N 1
ATOM 3248 C CA . ASP A 1 431 ? 5.895 5.882 -2.275 1.00 95.81 431 ASP A CA 1
ATOM 3249 C C . ASP A 1 431 ? 4.389 5.887 -2.606 1.00 95.81 431 ASP A C 1
ATOM 3251 O O . ASP A 1 431 ? 3.551 5.607 -1.737 1.00 95.81 431 ASP A O 1
ATOM 3255 N N . VAL A 1 432 ? 4.040 6.154 -3.871 1.00 95.88 432 VAL A N 1
ATOM 3256 C CA . VAL A 1 432 ? 2.658 6.233 -4.358 1.00 95.88 432 VAL A CA 1
ATOM 3257 C C . VAL A 1 432 ? 2.326 5.066 -5.286 1.00 95.88 432 VAL A C 1
ATOM 3259 O O . VAL A 1 432 ? 1.856 4.036 -4.807 1.00 95.88 432 VAL A O 1
ATOM 3262 N N . CYS A 1 433 ? 2.543 5.197 -6.597 1.00 97.69 433 CYS A N 1
ATOM 3263 C CA . CYS A 1 433 ? 2.075 4.217 -7.582 1.00 97.69 433 CYS A CA 1
ATOM 3264 C C . CYS A 1 433 ? 2.857 2.904 -7.505 1.00 97.69 433 CYS A C 1
ATOM 3266 O O . CYS A 1 433 ? 2.254 1.829 -7.517 1.00 97.69 433 CYS A O 1
ATOM 3268 N N . VAL A 1 434 ? 4.183 2.996 -7.376 1.00 98.62 434 VAL A N 1
ATOM 3269 C CA . VAL A 1 434 ? 5.067 1.827 -7.291 1.00 98.62 434 VAL A CA 1
ATOM 3270 C C . VAL A 1 434 ? 4.752 1.027 -6.033 1.00 98.62 434 VAL A C 1
ATOM 3272 O O . VAL A 1 434 ? 4.389 -0.143 -6.121 1.00 98.62 434 VAL A O 1
ATOM 3275 N N . HIS A 1 435 ? 4.780 1.663 -4.859 1.00 98.12 435 HIS A N 1
ATOM 3276 C CA . HIS A 1 435 ? 4.542 0.957 -3.604 1.00 98.12 435 HIS A CA 1
ATOM 3277 C C . HIS A 1 435 ? 3.091 0.467 -3.451 1.00 98.12 435 HIS A C 1
ATOM 3279 O O . HIS A 1 435 ? 2.870 -0.582 -2.847 1.00 98.12 435 HIS A O 1
ATOM 3285 N N . THR A 1 436 ? 2.089 1.168 -3.998 1.00 98.56 436 THR A N 1
ATOM 3286 C CA . THR A 1 436 ? 0.698 0.666 -3.993 1.00 98.56 436 THR A CA 1
ATOM 3287 C C . THR A 1 436 ? 0.567 -0.591 -4.850 1.00 98.56 436 THR A C 1
ATOM 3289 O O . THR A 1 436 ? -0.028 -1.572 -4.413 1.00 98.56 436 THR A O 1
ATOM 3292 N N . THR A 1 437 ? 1.184 -0.598 -6.032 1.00 98.75 437 THR A N 1
ATOM 3293 C CA . THR A 1 437 ? 1.168 -1.758 -6.935 1.00 98.75 437 THR A CA 1
ATOM 3294 C C . THR A 1 437 ? 1.928 -2.943 -6.352 1.00 98.75 437 THR A C 1
ATOM 3296 O O . THR A 1 437 ? 1.435 -4.064 -6.413 1.00 98.75 437 THR A O 1
ATOM 3299 N N . LEU A 1 438 ? 3.078 -2.698 -5.717 1.00 98.38 438 LEU A N 1
ATOM 3300 C CA . LEU A 1 438 ? 3.859 -3.722 -5.021 1.00 98.38 438 LEU A CA 1
ATOM 3301 C C . LEU A 1 438 ? 3.040 -4.407 -3.913 1.00 98.38 438 LEU A C 1
ATOM 3303 O O . LEU A 1 438 ? 3.010 -5.631 -3.832 1.00 98.38 438 LEU A O 1
ATOM 3307 N N . ARG A 1 439 ? 2.323 -3.623 -3.093 1.00 98.56 439 ARG A N 1
ATOM 3308 C CA . ARG A 1 439 ? 1.435 -4.149 -2.037 1.00 98.56 439 ARG A CA 1
ATOM 3309 C C . ARG A 1 439 ? 0.322 -5.020 -2.626 1.00 98.56 439 ARG A C 1
ATOM 3311 O O . ARG A 1 439 ? 0.108 -6.134 -2.161 1.00 98.56 439 ARG A O 1
ATOM 3318 N N . GLN A 1 440 ? -0.337 -4.532 -3.679 1.00 98.56 440 GLN A N 1
ATOM 3319 C CA . GLN A 1 440 ? -1.410 -5.254 -4.371 1.00 98.56 440 GLN A CA 1
ATOM 3320 C C . GLN A 1 440 ? -0.929 -6.557 -5.022 1.00 98.56 440 GLN A C 1
ATOM 3322 O O . GLN A 1 440 ? -1.665 -7.543 -4.998 1.00 98.56 440 GLN A O 1
ATOM 3327 N N . ALA A 1 441 ? 0.279 -6.563 -5.596 1.00 98.50 441 ALA A N 1
ATOM 3328 C CA . ALA A 1 441 ? 0.906 -7.751 -6.167 1.00 98.50 441 ALA A CA 1
ATOM 3329 C C . ALA A 1 441 ? 1.221 -8.783 -5.073 1.00 98.50 441 ALA A C 1
ATOM 3331 O O . ALA A 1 441 ? 0.863 -9.952 -5.193 1.00 98.50 441 ALA A O 1
ATOM 3332 N N . ASN A 1 442 ? 1.819 -8.335 -3.968 1.00 98.00 442 ASN A N 1
ATOM 3333 C CA . ASN A 1 442 ? 2.153 -9.191 -2.836 1.00 98.00 442 ASN A CA 1
ATOM 3334 C C . ASN A 1 442 ? 0.913 -9.853 -2.210 1.00 98.00 442 ASN A C 1
ATOM 3336 O O . ASN A 1 442 ? 0.934 -11.050 -1.942 1.00 98.00 442 ASN A O 1
ATOM 3340 N N . ASP A 1 443 ? -0.184 -9.110 -2.028 1.00 97.94 443 ASP A N 1
ATOM 3341 C CA . ASP A 1 443 ? -1.445 -9.664 -1.502 1.00 97.94 443 ASP A CA 1
ATOM 3342 C C . ASP A 1 443 ? -2.104 -10.684 -2.448 1.00 97.94 443 ASP A C 1
ATOM 3344 O O . ASP A 1 443 ? -2.898 -11.512 -2.004 1.00 97.94 443 ASP A O 1
ATOM 3348 N N . ARG A 1 444 ? -1.741 -10.667 -3.736 1.00 97.62 444 ARG A N 1
ATOM 3349 C CA . ARG A 1 444 ? -2.135 -11.667 -4.745 1.00 97.62 444 ARG A CA 1
ATOM 3350 C C . ARG A 1 444 ? -1.151 -12.834 -4.857 1.00 97.62 444 ARG A C 1
ATOM 3352 O O . ARG A 1 444 ? -1.349 -13.721 -5.680 1.00 97.62 444 ARG A O 1
ATOM 3359 N N . GLY A 1 445 ? -0.099 -12.841 -4.040 1.00 96.62 445 GLY A N 1
ATOM 3360 C CA . GLY A 1 445 ? 0.900 -13.905 -3.991 1.00 96.62 445 GLY A CA 1
ATOM 3361 C C . GLY A 1 445 ? 2.036 -13.784 -5.006 1.00 96.62 445 GLY A C 1
ATOM 3362 O O . GLY A 1 445 ? 2.862 -14.690 -5.070 1.00 96.62 445 GLY A O 1
ATOM 3363 N N . PHE A 1 446 ? 2.134 -12.682 -5.759 1.00 98.25 446 PHE A N 1
ATOM 3364 C CA . PHE A 1 446 ? 3.307 -12.447 -6.602 1.00 98.25 446 PHE A CA 1
ATOM 3365 C C . PHE A 1 446 ? 4.551 -12.237 -5.735 1.00 98.25 446 PHE A C 1
ATOM 3367 O O . PHE A 1 446 ? 4.531 -11.514 -4.732 1.00 98.25 446 PHE A O 1
ATOM 3374 N N . GLU A 1 447 ? 5.658 -12.838 -6.149 1.00 98.25 447 GLU A N 1
ATOM 3375 C CA . GLU A 1 447 ? 6.949 -12.663 -5.505 1.00 98.25 447 GLU A CA 1
ATOM 3376 C C . GLU A 1 447 ? 7.644 -11.420 -6.060 1.00 98.25 447 GLU A C 1
ATOM 3378 O O . GLU A 1 447 ? 7.982 -11.350 -7.239 1.00 98.25 447 GLU A O 1
ATOM 3383 N N . CYS A 1 448 ? 7.821 -10.405 -5.215 1.00 98.50 448 CYS A N 1
ATOM 3384 C CA . CYS A 1 448 ? 8.095 -9.049 -5.677 1.00 98.50 448 CYS A CA 1
ATOM 3385 C C . CYS A 1 448 ? 9.526 -8.585 -5.372 1.00 98.50 448 CYS A C 1
ATOM 3387 O O . CYS A 1 448 ? 10.017 -8.760 -4.256 1.00 98.50 448 CYS A O 1
ATOM 3389 N N . LEU A 1 449 ? 10.148 -7.918 -6.345 1.00 98.62 449 LEU A N 1
ATOM 3390 C CA . LEU A 1 449 ? 11.431 -7.231 -6.218 1.00 98.62 449 LEU A CA 1
ATOM 3391 C C . LEU A 1 449 ? 11.264 -5.755 -6.579 1.00 98.62 449 LEU A C 1
ATOM 3393 O O . LEU A 1 449 ? 10.824 -5.434 -7.680 1.00 98.62 449 LEU A O 1
ATOM 3397 N N . LEU A 1 450 ? 11.653 -4.850 -5.687 1.00 98.69 450 LEU A N 1
ATOM 3398 C CA . LEU A 1 450 ? 11.694 -3.415 -5.963 1.00 98.69 450 LEU A CA 1
ATOM 3399 C C . LEU A 1 450 ? 13.127 -2.968 -6.277 1.00 98.69 450 LEU A C 1
ATOM 3401 O O . LEU A 1 450 ? 14.041 -3.194 -5.483 1.00 98.69 450 LEU A O 1
ATOM 3405 N N . LEU A 1 451 ? 13.326 -2.289 -7.408 1.00 98.19 451 LEU A N 1
ATOM 3406 C CA . LEU A 1 451 ? 14.629 -1.739 -7.786 1.00 98.19 451 LEU A CA 1
ATOM 3407 C C . LEU A 1 451 ? 14.821 -0.331 -7.212 1.00 98.19 451 LEU A C 1
ATOM 3409 O O . LEU A 1 451 ? 14.216 0.639 -7.671 1.00 98.19 451 LEU A O 1
ATOM 3413 N N . SER A 1 452 ? 15.674 -0.224 -6.194 1.00 96.06 452 SER A N 1
ATOM 3414 C CA . SER A 1 452 ? 15.900 1.003 -5.414 1.00 96.06 452 SER A CA 1
ATOM 3415 C C . SER A 1 452 ? 16.476 2.174 -6.218 1.00 96.06 452 SER A C 1
ATOM 3417 O O . SER A 1 452 ? 16.151 3.325 -5.932 1.00 96.06 452 SER A O 1
ATOM 3419 N N . ASP A 1 453 ? 17.286 1.884 -7.233 1.00 95.94 453 ASP A N 1
ATOM 3420 C CA . ASP A 1 453 ? 17.932 2.828 -8.154 1.00 95.94 453 ASP A CA 1
ATOM 3421 C C . ASP A 1 453 ? 17.175 2.992 -9.486 1.00 95.94 453 ASP A C 1
ATOM 3423 O O . ASP A 1 453 ? 17.619 3.729 -10.364 1.00 95.94 453 ASP A O 1
ATOM 3427 N N . CYS A 1 454 ? 16.016 2.339 -9.623 1.00 98.06 454 CYS A N 1
ATOM 3428 C CA . CYS A 1 454 ? 15.088 2.495 -10.749 1.00 98.06 454 CYS A CA 1
ATOM 3429 C C . CYS A 1 454 ? 13.739 3.081 -10.293 1.00 98.06 454 CYS A C 1
ATOM 3431 O O . CYS A 1 454 ? 12.707 2.916 -10.945 1.00 98.06 454 CYS A O 1
ATOM 3433 N N . THR A 1 455 ? 13.719 3.749 -9.137 1.00 97.44 455 THR A N 1
ATOM 3434 C CA . THR A 1 455 ? 12.532 4.424 -8.614 1.00 97.44 455 THR A CA 1
ATOM 3435 C C . THR A 1 455 ? 12.873 5.778 -8.001 1.00 97.44 455 THR A C 1
ATOM 3437 O O . THR A 1 455 ? 13.949 5.973 -7.440 1.00 97.44 455 THR A O 1
ATOM 3440 N N . GLY A 1 456 ? 11.941 6.723 -8.095 1.00 95.56 456 GLY A N 1
ATOM 3441 C CA . GLY A 1 456 ? 12.082 8.061 -7.527 1.00 95.56 456 GLY A CA 1
ATOM 3442 C C . GLY A 1 456 ? 10.746 8.645 -7.079 1.00 95.56 456 GLY A C 1
ATOM 3443 O O . GLY A 1 456 ? 9.683 8.239 -7.546 1.00 95.56 456 GLY A O 1
ATOM 3444 N N . THR A 1 457 ? 10.787 9.607 -6.159 1.00 94.56 457 THR A N 1
ATOM 3445 C CA . THR A 1 457 ? 9.618 10.387 -5.715 1.00 94.56 457 THR A CA 1
ATOM 3446 C C . THR A 1 457 ? 10.029 11.820 -5.346 1.00 94.56 457 THR A C 1
ATOM 3448 O O . THR A 1 457 ? 11.201 12.186 -5.450 1.00 94.56 457 THR A O 1
ATOM 3451 N N . THR A 1 458 ? 9.069 12.644 -4.927 1.00 90.88 458 THR A N 1
ATOM 3452 C CA . THR A 1 458 ? 9.247 14.080 -4.651 1.00 90.88 458 THR A CA 1
ATOM 3453 C C . THR A 1 458 ? 9.993 14.389 -3.355 1.00 90.88 458 THR A C 1
ATOM 3455 O O . THR A 1 458 ? 10.501 15.501 -3.192 1.00 90.88 458 THR A O 1
ATOM 3458 N N . ALA A 1 459 ? 10.079 13.432 -2.428 1.00 88.50 459 ALA A N 1
ATOM 3459 C CA . ALA A 1 459 ? 10.755 13.612 -1.150 1.00 88.50 459 ALA A CA 1
ATOM 3460 C C . ALA A 1 459 ? 11.593 12.388 -0.761 1.00 88.50 459 ALA A C 1
ATOM 3462 O O . ALA A 1 459 ? 11.131 11.244 -0.771 1.00 88.50 459 ALA A O 1
ATOM 3463 N N . GLN A 1 460 ? 12.853 12.646 -0.408 1.00 87.38 460 GLN A N 1
ATOM 3464 C CA . GLN A 1 460 ? 13.839 11.602 -0.142 1.00 87.38 460 GLN A CA 1
ATOM 3465 C C . GLN A 1 460 ? 13.458 10.739 1.065 1.00 87.38 460 GLN A C 1
ATOM 3467 O O . GLN A 1 460 ? 13.526 9.521 0.990 1.00 87.38 460 GLN A O 1
ATOM 3472 N N . ASP A 1 461 ? 13.002 11.339 2.159 1.00 85.75 461 ASP A N 1
ATOM 3473 C CA . ASP A 1 461 ? 12.632 10.618 3.380 1.00 85.75 461 ASP A CA 1
ATOM 3474 C C . ASP A 1 461 ? 11.441 9.664 3.179 1.00 85.75 461 ASP A C 1
ATOM 3476 O O . ASP A 1 461 ? 11.444 8.541 3.693 1.00 85.75 461 ASP A O 1
ATOM 3480 N N . THR A 1 462 ? 10.451 10.054 2.370 1.00 88.81 462 THR A N 1
ATOM 3481 C CA . THR A 1 462 ? 9.353 9.159 1.969 1.00 88.81 462 THR A CA 1
ATOM 3482 C C . THR A 1 462 ? 9.824 8.053 1.027 1.00 88.81 462 THR A C 1
ATOM 3484 O O . THR A 1 462 ? 9.355 6.925 1.154 1.00 88.81 462 THR A O 1
ATOM 3487 N N . GLN A 1 463 ? 10.796 8.324 0.143 1.00 91.75 463 GLN A N 1
ATOM 3488 C CA . GLN A 1 463 ? 11.418 7.289 -0.694 1.00 91.75 463 GLN A CA 1
ATOM 3489 C C . GLN A 1 463 ? 12.111 6.231 0.169 1.00 91.75 463 GLN A C 1
ATOM 3491 O O . GLN A 1 463 ? 11.896 5.034 0.002 1.00 91.75 463 GLN A O 1
ATOM 3496 N N . LEU A 1 464 ? 12.916 6.681 1.130 1.00 90.44 464 LEU A N 1
ATOM 3497 C CA . LEU A 1 464 ? 13.644 5.824 2.059 1.00 90.44 464 LEU A CA 1
ATOM 3498 C C . LEU A 1 464 ? 12.702 4.974 2.906 1.00 90.44 464 LEU A C 1
ATOM 3500 O O . LEU A 1 464 ? 12.895 3.768 3.038 1.00 90.44 464 LEU A O 1
ATOM 3504 N N . SER A 1 465 ? 11.647 5.588 3.432 1.00 90.75 465 SER A N 1
ATOM 3505 C CA . SER A 1 465 ? 10.647 4.875 4.226 1.00 90.75 465 SER A CA 1
ATOM 3506 C C . SER A 1 465 ? 9.887 3.847 3.385 1.00 90.75 465 SER A C 1
ATOM 3508 O O . SER A 1 465 ? 9.677 2.731 3.845 1.00 90.75 465 SER A O 1
ATOM 3510 N N . ALA A 1 466 ? 9.550 4.173 2.134 1.00 94.69 466 ALA A N 1
ATOM 3511 C CA . ALA A 1 466 ? 8.955 3.237 1.183 1.00 94.69 466 ALA A CA 1
ATOM 3512 C C . ALA A 1 466 ? 9.863 2.014 0.942 1.00 94.69 466 ALA A C 1
ATOM 3514 O O . ALA A 1 466 ? 9.403 0.882 1.048 1.00 94.69 466 ALA A O 1
ATOM 3515 N N . LEU A 1 467 ? 11.167 2.211 0.713 1.00 95.31 467 LEU A N 1
ATOM 3516 C CA . LEU A 1 467 ? 12.124 1.103 0.571 1.00 95.31 467 LEU A CA 1
ATOM 3517 C C . LEU A 1 467 ? 12.270 0.283 1.866 1.00 95.31 467 LEU A C 1
ATOM 3519 O O . LEU A 1 467 ? 12.367 -0.941 1.815 1.00 95.31 467 LEU A O 1
ATOM 3523 N N . LYS A 1 468 ? 12.270 0.933 3.038 1.00 93.75 468 LYS A N 1
ATOM 3524 C CA . LYS A 1 468 ? 12.333 0.265 4.350 1.00 93.75 468 LYS A CA 1
ATOM 3525 C C . LYS A 1 468 ? 11.096 -0.603 4.600 1.00 93.75 468 LYS A C 1
ATOM 3527 O O . LYS A 1 468 ? 11.230 -1.741 5.050 1.00 93.75 468 LYS A O 1
ATOM 3532 N N . GLN A 1 469 ? 9.910 -0.087 4.279 1.00 95.81 469 GLN A N 1
ATOM 3533 C CA . GLN A 1 469 ? 8.631 -0.781 4.448 1.00 95.81 469 GLN A CA 1
ATOM 3534 C C . GLN A 1 469 ? 8.524 -2.054 3.607 1.00 95.81 469 GLN A C 1
ATOM 3536 O O . GLN A 1 469 ? 7.834 -2.977 4.017 1.00 95.81 469 GLN A O 1
ATOM 3541 N N . VAL A 1 470 ? 9.220 -2.162 2.471 1.00 97.38 470 VAL A N 1
ATOM 3542 C CA . VAL A 1 470 ? 9.257 -3.428 1.716 1.00 97.38 470 VAL A CA 1
ATOM 3543 C C . VAL A 1 470 ? 9.912 -4.548 2.526 1.00 97.38 470 VAL A C 1
ATOM 3545 O O . VAL A 1 470 ? 9.459 -5.688 2.470 1.00 97.38 470 VAL A O 1
ATOM 3548 N N . LYS A 1 471 ? 10.942 -4.213 3.309 1.00 94.00 471 LYS A N 1
ATOM 3549 C CA . LYS A 1 471 ? 11.908 -5.161 3.885 1.00 94.00 471 LYS A CA 1
ATOM 3550 C C . LYS A 1 471 ? 11.661 -5.534 5.336 1.00 94.00 471 LYS A C 1
ATOM 3552 O O . LYS A 1 471 ? 12.167 -6.551 5.807 1.00 94.00 471 LYS A O 1
ATOM 3557 N N . MET A 1 472 ? 10.913 -4.712 6.064 1.00 92.31 472 MET A N 1
ATOM 3558 C CA . MET A 1 472 ? 10.513 -5.019 7.438 1.00 92.31 472 MET A CA 1
ATOM 3559 C C . MET A 1 472 ? 9.849 -6.402 7.528 1.00 92.31 472 MET A C 1
ATOM 3561 O O . MET A 1 472 ? 9.277 -6.880 6.548 1.00 92.31 472 MET A O 1
ATOM 3565 N N . GLN A 1 473 ? 9.938 -7.044 8.697 1.00 91.44 473 GLN A N 1
ATOM 3566 C CA . GLN A 1 473 ? 9.406 -8.398 8.924 1.00 91.44 473 GLN A CA 1
ATOM 3567 C C . GLN A 1 473 ? 9.926 -9.414 7.885 1.00 91.44 473 GLN A C 1
ATOM 3569 O O . GLN A 1 473 ? 9.175 -10.236 7.368 1.00 91.44 473 GLN A O 1
ATOM 3574 N N . HIS A 1 474 ? 11.214 -9.301 7.537 1.00 93.88 474 HIS A N 1
ATOM 3575 C CA . HIS A 1 474 ? 11.884 -10.116 6.517 1.00 93.88 474 HIS A CA 1
ATOM 3576 C C . HIS A 1 474 ? 11.168 -10.111 5.157 1.00 93.88 474 HIS A C 1
ATOM 3578 O O . HIS A 1 474 ? 11.021 -11.131 4.486 1.00 93.88 474 HIS A O 1
ATOM 3584 N N . GLY A 1 475 ? 10.747 -8.920 4.736 1.00 95.56 475 GLY A N 1
ATOM 3585 C CA . GLY A 1 475 ? 10.259 -8.683 3.387 1.00 95.56 475 GLY A CA 1
ATOM 3586 C C . GLY A 1 475 ? 8.745 -8.702 3.271 1.00 95.56 475 GLY A C 1
ATOM 3587 O O . GLY A 1 475 ? 8.211 -9.349 2.374 1.00 95.56 475 GLY A O 1
ATOM 3588 N N . VAL A 1 476 ? 8.023 -8.012 4.159 1.00 96.31 476 VAL A N 1
ATOM 3589 C CA . VAL A 1 476 ? 6.548 -8.015 4.186 1.00 96.31 476 VAL A CA 1
ATOM 3590 C C . VAL A 1 476 ? 5.898 -7.742 2.816 1.00 96.31 476 VAL A C 1
ATOM 3592 O O . VAL A 1 476 ? 4.835 -8.302 2.548 1.00 96.31 476 VAL A O 1
ATOM 3595 N N . PHE A 1 477 ? 6.552 -6.977 1.927 1.00 98.25 477 PHE A N 1
ATOM 3596 C CA . PHE A 1 477 ? 6.103 -6.739 0.542 1.00 98.25 477 PHE A CA 1
ATOM 3597 C C . PHE A 1 477 ? 7.047 -7.270 -0.550 1.00 98.25 477 PHE A C 1
ATOM 3599 O O . PHE A 1 477 ? 6.853 -6.946 -1.719 1.00 98.25 477 PHE A O 1
ATOM 3606 N N . GLY A 1 478 ? 8.066 -8.056 -0.199 1.00 97.44 478 GLY A N 1
ATOM 3607 C CA . GLY A 1 478 ? 9.077 -8.545 -1.138 1.00 97.44 478 GLY A CA 1
ATOM 3608 C C . GLY A 1 478 ? 10.503 -8.233 -0.697 1.00 97.44 478 GLY A C 1
ATOM 3609 O O . GLY A 1 478 ? 10.792 -8.141 0.494 1.00 97.44 478 GLY A O 1
ATOM 3610 N N . ALA A 1 479 ? 11.387 -8.072 -1.674 1.00 97.44 479 ALA A N 1
ATOM 3611 C CA . ALA A 1 479 ? 12.781 -7.695 -1.477 1.00 97.44 479 ALA A CA 1
ATOM 3612 C C . ALA A 1 479 ? 13.126 -6.419 -2.261 1.00 97.44 479 ALA A C 1
ATOM 3614 O O . ALA A 1 479 ? 12.402 -6.001 -3.167 1.00 97.44 479 ALA A O 1
ATOM 3615 N N . VAL A 1 480 ? 14.242 -5.784 -1.906 1.00 97.19 480 VAL A N 1
ATOM 3616 C CA . VAL A 1 480 ? 14.786 -4.606 -2.591 1.00 97.19 480 VAL A CA 1
ATOM 3617 C C . VAL A 1 480 ? 16.186 -4.921 -3.101 1.00 97.19 480 VAL A C 1
ATOM 3619 O O . VAL A 1 480 ? 17.011 -5.447 -2.357 1.00 97.19 480 VAL A O 1
ATOM 3622 N N . ALA A 1 481 ? 16.469 -4.554 -4.348 1.00 95.81 481 ALA A N 1
ATOM 3623 C CA . ALA A 1 481 ? 17.787 -4.693 -4.965 1.00 95.81 481 ALA A CA 1
ATOM 3624 C C . ALA A 1 481 ? 18.190 -3.422 -5.727 1.00 95.81 481 ALA A C 1
ATOM 3626 O O . ALA A 1 481 ? 17.420 -2.460 -5.828 1.00 95.81 481 ALA A O 1
ATOM 3627 N N . THR A 1 482 ? 19.412 -3.411 -6.252 1.00 96.62 482 THR A N 1
ATOM 3628 C CA . THR A 1 482 ? 19.863 -2.452 -7.268 1.00 96.62 482 THR A CA 1
ATOM 3629 C C . THR A 1 482 ? 19.721 -3.058 -8.663 1.00 96.62 482 THR A C 1
ATOM 3631 O O . THR A 1 482 ? 19.657 -4.282 -8.824 1.00 96.62 482 THR A O 1
ATOM 3634 N N . SER A 1 483 ? 19.716 -2.209 -9.687 1.00 96.81 483 SER A N 1
ATOM 3635 C CA . SER A 1 483 ? 19.782 -2.624 -11.086 1.00 96.81 483 SER A CA 1
ATOM 3636 C C . SER A 1 483 ? 21.012 -3.490 -11.364 1.00 96.81 483 SER A C 1
ATOM 3638 O O . SER A 1 483 ? 20.906 -4.504 -12.043 1.00 96.81 483 SER A O 1
ATOM 3640 N N . GLU A 1 484 ? 22.167 -3.148 -10.789 1.00 95.50 484 GLU A N 1
ATOM 3641 C CA . GLU A 1 484 ? 23.412 -3.905 -10.939 1.00 95.50 484 GLU A CA 1
ATOM 3642 C C . GLU A 1 484 ? 23.275 -5.348 -10.438 1.00 95.50 484 GLU A C 1
ATOM 3644 O O . GLU A 1 484 ? 23.663 -6.284 -11.142 1.00 95.50 484 GLU A O 1
ATOM 3649 N N . ALA A 1 485 ? 22.675 -5.543 -9.258 1.00 94.25 485 ALA A N 1
ATOM 3650 C CA . ALA A 1 485 ? 22.448 -6.872 -8.698 1.00 94.25 485 ALA A CA 1
ATOM 3651 C C . ALA A 1 485 ? 21.516 -7.710 -9.585 1.00 94.25 485 ALA A C 1
ATOM 3653 O O . ALA A 1 485 ? 21.784 -8.889 -9.823 1.00 94.25 485 ALA A O 1
ATOM 3654 N N . LEU A 1 486 ? 20.448 -7.096 -10.109 1.00 96.12 486 LEU A N 1
ATOM 3655 C CA . LEU A 1 486 ? 19.536 -7.758 -11.040 1.00 96.12 486 LEU A CA 1
ATOM 3656 C C . LEU A 1 486 ? 20.254 -8.150 -12.339 1.00 96.12 486 LEU A C 1
ATOM 3658 O O . LEU A 1 486 ? 20.206 -9.308 -12.741 1.00 96.12 486 LEU A O 1
ATOM 3662 N N . LEU A 1 487 ? 20.943 -7.208 -12.985 1.00 95.19 487 LEU A N 1
ATOM 3663 C CA . LEU A 1 487 ? 21.617 -7.438 -14.268 1.00 95.19 487 LEU A CA 1
ATOM 3664 C C . LEU A 1 487 ? 22.757 -8.456 -14.159 1.00 95.19 487 LEU A C 1
ATOM 3666 O O . LEU A 1 487 ? 22.974 -9.238 -15.085 1.00 95.19 487 LEU A O 1
ATOM 3670 N N . THR A 1 488 ? 23.443 -8.498 -13.015 1.00 93.56 488 THR A N 1
ATOM 3671 C CA . THR A 1 488 ? 24.413 -9.553 -12.699 1.00 93.56 488 THR A CA 1
ATOM 3672 C C . THR A 1 488 ? 23.743 -10.928 -12.668 1.00 93.56 488 THR A C 1
ATOM 3674 O O . THR A 1 488 ? 24.242 -11.858 -13.297 1.00 93.56 488 THR A O 1
ATOM 3677 N N . ALA A 1 489 ? 22.600 -11.065 -11.987 1.00 92.75 489 ALA A N 1
ATOM 3678 C CA . ALA A 1 489 ? 21.867 -12.330 -11.916 1.00 92.75 489 ALA A CA 1
ATOM 3679 C C . ALA A 1 489 ? 21.339 -12.774 -13.291 1.00 92.75 489 ALA A C 1
ATOM 3681 O O . ALA A 1 489 ? 21.452 -13.946 -13.640 1.00 92.75 489 ALA A O 1
ATOM 3682 N N . VAL A 1 490 ? 20.832 -11.834 -14.092 1.00 92.75 490 VAL A N 1
ATOM 3683 C CA . VAL A 1 490 ? 20.343 -12.085 -15.459 1.00 92.75 490 VAL A CA 1
ATOM 3684 C C . VAL A 1 490 ? 21.471 -12.570 -16.367 1.00 92.75 490 VAL A C 1
ATOM 3686 O O . VAL A 1 490 ? 21.328 -13.598 -17.017 1.00 92.75 490 VAL A O 1
ATOM 3689 N N . SER A 1 491 ? 22.633 -11.915 -16.331 1.00 90.19 491 SER A N 1
ATOM 3690 C CA . SER A 1 491 ? 23.784 -12.295 -17.167 1.00 90.19 491 SER A CA 1
ATOM 3691 C C . SER A 1 491 ? 24.311 -13.704 -16.846 1.00 90.19 491 SER A C 1
ATOM 3693 O O . SER A 1 491 ? 24.878 -14.386 -17.697 1.00 90.19 491 SER A O 1
ATOM 3695 N N . GLN A 1 492 ? 24.122 -14.178 -15.609 1.00 87.25 492 GLN A N 1
ATOM 3696 C CA . GLN A 1 492 ? 24.481 -15.544 -15.212 1.00 87.25 492 GLN A CA 1
ATOM 3697 C C . GLN A 1 492 ? 23.539 -16.611 -15.794 1.00 87.25 492 GLN A C 1
ATOM 3699 O O . GLN A 1 492 ? 23.944 -17.777 -15.855 1.00 87.25 492 GLN A O 1
ATOM 3704 N N . LEU A 1 493 ? 22.324 -16.240 -16.221 1.00 84.06 493 LEU A N 1
ATOM 3705 C CA . LEU A 1 493 ? 21.385 -17.143 -16.897 1.00 84.06 493 LEU A CA 1
ATOM 3706 C C . LEU A 1 493 ? 21.838 -17.434 -18.334 1.00 84.06 493 LEU A C 1
ATOM 3708 O O . LEU A 1 493 ? 21.815 -18.591 -18.750 1.00 84.06 493 LEU A O 1
ATOM 3712 N N . ASP A 1 494 ? 22.334 -16.422 -19.049 1.00 65.00 494 ASP A N 1
ATOM 3713 C CA . ASP A 1 494 ? 22.748 -16.546 -20.456 1.00 65.00 494 ASP A CA 1
ATOM 3714 C C . ASP A 1 494 ? 23.948 -17.491 -20.640 1.00 65.00 494 ASP A C 1
ATOM 3716 O O . ASP A 1 494 ? 24.050 -18.210 -21.630 1.00 65.00 494 ASP A O 1
ATOM 3720 N N . THR A 1 495 ? 24.826 -17.585 -19.636 1.00 58.53 495 THR A N 1
ATOM 3721 C CA . THR A 1 495 ? 25.979 -18.512 -19.636 1.00 58.53 495 THR A CA 1
ATOM 3722 C C . THR A 1 495 ? 25.612 -19.998 -19.488 1.00 58.53 495 THR A C 1
ATOM 3724 O O . THR A 1 495 ? 26.507 -20.837 -19.380 1.00 58.53 495 THR A O 1
ATOM 3727 N N . ALA A 1 496 ? 24.320 -20.340 -19.410 1.00 50.41 496 ALA A N 1
ATOM 3728 C CA . ALA A 1 496 ? 23.834 -21.685 -19.102 1.00 50.41 496 ALA A CA 1
ATOM 3729 C C . ALA A 1 496 ? 23.081 -22.390 -20.247 1.00 50.41 496 ALA A C 1
ATOM 3731 O O . ALA A 1 496 ? 22.627 -23.515 -20.033 1.00 50.41 496 ALA A O 1
ATOM 3732 N N . GLN A 1 497 ? 22.956 -21.799 -21.445 1.00 37.56 497 GLN A N 1
ATOM 3733 C CA . GLN A 1 497 ? 22.521 -22.578 -22.612 1.00 37.56 497 GLN A CA 1
ATOM 3734 C C . GLN A 1 497 ? 23.666 -23.507 -23.059 1.00 37.56 497 GLN A C 1
ATOM 3736 O O . GLN A 1 497 ? 24.743 -23.008 -23.391 1.00 37.56 497 GLN A O 1
ATOM 3741 N N . PRO A 1 498 ? 23.495 -24.844 -23.035 1.00 39.84 498 PRO A N 1
ATOM 3742 C CA . PRO A 1 498 ? 24.524 -25.750 -23.525 1.00 39.84 498 PRO A CA 1
ATOM 3743 C C . PRO A 1 498 ? 24.638 -25.634 -25.051 1.00 39.84 498 PRO A C 1
ATOM 3745 O O . PRO A 1 498 ? 23.627 -25.611 -25.753 1.00 39.84 498 PRO A O 1
ATOM 3748 N N . SER A 1 499 ? 25.885 -25.549 -25.519 1.00 37.25 499 SER A N 1
ATOM 3749 C CA . SER A 1 499 ? 26.309 -25.690 -26.919 1.00 37.25 499 SER A CA 1
ATOM 3750 C C . SER A 1 499 ? 25.860 -27.001 -27.548 1.00 37.25 499 SER A C 1
ATOM 3752 O O . SER A 1 499 ? 25.951 -28.021 -26.820 1.00 37.25 499 SER A O 1
#

Foldseek 3Di:
DFQPWVPGPDLVSDDDQLQEEEEAEAQFCLQQNDFHLCVQLVFDSVQQCQLLVLVLVLVVLSVVLNHAYAYEFAAAELVNPLAFPQNQLLSVVSRRGQQDQIPQGGHRHPPTRRRDRDPSDDDDPPHHYWYANALARPPPTCVVVVSVVSNHQEYEYAHDALQTSRLLNLQLCVLVQRAYEYAQSRHGYSAVQSSLLSQVLCPPLNGLRHIYHHSQSVCVNSPHDDDVVSVVQWDWDDSDPPDIYTHGDDDPPGYFDDDLCVFDDFAPDDADFQWFRWPPDTPDPVHHDDQLAEEEEAEAQFQLQAPCQHVCVVVVFDRVLQNQLVVLLLVLVVLSVVLNHAYEYEFEAAEQVNPSQRSCVVSHQQQPQTPQGGHRHPPTRRRDHDPSPDDDPPHHYQYGNGLASVRPTCVVVVSVVSNHQEYEYAHDALLTSRLSNLSVCVSVNRAYEYALSRHHGRDDSSSSSSSNSCCPSNGSSHIYHHSVSNSSSSVSVVVPDDD

Sequence (499 aa):
MAVRAFPPWPLDGCLEPDKTALLAIDMQIDFCGKGGYVDSMGYDISMTRAPIEPLKVVFQALRQKGYHIIHTREGHKPSLADCPDNKRWRSRQIGAGIGDPGPCGRVLVRGEPGWNLIEELQPAEGEEVLDKPGKGSFVATDLHLILQKKRIKKLIFAGITTDVCLSTTMREANDLGYDCLLLSDCTAATDYGNYLATLKTTQAYGGAFGSVASAADLLRGIGFDCPEALERNLVEVNLGNGIKVRMPQPPSGLGMPKTVSDVIVAPKASVSKGAVAADPYAWPFDGCIQPAKTALLAMNFQPDFLAAEGGMPSAGYKIDSGVRVLETSAKVLRHMRDAGFRIVHARLGFARNLSDCPQRGKRFPAGAQGPLGQCLVRGEKGWEFLPEFTPLPDELVIEKCGHGAFHLTSLELGLQSLGVTHLVVMGVPTDVCVHTTLRQANDRGFECLLLSDCTGTTAQDTQLSALKQVKMQHGVFGAVATSEALLTAVSQLDTAQPS

Organism: NCBI:txid1628268

Radius of gyration: 21.93 Å; chains: 1; bounding box: 52×49×58 Å